Protein AF-A0A2G4I6U3-F1 (afdb_monomer)

Nearest PDB structures (foldseek):
  8fit-assembly1_A  TM=2.418E-01  e=4.796E+00  synthetic construct

Solvent-accessible surface area (backbone atoms only — not comparable to full-atom values): 20804 Å² total; per-residue (Å²): 135,56,45,66,58,52,53,47,38,38,74,73,64,78,41,55,72,72,55,48,51,51,51,35,64,74,69,63,52,56,80,75,76,57,62,66,60,54,48,52,51,50,51,52,51,50,51,52,52,50,49,52,52,48,54,51,61,74,47,45,87,77,53,53,70,67,57,59,52,49,52,43,49,48,51,24,52,46,26,38,50,48,12,54,49,34,44,75,76,36,66,92,41,42,69,56,16,53,50,25,39,44,50,15,53,51,36,49,45,52,42,54,51,46,51,34,62,78,68,67,57,92,65,68,69,42,56,60,41,45,56,38,32,65,68,45,40,61,49,16,68,74,69,68,34,67,70,44,39,52,50,34,53,51,36,52,51,53,27,52,53,39,22,31,69,36,88,88,25,94,62,34,52,91,36,61,47,55,52,55,51,48,41,40,36,52,17,42,27,36,22,15,47,13,46,54,21,64,80,44,97,54,33,87,48,10,67,54,36,29,50,50,10,50,52,43,26,57,57,47,51,48,46,36,58,53,21,54,60,24,11,32,69,68,89,72,68,60,68,78,64,52,52,64,49,52,50,39,36,53,52,14,54,56,39,43,69,69,50,53,74,86,53,57,70,68,58,48,51,52,52,48,50,52,56,52,44,52,57,51,50,47,49,49,53,38,66,67,25,86,51,75,75,57,79,42,78,50,84,80,39,60,66,21,52,52,43,42,57,49,46,48,52,50,19,53,50,32,29,50,52,10,62,77,66,71,33,65,63,37,32,51,51,17,51,51,49,40,52,50,47,53,49,51,56,49,59,56,45,67,80,44,76,66,60,38,50,51,48,50,53,52,52,52,50,49,51,52,53,50,52,52,53,52,51,51,52,50,53,53,50,52,49,52,54,55,62,72,68,53,76,83,80,130

Sequence (394 aa):
MNLQDIQRLQADGFIAAEVRDKIVAHYKLQDAPNRFIAIISAIGGLLVASGIILLISANWDDIPRAVKLLSGLTLLLGAHAAGWWTRNRHPDFHKTAEALHLVGSILFLANIALIGQVYHLNSRPPNAILVWWVGIAPLAWILRSKPQYILTLCGAMVWLMMEFVHDMGWLHWSGGELALLFYPAIFTALYAAGVRMERSPAQDFSSVTRRFGLLGLSASLMPLLFGWHGGAKLASLVWSAYLPFAVLVVAGLFLALRGEAKLPLVWRGIWLAMLTFWLVFVGVVAATATDSGSWRWHREDWVAWLASLALFGHCLIMVNLGLLLGSRYLINLGLALLTFDVIVAYVRLFGSMAVTGAMFIVSGVGLIVLGVVIEKRRRTLLRKLAESSSPPKP

Secondary structure (DSSP, 8-state):
--HHHHHHHHHTTSS-HHHHHHHHHHHTPPPPP-HHHHHHHHHHHHHHHHHHHHHHHHTTTTS-HHHHHHHHHHHHHHHHHHHHHHHHH-GGGHHHHHHHHHHHHHHHHHHHHHHHHHTT----HHHHHHHHHHHHHHHHHHHT-HHHHHHHHHHHHHHHHHHHHSTT-TT--SSGGGHHHHHHHHHHHHHHHHHHHTTSTTHHHHHHHHHHHHHHHHHHHHHHHTT------GGG--HHHHHHHHHHHHHHHHHHHHH-TTS-HHHHHHHHHHHHHHHHHHHHHHHH--SSS-----TT-HHHHHHHHHHHHHHHHHHHHHHHHT-HHHHHHHHHHHHHHHHHHHHHHTT-HHHHHHHHHHHHHHHHHHHHHHHHHHHHHHHHHHHHTSPPP-

Structure (mmCIF, N/CA/C/O backbone):
data_AF-A0A2G4I6U3-F1
#
_entry.id   AF-A0A2G4I6U3-F1
#
loop_
_atom_site.group_PDB
_atom_site.id
_atom_site.type_symbol
_atom_site.label_atom_id
_atom_site.label_alt_id
_atom_site.label_comp_id
_atom_site.label_asym_id
_atom_site.label_entity_id
_atom_site.label_seq_id
_atom_site.pdbx_PDB_ins_code
_atom_site.Cartn_x
_atom_site.Cartn_y
_atom_site.Cartn_z
_atom_site.occupancy
_atom_site.B_iso_or_equiv
_atom_site.auth_seq_id
_atom_site.auth_comp_id
_atom_site.auth_asym_id
_atom_site.auth_atom_id
_atom_site.pdbx_PDB_model_num
ATOM 1 N N . MET A 1 1 ? -26.878 -23.862 5.196 1.00 65.88 1 MET A N 1
ATOM 2 C CA . MET A 1 1 ? -27.638 -24.844 4.409 1.00 65.88 1 MET A CA 1
ATOM 3 C C . MET A 1 1 ? -27.497 -24.452 2.955 1.00 65.88 1 MET A C 1
ATOM 5 O O . MET A 1 1 ? -27.849 -23.328 2.613 1.00 65.88 1 MET A O 1
ATOM 9 N N . ASN A 1 2 ? -26.838 -25.280 2.155 1.00 77.56 2 ASN A N 1
ATOM 10 C CA . ASN A 1 2 ? -26.657 -25.039 0.723 1.00 77.56 2 ASN A CA 1
ATOM 11 C C . ASN A 1 2 ? -27.761 -25.770 -0.074 1.00 77.56 2 ASN A C 1
ATOM 13 O O . ASN A 1 2 ? -28.561 -26.509 0.499 1.00 77.56 2 ASN A O 1
ATOM 17 N N . LEU A 1 3 ? -27.833 -25.549 -1.389 1.00 81.56 3 LEU A N 1
ATOM 18 C CA . LEU A 1 3 ? -28.840 -26.186 -2.250 1.00 81.56 3 LEU A CA 1
ATOM 19 C C . LEU A 1 3 ? -28.757 -27.728 -2.224 1.00 81.56 3 LEU A C 1
ATOM 21 O O . LEU A 1 3 ? -29.785 -28.400 -2.264 1.00 81.56 3 LEU A O 1
ATOM 25 N N . GLN A 1 4 ? -27.547 -28.278 -2.083 1.00 83.62 4 GLN A N 1
ATOM 26 C CA . GLN A 1 4 ? -27.301 -29.723 -2.034 1.00 83.62 4 GLN A CA 1
ATOM 27 C C . GLN A 1 4 ? -27.876 -30.370 -0.766 1.00 83.62 4 GLN A C 1
ATOM 29 O O . GLN A 1 4 ? -28.425 -31.467 -0.839 1.00 83.62 4 GLN A O 1
ATOM 34 N N . ASP A 1 5 ? -27.807 -29.687 0.380 1.00 86.12 5 ASP A N 1
ATOM 35 C CA . ASP A 1 5 ? -28.400 -30.156 1.639 1.00 86.12 5 ASP A CA 1
ATOM 36 C C . ASP A 1 5 ? -29.926 -30.302 1.497 1.00 86.12 5 ASP A C 1
ATOM 38 O O . ASP A 1 5 ? -30.511 -31.288 1.938 1.00 86.12 5 ASP A O 1
ATOM 42 N N . ILE A 1 6 ? -30.574 -29.337 0.833 1.00 87.69 6 ILE A N 1
ATOM 43 C CA . ILE A 1 6 ? -32.024 -29.341 0.587 1.00 87.69 6 ILE A CA 1
ATOM 44 C C . ILE A 1 6 ? -32.419 -30.443 -0.405 1.00 87.69 6 ILE A C 1
ATOM 46 O O . ILE A 1 6 ? -33.422 -31.124 -0.201 1.00 87.69 6 ILE A O 1
ATOM 50 N N . GLN A 1 7 ? -31.626 -30.650 -1.459 1.00 86.81 7 GLN A N 1
ATOM 51 C CA . GLN A 1 7 ? -31.849 -31.736 -2.418 1.00 86.81 7 GLN A CA 1
ATOM 52 C C . GLN A 1 7 ? -31.716 -33.117 -1.762 1.00 86.81 7 GLN A C 1
ATOM 54 O O . GLN A 1 7 ? -32.528 -33.995 -2.048 1.00 86.81 7 GLN A O 1
ATOM 59 N N . ARG A 1 8 ? -30.752 -33.305 -0.847 1.00 87.56 8 ARG A N 1
ATOM 60 C CA . ARG A 1 8 ? -30.619 -34.546 -0.065 1.00 87.56 8 ARG A CA 1
ATOM 61 C C . ARG A 1 8 ? -31.828 -34.796 0.826 1.00 87.56 8 ARG A C 1
ATOM 63 O O . ARG A 1 8 ? -32.386 -35.878 0.772 1.00 87.56 8 ARG A O 1
ATOM 70 N N . LEU A 1 9 ? -32.301 -33.782 1.552 1.00 90.31 9 LEU A N 1
ATOM 71 C CA . LEU A 1 9 ? -33.504 -33.919 2.382 1.00 90.31 9 LEU A CA 1
ATOM 72 C C . LEU A 1 9 ? -34.752 -34.288 1.569 1.00 90.31 9 LEU A C 1
ATOM 74 O O . LEU A 1 9 ? -35.613 -35.008 2.068 1.00 90.31 9 LEU A O 1
ATOM 78 N N . GLN A 1 10 ? -34.861 -33.806 0.328 1.00 89.81 10 GLN A N 1
ATOM 79 C CA . GLN A 1 10 ? -35.937 -34.215 -0.575 1.00 89.81 10 GLN A CA 1
ATOM 80 C C . GLN A 1 10 ? -35.758 -35.672 -1.030 1.00 89.81 10 GLN A C 1
ATOM 82 O O . GLN A 1 10 ? -36.721 -36.433 -1.029 1.00 89.81 10 GLN A O 1
ATOM 87 N N . ALA A 1 11 ? -34.540 -36.058 -1.417 1.00 90.12 11 ALA A N 1
ATOM 88 C CA . ALA A 1 11 ? -34.226 -37.418 -1.857 1.00 90.12 11 ALA A CA 1
ATOM 89 C C . ALA A 1 11 ? -34.443 -38.458 -0.745 1.00 90.12 11 ALA A C 1
ATOM 91 O O . ALA A 1 11 ? -34.954 -39.541 -1.013 1.00 90.12 11 ALA A O 1
ATOM 92 N N . ASP A 1 12 ? -34.137 -38.091 0.499 1.00 94.19 12 ASP A N 1
ATOM 93 C CA . ASP A 1 12 ? -34.353 -38.905 1.698 1.00 94.19 12 ASP A CA 1
ATOM 94 C C . ASP A 1 12 ? -35.832 -38.919 2.148 1.00 94.19 12 ASP A C 1
ATOM 96 O O . ASP A 1 12 ? -36.187 -39.580 3.122 1.00 94.19 12 ASP A O 1
ATOM 100 N N . GLY A 1 13 ? -36.712 -38.184 1.456 1.00 91.00 13 GLY A N 1
ATOM 101 C CA . GLY A 1 13 ? -38.152 -38.144 1.721 1.00 91.00 13 GLY A CA 1
ATOM 102 C C . GLY A 1 13 ? -38.574 -37.265 2.903 1.00 91.00 13 GLY A C 1
ATOM 103 O O . GLY A 1 13 ? -39.754 -37.242 3.247 1.00 91.00 13 GLY A O 1
ATOM 104 N N . PHE A 1 14 ? -37.655 -36.511 3.516 1.00 92.12 14 PHE A N 1
ATOM 105 C CA . PHE A 1 14 ? -37.969 -35.628 4.647 1.00 92.12 14 PHE A CA 1
ATOM 106 C C . PHE A 1 14 ? -38.774 -34.387 4.247 1.00 92.12 14 PHE A C 1
ATOM 108 O O . PHE A 1 14 ? -39.464 -33.812 5.090 1.00 92.12 14 PHE A O 1
ATOM 115 N N . ILE A 1 15 ? -38.686 -33.946 2.987 1.00 93.44 15 ILE A N 1
ATOM 116 C CA . ILE A 1 15 ? -39.434 -32.789 2.474 1.00 93.44 15 ILE A CA 1
ATOM 117 C C . ILE A 1 15 ? -40.038 -33.064 1.092 1.00 93.44 15 ILE A C 1
ATOM 119 O O . ILE A 1 15 ? -39.432 -33.721 0.248 1.00 93.44 15 ILE A O 1
ATOM 123 N N . ALA A 1 16 ? -41.223 -32.500 0.841 1.00 91.94 16 ALA A N 1
ATOM 124 C CA . ALA A 1 16 ? -41.879 -32.541 -0.466 1.00 91.94 16 ALA A CA 1
ATOM 125 C C . ALA A 1 16 ? -41.218 -31.585 -1.478 1.00 91.94 16 ALA A C 1
ATOM 127 O O . ALA A 1 16 ? -40.585 -30.590 -1.103 1.00 91.94 16 ALA A O 1
ATOM 128 N N . ALA A 1 17 ? -41.405 -31.854 -2.774 1.00 87.69 17 ALA A N 1
ATOM 129 C CA . ALA A 1 17 ? -40.828 -31.052 -3.854 1.00 87.69 17 ALA A CA 1
ATOM 130 C C . ALA A 1 17 ? -41.296 -29.584 -3.819 1.00 87.69 17 ALA A C 1
ATOM 132 O O . ALA A 1 17 ? -40.481 -28.685 -4.032 1.00 87.69 17 ALA A O 1
ATOM 133 N N . GLU A 1 18 ? -42.556 -29.308 -3.454 1.00 90.19 18 GLU A N 1
ATOM 134 C CA . GLU A 1 18 ? -43.030 -27.922 -3.338 1.00 90.19 18 GLU A CA 1
ATOM 135 C C . GLU A 1 18 ? -42.359 -27.170 -2.178 1.00 90.19 18 GLU A C 1
ATOM 137 O O . GLU A 1 18 ? -42.154 -25.956 -2.246 1.00 90.19 18 GLU A O 1
ATOM 142 N N . VAL A 1 19 ? -42.008 -27.879 -1.098 1.00 89.31 19 VAL A N 1
ATOM 143 C CA . VAL A 1 19 ? -41.311 -27.299 0.060 1.00 89.31 19 VAL A CA 1
ATOM 144 C C . VAL A 1 19 ? -39.868 -26.971 -0.309 1.00 89.31 19 VAL A C 1
ATOM 146 O O . VAL A 1 19 ? -39.403 -25.874 0.005 1.00 89.31 19 VAL A O 1
ATOM 149 N N . ARG A 1 20 ? -39.189 -27.861 -1.046 1.00 88.44 20 ARG A N 1
ATOM 150 C CA . ARG A 1 20 ? -37.872 -27.580 -1.636 1.00 88.44 20 ARG A CA 1
ATOM 151 C C . ARG A 1 20 ? -37.910 -26.282 -2.441 1.00 88.44 20 ARG A C 1
ATOM 153 O O . ARG A 1 20 ? -37.114 -25.388 -2.164 1.00 88.44 20 ARG A O 1
ATOM 160 N N . ASP A 1 21 ? -38.831 -26.153 -3.394 1.00 89.12 21 ASP A N 1
ATOM 161 C CA . ASP A 1 21 ? -38.884 -24.982 -4.283 1.00 89.12 21 ASP A CA 1
ATOM 162 C C . ASP A 1 21 ? -39.114 -23.678 -3.538 1.00 89.12 21 ASP A C 1
ATOM 164 O O . ASP A 1 21 ? -38.451 -22.677 -3.814 1.00 89.12 21 ASP A O 1
ATOM 168 N N . LYS A 1 22 ? -39.991 -23.700 -2.533 1.00 90.56 22 LYS A N 1
ATOM 169 C CA . LYS A 1 22 ? -40.211 -22.540 -1.669 1.00 90.56 22 LYS A CA 1
ATOM 170 C C . LYS A 1 22 ? -38.946 -22.152 -0.908 1.00 90.56 22 LYS A C 1
ATOM 172 O O . LYS A 1 22 ? -38.636 -20.966 -0.847 1.00 90.56 22 LYS A O 1
ATOM 177 N N . ILE A 1 23 ? -38.197 -23.114 -0.365 1.00 85.75 23 ILE A N 1
ATOM 178 C CA . ILE A 1 23 ? -36.942 -22.840 0.353 1.00 85.75 23 ILE A CA 1
ATOM 179 C C . ILE A 1 23 ? -35.885 -22.279 -0.606 1.00 85.75 23 ILE A C 1
ATOM 181 O O . ILE A 1 23 ? -35.261 -21.259 -0.310 1.00 85.75 23 ILE A O 1
ATOM 185 N N . VAL A 1 24 ? -35.705 -22.899 -1.772 1.00 86.56 24 VAL A N 1
ATOM 186 C CA . VAL A 1 24 ? -34.725 -22.464 -2.777 1.00 86.56 24 VAL A CA 1
ATOM 187 C C . VAL A 1 24 ? -35.031 -21.053 -3.272 1.00 86.56 24 VAL A C 1
ATOM 189 O O . VAL A 1 24 ? -34.126 -20.219 -3.318 1.00 86.56 24 VAL A O 1
ATOM 192 N N . ALA A 1 25 ? -36.298 -20.753 -3.565 1.00 88.31 25 ALA A N 1
ATOM 193 C CA . ALA A 1 25 ? -36.731 -19.427 -3.992 1.00 88.31 25 ALA A CA 1
ATOM 194 C C . ALA A 1 25 ? -36.604 -18.379 -2.873 1.00 88.31 25 ALA A C 1
ATOM 196 O O . ALA A 1 25 ? -36.119 -17.274 -3.121 1.00 88.31 25 ALA A O 1
ATOM 197 N N . HIS A 1 26 ? -36.990 -18.720 -1.637 1.00 87.94 26 HIS A N 1
ATOM 198 C CA . HIS A 1 26 ? -36.952 -17.799 -0.498 1.00 87.94 26 HIS A CA 1
ATOM 199 C C . HIS A 1 26 ? -35.519 -17.415 -0.109 1.00 87.94 26 HIS A C 1
ATOM 201 O O . HIS A 1 26 ? -35.229 -16.240 0.111 1.00 87.94 26 HIS A O 1
ATOM 207 N N . TYR A 1 27 ? -34.606 -18.389 -0.077 1.00 85.56 27 TYR A N 1
ATOM 208 C CA . TYR A 1 27 ? -33.203 -18.170 0.289 1.00 85.56 27 TYR A CA 1
ATOM 209 C C . TYR A 1 27 ? -32.282 -17.915 -0.912 1.00 85.56 27 TYR A C 1
ATOM 211 O O . TYR A 1 27 ? -31.082 -17.719 -0.719 1.00 85.56 27 TYR A O 1
ATOM 219 N N . LYS A 1 28 ? -32.823 -17.904 -2.141 1.00 82.62 28 LYS A N 1
ATOM 220 C CA . LYS A 1 28 ? -32.070 -17.776 -3.402 1.00 82.62 28 LYS A CA 1
ATOM 221 C C . LYS A 1 28 ? -30.865 -18.722 -3.452 1.00 82.62 28 LYS A C 1
ATOM 223 O O . LYS A 1 28 ? -29.759 -18.318 -3.814 1.00 82.62 28 LYS A O 1
ATOM 228 N N . LEU A 1 29 ? -31.070 -19.970 -3.033 1.00 80.75 29 LEU A N 1
ATOM 229 C CA . LEU A 1 29 ? -30.007 -20.971 -3.008 1.00 80.75 29 LEU A CA 1
ATOM 230 C C . LEU A 1 29 ? -29.628 -21.314 -4.450 1.00 80.75 29 LEU A C 1
ATOM 232 O O . LEU A 1 29 ? -30.448 -21.824 -5.205 1.00 80.75 29 LEU A O 1
ATOM 236 N N . GLN A 1 30 ? -28.393 -21.011 -4.832 1.00 74.19 30 GLN A N 1
ATOM 237 C CA . GLN A 1 30 ? -27.831 -21.387 -6.127 1.00 74.19 30 GLN A CA 1
ATOM 238 C C . GLN A 1 30 ? -26.952 -22.625 -5.960 1.00 74.19 30 GLN A C 1
ATOM 240 O O . GLN A 1 30 ? -26.422 -22.872 -4.869 1.00 74.19 30 GLN A O 1
ATOM 245 N N . ASP A 1 31 ? -26.776 -23.384 -7.042 1.00 68.50 31 ASP A N 1
ATOM 246 C CA . ASP A 1 31 ? -25.763 -24.431 -7.082 1.00 68.50 31 ASP A CA 1
ATOM 247 C C . ASP A 1 31 ? -24.406 -23.821 -6.734 1.00 68.50 31 ASP A C 1
ATOM 249 O O . ASP A 1 31 ? -23.979 -22.814 -7.308 1.00 68.50 31 ASP A O 1
ATOM 253 N N . ALA A 1 32 ? -23.727 -24.415 -5.753 1.00 65.81 32 ALA A N 1
ATOM 254 C CA . ALA A 1 32 ? -22.371 -24.007 -5.445 1.00 65.81 32 ALA A CA 1
ATOM 255 C C . ALA A 1 32 ? -21.513 -24.279 -6.693 1.00 65.81 32 ALA A C 1
ATOM 257 O O . ALA A 1 32 ? -21.531 -25.410 -7.190 1.00 65.81 32 ALA A O 1
ATOM 258 N N . PRO A 1 33 ? -20.762 -23.288 -7.212 1.00 65.44 33 PRO A N 1
ATOM 259 C CA . PRO A 1 33 ? -19.919 -23.503 -8.378 1.00 65.44 33 PRO A CA 1
ATOM 260 C C . PRO A 1 33 ? -18.990 -24.684 -8.105 1.00 65.44 33 PRO A C 1
ATOM 262 O O . PRO A 1 33 ? -18.367 -24.756 -7.038 1.00 65.44 33 PRO A O 1
ATOM 265 N N . ASN A 1 34 ? -18.933 -25.634 -9.043 1.00 78.69 34 ASN A N 1
ATOM 266 C CA . ASN A 1 34 ? -18.158 -26.855 -8.867 1.00 78.69 34 ASN A CA 1
ATOM 267 C C . ASN A 1 34 ? -16.674 -26.487 -8.742 1.00 78.69 34 ASN A C 1
ATOM 269 O O . ASN A 1 34 ? -16.001 -26.202 -9.733 1.00 78.69 34 ASN A O 1
ATOM 273 N N . ARG A 1 35 ? -16.176 -26.473 -7.499 1.00 82.31 35 ARG A N 1
ATOM 274 C CA . ARG A 1 35 ? -14.811 -26.050 -7.166 1.00 82.31 35 ARG A CA 1
ATOM 275 C C . ARG A 1 35 ? -13.772 -26.875 -7.916 1.00 82.31 35 ARG A C 1
ATOM 277 O O . ARG A 1 35 ? -12.753 -26.319 -8.297 1.00 82.31 35 ARG A O 1
ATOM 284 N N . PHE A 1 36 ? -14.045 -28.154 -8.178 1.00 82.38 36 PHE A N 1
ATOM 285 C CA . PHE A 1 36 ? -13.152 -29.002 -8.962 1.00 82.38 36 PHE A CA 1
ATOM 286 C C . PHE A 1 36 ? -13.057 -28.526 -10.416 1.00 82.38 36 PHE A C 1
ATOM 288 O O . PHE A 1 36 ? -11.953 -28.320 -10.908 1.00 82.38 36 PHE A O 1
ATOM 295 N N . ILE A 1 37 ? -14.191 -28.252 -11.074 1.00 86.88 37 ILE A N 1
ATOM 296 C CA . ILE A 1 37 ? -14.200 -27.695 -12.438 1.00 86.88 37 ILE A CA 1
ATOM 297 C C . ILE A 1 37 ? -13.530 -26.321 -12.457 1.00 86.88 37 ILE A C 1
ATOM 299 O O . ILE A 1 37 ? -12.724 -26.056 -13.336 1.00 86.88 37 ILE A O 1
ATOM 303 N N . ALA A 1 38 ? -13.797 -25.460 -11.471 1.00 82.06 38 ALA A N 1
ATOM 304 C CA . ALA A 1 38 ? -13.139 -24.159 -11.377 1.00 82.06 38 ALA A CA 1
ATOM 305 C C . ALA A 1 38 ? -11.610 -24.289 -11.238 1.00 82.06 38 ALA A C 1
ATOM 307 O O . ALA A 1 38 ? -10.881 -23.543 -11.886 1.00 82.06 38 ALA A O 1
ATOM 308 N N . ILE A 1 39 ? -11.124 -25.252 -10.444 1.00 88.75 39 ILE A N 1
ATOM 309 C CA . ILE A 1 39 ? -9.692 -25.544 -10.288 1.00 88.75 39 ILE A CA 1
ATOM 310 C C . ILE A 1 39 ? -9.100 -26.080 -11.595 1.00 88.75 39 ILE A C 1
ATOM 312 O O . ILE A 1 39 ? -8.088 -25.555 -12.048 1.00 88.75 39 ILE A O 1
ATOM 316 N N . ILE A 1 40 ? -9.728 -27.075 -12.233 1.00 93.56 40 ILE A N 1
ATOM 317 C CA . ILE A 1 40 ? -9.251 -27.636 -13.508 1.00 93.56 40 ILE A CA 1
ATOM 318 C C . ILE A 1 40 ? -9.241 -26.569 -14.607 1.00 93.56 40 ILE A C 1
ATOM 320 O O . ILE A 1 40 ? -8.252 -26.449 -15.324 1.00 93.56 40 ILE A O 1
ATOM 324 N N . SER A 1 41 ? -10.281 -25.739 -14.699 1.00 90.00 41 SER A N 1
ATOM 325 C CA . SER A 1 41 ? -10.338 -24.614 -15.638 1.00 90.00 41 SER A CA 1
ATOM 326 C C . SER A 1 41 ? -9.267 -23.564 -15.348 1.00 90.00 41 SER A C 1
ATOM 328 O O . SER A 1 41 ? -8.663 -23.039 -16.280 1.00 90.00 41 SER A O 1
ATOM 330 N N . ALA A 1 42 ? -8.987 -23.269 -14.075 1.00 87.25 42 ALA A N 1
ATOM 331 C CA . ALA A 1 42 ? -7.917 -22.349 -13.697 1.00 87.25 42 ALA A CA 1
ATOM 332 C C . ALA A 1 42 ? -6.533 -22.904 -14.068 1.00 87.25 42 ALA A C 1
ATOM 334 O O . ALA A 1 42 ? -5.721 -22.177 -14.636 1.00 87.25 42 ALA A O 1
ATOM 335 N N . ILE A 1 43 ? -6.281 -24.191 -13.804 1.00 92.25 43 ILE A N 1
ATOM 336 C CA . ILE A 1 43 ? -5.037 -24.871 -14.190 1.00 92.25 43 ILE A CA 1
ATOM 337 C C . ILE A 1 43 ? -4.895 -24.888 -15.714 1.00 92.25 43 ILE A C 1
ATOM 339 O O . ILE A 1 43 ? -3.851 -24.505 -16.231 1.00 92.25 43 ILE A O 1
ATOM 343 N N . GLY A 1 44 ? -5.945 -25.275 -16.443 1.00 94.12 44 GLY A N 1
ATOM 344 C CA . GLY A 1 44 ? -5.951 -25.284 -17.906 1.00 94.12 44 GLY A CA 1
ATOM 345 C C . GLY A 1 44 ? -5.695 -23.896 -18.494 1.00 94.12 44 GLY A C 1
ATOM 346 O O . GLY A 1 44 ? -4.854 -23.748 -19.377 1.00 94.12 44 GLY A O 1
ATOM 347 N N . GLY A 1 45 ? -6.345 -22.862 -17.956 1.00 90.75 45 GLY A N 1
ATOM 348 C CA . GLY A 1 45 ? -6.106 -21.474 -18.352 1.00 90.75 45 GLY A CA 1
ATOM 349 C C . GLY A 1 45 ? -4.672 -21.017 -18.082 1.00 90.75 45 GLY A C 1
ATOM 350 O O . GLY A 1 45 ? -4.064 -20.379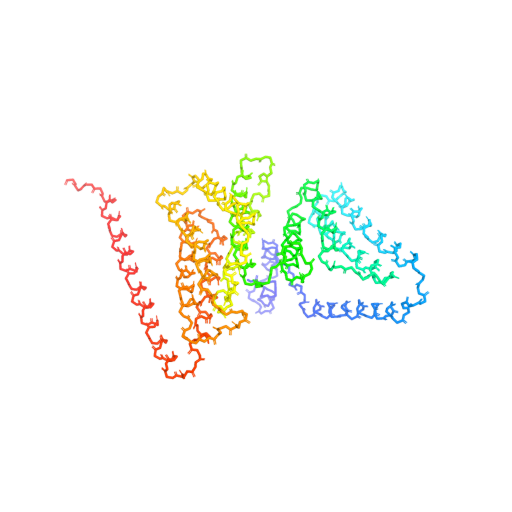 -18.941 1.00 90.75 45 GLY A O 1
ATOM 351 N N . LEU A 1 46 ? -4.103 -21.386 -16.929 1.00 90.00 46 LEU A N 1
ATOM 352 C CA . LEU A 1 46 ? -2.710 -21.088 -16.597 1.00 90.00 46 LEU A CA 1
ATOM 353 C C . LEU A 1 46 ? -1.745 -21.779 -17.566 1.00 90.00 46 LEU A C 1
ATOM 355 O O . LEU A 1 46 ? -0.839 -21.128 -18.071 1.00 90.00 46 LEU A O 1
ATOM 359 N N . LEU A 1 47 ? -1.969 -23.058 -17.881 1.00 91.75 47 LEU A N 1
ATOM 360 C CA . LEU A 1 47 ? -1.155 -23.806 -18.843 1.00 91.75 47 LEU A CA 1
ATOM 361 C C . LEU A 1 47 ? -1.212 -23.192 -20.244 1.00 91.75 47 LEU A C 1
ATOM 363 O O . LEU A 1 47 ? -0.174 -23.053 -20.885 1.00 91.75 47 LEU A O 1
ATOM 367 N N . VAL A 1 48 ? -2.395 -22.779 -20.707 1.00 93.56 48 VAL A N 1
ATOM 368 C CA . VAL A 1 48 ? -2.549 -22.094 -22.000 1.00 93.56 48 VAL A CA 1
ATOM 369 C C . VAL A 1 48 ? -1.809 -20.757 -21.995 1.00 93.56 48 VAL A C 1
ATOM 371 O O . VAL A 1 48 ? -1.045 -20.483 -22.918 1.00 93.56 48 VAL A O 1
ATOM 374 N N . ALA A 1 49 ? -1.977 -19.941 -20.950 1.00 88.75 49 ALA A N 1
ATOM 375 C CA . ALA A 1 49 ? -1.279 -18.663 -20.829 1.00 88.75 49 ALA A CA 1
ATOM 376 C C . ALA A 1 49 ? 0.247 -18.852 -20.811 1.00 88.75 49 ALA A C 1
ATOM 378 O O . ALA A 1 49 ? 0.961 -18.179 -21.554 1.00 88.75 49 ALA A O 1
ATOM 379 N N . SER A 1 50 ? 0.745 -19.810 -20.026 1.00 91.56 50 SER A N 1
ATOM 380 C CA . SER A 1 50 ? 2.160 -20.184 -19.995 1.00 91.56 50 SER A CA 1
ATOM 381 C C . SER A 1 50 ? 2.656 -20.675 -21.356 1.00 91.56 50 SER A C 1
ATOM 383 O O . SER A 1 50 ? 3.718 -20.247 -21.794 1.00 91.56 50 SER A O 1
ATOM 385 N N . GLY A 1 51 ? 1.888 -21.515 -22.054 1.00 96.25 51 GLY A N 1
ATOM 386 C CA . GLY A 1 51 ? 2.225 -22.001 -23.393 1.00 96.25 51 GLY A CA 1
ATOM 387 C C . GLY A 1 51 ? 2.341 -20.871 -24.417 1.00 96.25 51 GLY A C 1
ATOM 388 O O . GLY A 1 51 ? 3.310 -20.824 -25.168 1.00 96.25 51 GLY A O 1
ATOM 389 N N . ILE A 1 52 ? 1.411 -19.910 -24.401 1.00 93.56 52 ILE A N 1
ATOM 390 C CA . ILE A 1 52 ? 1.473 -18.714 -25.256 1.00 93.56 52 ILE A CA 1
ATOM 391 C C . ILE A 1 52 ? 2.726 -17.889 -24.941 1.00 93.56 52 ILE A C 1
ATOM 393 O O . ILE A 1 52 ? 3.445 -17.501 -25.860 1.00 93.56 52 ILE A O 1
ATOM 397 N N . ILE A 1 53 ? 3.020 -17.650 -23.658 1.00 92.25 53 ILE A N 1
ATOM 398 C CA . ILE A 1 53 ? 4.225 -16.918 -23.237 1.00 92.25 53 ILE A CA 1
ATOM 399 C C . ILE A 1 53 ? 5.489 -17.633 -23.728 1.00 92.25 53 ILE A C 1
ATOM 401 O O . ILE A 1 53 ? 6.382 -16.979 -24.260 1.00 92.25 53 ILE A O 1
ATOM 405 N N . LEU A 1 54 ? 5.557 -18.961 -23.600 1.00 94.62 54 LEU A N 1
ATOM 406 C CA . LEU A 1 54 ? 6.692 -19.757 -24.068 1.00 94.62 54 LEU A CA 1
ATOM 407 C C . LEU A 1 54 ? 6.848 -19.703 -25.589 1.00 94.62 54 LEU A C 1
ATOM 409 O O . LEU A 1 54 ? 7.964 -19.533 -26.063 1.00 94.62 54 LEU A O 1
ATOM 413 N N . LEU A 1 55 ? 5.758 -19.786 -26.356 1.00 94.25 55 LEU A N 1
ATOM 414 C CA . LEU A 1 55 ? 5.805 -19.657 -27.817 1.00 94.25 55 LEU A CA 1
ATOM 415 C C . LEU A 1 55 ? 6.286 -18.268 -28.251 1.00 94.25 55 LEU A C 1
ATOM 417 O O . LEU A 1 55 ? 7.135 -18.167 -29.133 1.00 94.25 55 LEU A O 1
ATOM 421 N N . ILE A 1 56 ? 5.794 -17.201 -27.613 1.00 93.12 56 ILE A N 1
ATOM 422 C CA . ILE A 1 56 ? 6.274 -15.834 -27.865 1.00 93.12 56 ILE A CA 1
ATOM 423 C C . ILE A 1 56 ? 7.753 -15.713 -27.493 1.00 93.12 56 ILE A C 1
ATOM 425 O O . ILE A 1 56 ? 8.527 -15.134 -28.248 1.00 93.12 56 ILE A O 1
ATOM 429 N N . SER A 1 57 ? 8.154 -16.272 -26.349 1.00 92.19 57 SER A N 1
ATOM 430 C CA . SER A 1 57 ? 9.541 -16.255 -25.884 1.00 92.19 57 SER A CA 1
ATOM 431 C C . SER A 1 57 ? 10.473 -17.031 -26.814 1.00 92.19 57 SER A C 1
ATOM 433 O O . SER A 1 57 ? 11.599 -16.598 -27.025 1.00 92.19 57 SER A O 1
ATOM 435 N N . ALA A 1 58 ? 10.023 -18.160 -27.367 1.00 95.81 58 ALA A N 1
ATOM 436 C CA . ALA A 1 58 ? 10.805 -18.989 -28.281 1.00 95.81 58 ALA A CA 1
ATOM 437 C C . ALA A 1 58 ? 11.021 -18.318 -29.645 1.00 95.81 58 ALA A C 1
ATOM 439 O O . ALA A 1 58 ? 12.049 -18.538 -30.270 1.00 95.81 58 ALA A O 1
ATOM 440 N N . ASN A 1 59 ? 10.077 -17.479 -30.080 1.00 95.81 59 ASN A N 1
ATOM 441 C CA . ASN A 1 59 ? 10.165 -16.711 -31.326 1.00 95.81 59 ASN A CA 1
ATOM 442 C C . ASN A 1 59 ? 10.527 -15.240 -31.063 1.00 95.81 59 ASN A C 1
ATOM 444 O O . ASN A 1 59 ? 10.257 -14.372 -31.892 1.00 95.81 59 ASN A O 1
ATOM 448 N N . TRP A 1 60 ? 11.075 -14.921 -29.883 1.00 94.19 60 TRP A N 1
ATOM 449 C CA . TRP A 1 60 ? 11.235 -13.535 -29.449 1.00 94.19 60 TRP A CA 1
ATOM 450 C C . TRP A 1 60 ? 12.077 -12.723 -30.425 1.00 94.19 60 TRP A C 1
ATOM 452 O O . TRP A 1 60 ? 11.701 -11.599 -30.758 1.00 94.19 60 TRP A O 1
ATOM 462 N N . ASP A 1 61 ? 13.192 -13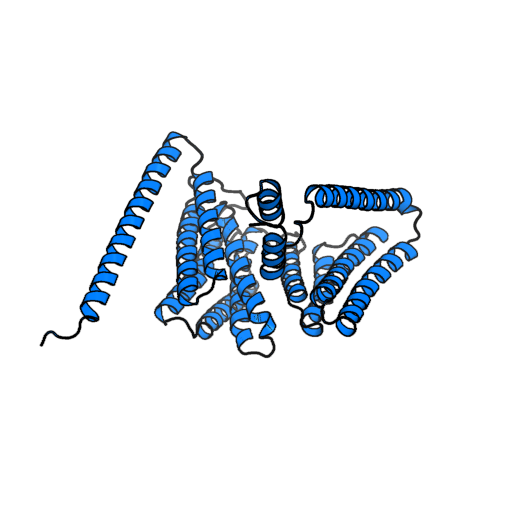.275 -30.889 1.00 93.81 61 ASP A N 1
ATOM 463 C CA . ASP A 1 61 ? 14.146 -12.563 -31.739 1.00 93.81 61 ASP A CA 1
ATOM 464 C C . ASP A 1 61 ? 13.594 -12.291 -33.147 1.00 93.81 61 ASP A C 1
ATOM 466 O O . ASP A 1 61 ? 13.895 -11.246 -33.726 1.00 93.81 61 ASP A O 1
ATOM 470 N N . ASP A 1 62 ? 12.692 -13.146 -33.638 1.00 96.31 62 ASP A N 1
ATOM 471 C CA . ASP A 1 62 ? 12.054 -13.004 -34.952 1.00 96.31 62 ASP A CA 1
ATOM 472 C C . ASP A 1 62 ? 10.933 -11.953 -34.968 1.00 96.31 62 ASP A C 1
ATOM 474 O O . ASP A 1 62 ? 10.594 -11.404 -36.019 1.00 96.31 62 ASP A O 1
ATOM 478 N N . ILE A 1 63 ? 10.339 -11.632 -33.811 1.00 95.38 63 ILE A N 1
ATOM 479 C CA . ILE A 1 63 ? 9.263 -10.637 -33.731 1.00 95.38 63 ILE A CA 1
ATOM 480 C C . ILE A 1 63 ? 9.859 -9.225 -33.900 1.00 95.38 63 ILE A C 1
ATOM 482 O O . ILE A 1 63 ? 10.653 -8.779 -33.058 1.00 95.38 63 ILE A O 1
ATOM 486 N N . PRO A 1 64 ? 9.428 -8.439 -34.911 1.00 96.50 64 PRO A N 1
ATOM 487 C CA . PRO A 1 64 ? 9.941 -7.090 -35.114 1.00 96.50 64 PRO A CA 1
ATOM 488 C C . PRO A 1 64 ? 9.699 -6.189 -33.901 1.00 96.50 64 PRO A C 1
ATOM 490 O O . PRO A 1 64 ? 8.628 -6.203 -33.290 1.00 96.50 64 PRO A O 1
ATOM 493 N N . ARG A 1 65 ? 10.668 -5.318 -33.596 1.00 95.94 65 ARG A N 1
ATOM 494 C CA . ARG A 1 65 ? 10.589 -4.378 -32.459 1.00 95.94 65 ARG A CA 1
ATOM 495 C C . ARG A 1 65 ? 9.301 -3.551 -32.459 1.00 95.94 65 ARG A C 1
ATOM 497 O O . ARG A 1 65 ? 8.668 -3.408 -31.419 1.00 95.94 65 ARG A O 1
ATOM 504 N N . ALA A 1 66 ? 8.887 -3.060 -33.628 1.00 96.69 66 ALA A N 1
ATOM 505 C CA . ALA A 1 66 ? 7.653 -2.291 -33.775 1.00 96.69 66 ALA A CA 1
ATOM 506 C C . ALA A 1 66 ? 6.413 -3.098 -33.361 1.00 96.69 66 ALA A C 1
ATOM 508 O O . ALA A 1 66 ? 5.551 -2.562 -32.676 1.00 96.69 66 ALA A O 1
ATOM 509 N N . VAL A 1 67 ? 6.348 -4.387 -33.709 1.00 96.38 67 VAL A N 1
ATOM 510 C CA . VAL A 1 67 ? 5.223 -5.261 -33.345 1.00 96.38 67 VAL 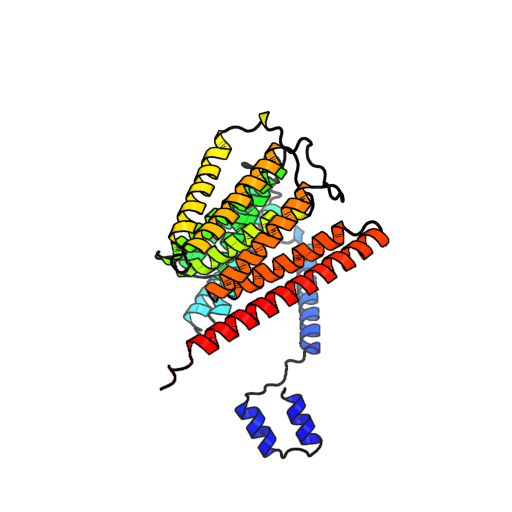A CA 1
ATOM 511 C C . VAL A 1 67 ? 5.163 -5.450 -31.832 1.00 96.38 67 VAL A C 1
ATOM 513 O O . VAL A 1 67 ? 4.094 -5.264 -31.262 1.00 96.38 67 VAL A O 1
ATOM 516 N N . LYS A 1 68 ? 6.305 -5.710 -31.175 1.00 95.12 68 LYS A N 1
ATOM 517 C CA . LYS A 1 68 ? 6.389 -5.830 -29.705 1.00 95.12 68 LYS A CA 1
ATOM 518 C C . LYS A 1 68 ? 5.844 -4.578 -29.007 1.00 95.12 68 LYS A C 1
ATOM 520 O O . LYS A 1 68 ? 5.019 -4.665 -28.100 1.00 95.12 68 LYS A O 1
ATOM 525 N N . LEU A 1 69 ? 6.295 -3.401 -29.442 1.00 96.56 69 LEU A N 1
ATOM 526 C CA . LEU A 1 69 ? 5.907 -2.129 -28.826 1.00 96.56 69 LEU A CA 1
ATOM 527 C C . LEU A 1 69 ? 4.449 -1.760 -29.129 1.00 96.56 69 LEU A C 1
ATOM 529 O O . LEU A 1 69 ? 3.722 -1.347 -28.228 1.00 96.56 69 LEU A O 1
ATOM 533 N N . LEU A 1 70 ? 3.995 -1.945 -30.372 1.00 97.50 70 LEU A N 1
ATOM 534 C CA . LEU A 1 70 ? 2.612 -1.662 -30.761 1.00 97.50 70 LEU A CA 1
ATOM 535 C C . LEU A 1 70 ? 1.626 -2.612 -30.086 1.00 97.50 70 LEU A C 1
ATOM 537 O O . LEU A 1 70 ? 0.553 -2.163 -29.688 1.00 97.50 70 LEU A O 1
ATOM 541 N N . SER A 1 71 ? 1.967 -3.891 -29.903 1.00 95.44 71 SER A N 1
ATOM 542 C CA . SER A 1 71 ? 1.106 -4.822 -29.169 1.00 95.44 71 SER A CA 1
ATOM 543 C C . SER A 1 71 ? 0.972 -4.405 -27.707 1.00 95.44 71 SER A C 1
ATOM 545 O O . SER A 1 71 ? -0.142 -4.334 -27.190 1.00 95.44 71 SER A O 1
ATOM 547 N N . GLY A 1 72 ? 2.085 -4.052 -27.055 1.00 96.00 72 GLY A N 1
ATOM 548 C CA . GLY A 1 72 ? 2.076 -3.556 -25.679 1.00 96.00 72 GLY A CA 1
ATOM 549 C C . GLY A 1 72 ? 1.251 -2.274 -25.519 1.00 96.00 72 GLY A C 1
ATOM 550 O O . GLY A 1 72 ? 0.424 -2.182 -24.606 1.00 96.00 72 GLY A O 1
ATOM 551 N N . LEU A 1 73 ? 1.412 -1.318 -26.440 1.00 97.38 73 LEU A N 1
ATOM 552 C CA . LEU A 1 73 ? 0.656 -0.066 -26.449 1.00 97.38 73 LEU A CA 1
ATOM 553 C C . LEU A 1 73 ? -0.836 -0.298 -26.723 1.00 97.38 73 LEU A C 1
ATOM 555 O O . LEU A 1 73 ? -1.684 0.296 -26.062 1.00 97.38 73 LEU A O 1
ATOM 559 N N . THR A 1 74 ? -1.167 -1.189 -27.659 1.00 98.19 74 THR A N 1
ATOM 560 C CA . THR A 1 74 ? -2.557 -1.534 -27.990 1.00 98.19 74 THR A CA 1
ATOM 561 C C . THR A 1 74 ? -3.257 -2.176 -26.799 1.00 98.19 74 THR A C 1
ATOM 563 O O . THR A 1 74 ? -4.390 -1.815 -26.498 1.00 98.19 74 THR A O 1
ATOM 566 N N . LEU A 1 75 ? -2.584 -3.074 -26.073 1.00 97.69 75 LEU A N 1
ATOM 567 C CA . LEU A 1 75 ? -3.129 -3.672 -24.853 1.00 97.69 75 LEU A CA 1
ATOM 568 C C . LEU A 1 75 ? -3.338 -2.624 -23.754 1.00 97.69 75 LEU A C 1
ATOM 570 O O . LEU A 1 75 ? -4.392 -2.606 -23.121 1.00 97.69 75 LEU A O 1
ATOM 574 N N . LEU A 1 76 ? -2.366 -1.729 -23.552 1.00 97.88 76 LEU A N 1
ATOM 575 C CA . LEU A 1 76 ? -2.453 -0.634 -22.583 1.00 97.88 76 LEU A CA 1
ATOM 576 C C . LEU A 1 76 ? -3.654 0.282 -22.868 1.00 97.88 76 LEU A C 1
ATOM 578 O O . LEU A 1 76 ? -4.504 0.497 -21.999 1.00 97.88 76 LEU A O 1
ATOM 582 N N . LEU A 1 77 ? -3.730 0.815 -24.090 1.00 98.06 77 LEU A N 1
ATOM 583 C CA . LEU A 1 77 ? -4.799 1.723 -24.504 1.00 98.06 77 LEU A CA 1
ATOM 584 C C . LEU A 1 77 ? -6.145 1.001 -24.552 1.00 98.06 77 LEU A C 1
ATOM 586 O O . LEU A 1 77 ? -7.145 1.542 -24.088 1.00 98.06 77 LEU A O 1
ATOM 590 N N . GLY A 1 78 ? -6.160 -0.238 -25.045 1.00 98.31 78 GLY A N 1
ATOM 591 C CA . GLY A 1 78 ? -7.336 -1.097 -25.095 1.00 98.31 78 GLY A CA 1
ATOM 592 C C . GLY A 1 78 ? -7.914 -1.372 -23.710 1.00 98.31 78 GLY A C 1
ATOM 593 O O . GLY A 1 78 ? -9.124 -1.269 -23.537 1.00 98.31 78 GLY A O 1
ATOM 594 N N . ALA A 1 79 ? -7.078 -1.626 -22.700 1.00 98.00 79 ALA A N 1
ATOM 595 C CA . ALA A 1 79 ? -7.534 -1.831 -21.326 1.00 98.00 79 ALA A CA 1
ATOM 596 C C . ALA A 1 79 ? -8.205 -0.571 -20.750 1.00 98.00 79 ALA A C 1
ATOM 598 O O . ALA A 1 79 ? -9.310 -0.645 -20.210 1.00 98.00 79 ALA A O 1
ATOM 599 N N . HIS A 1 80 ? -7.597 0.607 -20.918 1.00 97.25 80 HIS A N 1
ATOM 600 C CA . HIS A 1 80 ? -8.211 1.859 -20.466 1.00 97.25 80 HIS A CA 1
ATOM 601 C C . HIS A 1 80 ? -9.472 2.229 -21.261 1.00 97.25 80 HIS A C 1
ATOM 603 O O . HIS A 1 80 ? -10.454 2.671 -20.661 1.00 97.25 80 HIS A O 1
ATOM 609 N N . ALA A 1 81 ? -9.476 2.020 -22.580 1.00 97.50 81 ALA A N 1
ATOM 610 C CA . ALA A 1 81 ? -10.631 2.266 -23.439 1.00 97.50 81 ALA A CA 1
ATOM 611 C C . ALA A 1 81 ? -11.796 1.327 -23.099 1.00 97.50 81 ALA A C 1
ATOM 613 O O . ALA A 1 81 ? -12.933 1.781 -22.975 1.00 97.50 81 ALA A O 1
ATOM 614 N N . ALA A 1 82 ? -11.517 0.042 -22.868 1.00 96.94 82 ALA A N 1
ATOM 615 C CA . ALA A 1 82 ? -12.503 -0.930 -22.414 1.00 96.94 82 ALA A CA 1
ATOM 616 C C . ALA A 1 82 ? -13.047 -0.568 -21.026 1.00 96.94 82 ALA A C 1
ATOM 618 O O . ALA A 1 82 ? -14.255 -0.654 -20.806 1.00 96.94 82 ALA A O 1
ATOM 619 N N . GLY A 1 83 ? -12.190 -0.113 -20.104 1.00 96.12 83 GLY A N 1
ATOM 620 C CA . GLY A 1 83 ? -12.611 0.381 -18.791 1.00 96.12 83 GLY A CA 1
ATOM 621 C C . GLY A 1 83 ? -13.568 1.567 -18.904 1.00 96.12 83 GLY A C 1
ATOM 622 O O . GLY A 1 83 ? -14.659 1.547 -18.332 1.00 96.12 83 GLY A O 1
ATOM 623 N N . TRP A 1 84 ? -13.213 2.554 -19.728 1.00 95.31 84 TRP A N 1
ATOM 624 C CA . TRP A 1 84 ? -14.049 3.725 -19.993 1.00 95.31 84 TRP A CA 1
ATOM 625 C C . TRP A 1 84 ? -15.383 3.352 -20.656 1.00 95.31 84 TRP A C 1
ATOM 627 O O . TRP A 1 84 ? -16.444 3.797 -20.215 1.00 95.31 84 TRP A O 1
ATOM 637 N N . TRP A 1 85 ? -15.352 2.490 -21.674 1.00 96.50 85 TRP A N 1
ATOM 638 C CA . TRP A 1 85 ? -16.547 2.019 -22.374 1.00 96.50 85 TRP A CA 1
ATOM 639 C C . TRP A 1 85 ? -17.486 1.251 -21.438 1.00 96.50 85 TRP A C 1
ATOM 641 O O . TRP A 1 85 ? -18.680 1.552 -21.383 1.00 96.50 85 TRP A O 1
ATOM 651 N N . THR A 1 86 ? -16.938 0.331 -20.638 1.00 95.06 86 THR A N 1
ATOM 652 C CA . THR A 1 86 ? -17.697 -0.465 -19.661 1.00 95.06 86 THR A CA 1
ATOM 653 C C . THR A 1 86 ? -18.360 0.439 -18.630 1.00 95.06 86 THR A C 1
ATOM 655 O O . THR A 1 86 ? -19.551 0.298 -18.368 1.00 95.06 86 THR A O 1
ATOM 658 N N . ARG A 1 87 ? -17.628 1.429 -18.099 1.00 92.88 87 ARG A N 1
ATOM 659 C CA . ARG A 1 87 ? -18.165 2.400 -17.135 1.00 92.88 87 ARG A CA 1
ATOM 660 C C . ARG A 1 87 ? -19.368 3.169 -17.685 1.00 92.88 87 ARG A C 1
ATOM 662 O O . ARG A 1 87 ? -20.303 3.428 -16.934 1.00 92.88 87 ARG A O 1
ATOM 669 N N . ASN A 1 88 ? -19.333 3.538 -18.965 1.00 93.31 88 ASN A N 1
ATOM 670 C CA . ASN A 1 88 ? -20.345 4.401 -19.575 1.00 93.31 88 ASN A CA 1
ATOM 671 C C . ASN A 1 88 ? -21.555 3.640 -20.126 1.00 93.31 88 ASN A C 1
ATOM 673 O O . ASN A 1 88 ? -22.644 4.202 -20.188 1.00 93.31 88 ASN A O 1
ATOM 677 N N . ARG A 1 89 ? -21.374 2.390 -20.568 1.00 92.75 89 ARG A N 1
ATOM 678 C CA . ARG A 1 89 ? -22.441 1.586 -21.193 1.00 92.75 89 ARG A CA 1
ATOM 679 C C . ARG A 1 89 ? -23.067 0.568 -20.255 1.00 92.75 89 ARG A C 1
ATOM 681 O O . ARG A 1 89 ? -24.214 0.189 -20.464 1.00 92.75 89 ARG A O 1
ATOM 688 N N . HIS A 1 90 ? -22.342 0.160 -19.218 1.00 90.56 90 HIS A N 1
ATOM 689 C CA . HIS A 1 90 ? -22.763 -0.891 -18.303 1.00 90.56 90 HIS A CA 1
ATOM 690 C C . HIS A 1 90 ? -22.500 -0.479 -16.843 1.00 90.56 90 HIS A C 1
ATOM 692 O O . HIS A 1 90 ? -21.565 -0.987 -16.219 1.00 90.56 90 HIS A O 1
ATOM 698 N N . PRO A 1 91 ? -23.314 0.432 -16.270 1.00 82.69 91 PRO A N 1
ATOM 699 C CA . PRO A 1 91 ? -23.107 0.953 -14.914 1.00 82.69 91 PRO A CA 1
ATOM 700 C C . PRO A 1 91 ? -23.037 -0.137 -13.832 1.00 82.69 91 PRO A C 1
ATOM 702 O O . PRO A 1 91 ? -22.270 -0.008 -12.876 1.00 82.69 91 PRO A O 1
ATOM 705 N N . ASP A 1 92 ? -23.757 -1.247 -14.024 1.00 89.44 92 ASP A N 1
ATOM 706 C CA . ASP A 1 92 ? -23.754 -2.409 -13.122 1.00 89.44 92 ASP A CA 1
ATOM 707 C C . ASP A 1 92 ? -22.378 -3.096 -13.028 1.00 89.44 92 ASP A C 1
ATOM 709 O O . ASP A 1 92 ? -22.063 -3.765 -12.042 1.00 89.44 92 ASP A O 1
ATOM 713 N N . PHE A 1 93 ? -21.510 -2.878 -14.020 1.00 88.56 93 PHE A N 1
ATOM 714 C CA . PHE A 1 93 ? -20.170 -3.457 -14.122 1.00 88.56 93 PHE A CA 1
ATOM 715 C C . PHE A 1 93 ? -19.069 -2.471 -13.708 1.00 88.56 93 PHE A C 1
ATOM 717 O O . PHE A 1 93 ? -17.924 -2.573 -14.153 1.00 88.56 93 PHE A O 1
ATOM 724 N N . HIS A 1 94 ? -19.380 -1.533 -12.808 1.00 87.50 94 HIS A N 1
ATOM 725 C CA . HIS A 1 94 ? -18.426 -0.536 -12.311 1.00 87.50 94 HIS A CA 1
ATOM 726 C C . HIS A 1 94 ? -17.099 -1.147 -11.823 1.00 87.50 94 HIS A C 1
ATOM 728 O O . HIS A 1 94 ? -16.027 -0.656 -12.168 1.00 87.50 94 HIS A O 1
ATOM 734 N N . LYS A 1 95 ? -17.150 -2.264 -11.084 1.00 90.06 95 LYS A N 1
ATOM 735 C CA . LYS A 1 95 ? -15.940 -2.957 -10.599 1.00 90.06 95 LYS A CA 1
ATOM 736 C C . LYS A 1 95 ? -15.077 -3.501 -11.740 1.00 90.06 95 LYS A C 1
ATOM 738 O O . LYS A 1 95 ? -13.855 -3.466 -11.650 1.00 90.06 95 LYS A O 1
ATOM 743 N N . THR A 1 96 ? -15.704 -3.984 -12.811 1.00 91.50 96 THR A N 1
ATOM 744 C CA . THR A 1 96 ? -15.004 -4.456 -14.012 1.00 91.50 96 THR A CA 1
ATOM 745 C C . THR A 1 96 ? -14.320 -3.294 -14.721 1.00 91.50 96 THR A C 1
ATOM 747 O O . THR A 1 96 ? -13.166 -3.417 -15.116 1.00 91.50 96 THR A O 1
ATOM 750 N N . ALA A 1 97 ? -14.984 -2.139 -14.817 1.00 94.19 97 ALA A N 1
ATOM 751 C CA . ALA A 1 97 ? -14.374 -0.932 -15.364 1.00 94.19 97 ALA A CA 1
ATOM 752 C C . ALA A 1 97 ? -13.144 -0.482 -14.554 1.00 94.19 97 ALA A C 1
ATOM 754 O O . ALA A 1 97 ? -12.096 -0.202 -15.136 1.00 94.19 97 ALA A O 1
ATOM 755 N N . GLU A 1 98 ? -13.234 -0.460 -13.218 1.00 93.88 98 GLU A N 1
ATOM 756 C CA . GLU A 1 98 ? -12.084 -0.155 -12.354 1.00 93.88 98 GLU A CA 1
ATOM 757 C C . GLU A 1 98 ? -10.938 -1.160 -12.538 1.00 93.88 98 GLU A C 1
ATOM 759 O O . GLU A 1 98 ? -9.778 -0.761 -12.646 1.00 93.88 98 GLU A O 1
ATOM 764 N N . ALA A 1 99 ? -11.255 -2.456 -12.629 1.00 94.44 99 ALA A N 1
ATOM 765 C CA . ALA A 1 99 ? -10.267 -3.503 -12.871 1.00 94.44 99 ALA A CA 1
ATOM 766 C C . ALA A 1 99 ? -9.562 -3.333 -14.226 1.00 94.44 99 ALA A C 1
ATOM 768 O O . ALA A 1 99 ? -8.347 -3.483 -14.303 1.00 94.44 99 ALA A O 1
ATOM 769 N N . LEU A 1 100 ? -10.287 -2.955 -15.281 1.00 96.81 100 LEU A N 1
ATOM 770 C CA . LEU A 1 100 ? -9.711 -2.688 -16.602 1.00 96.81 100 LEU A CA 1
ATOM 771 C C . LEU A 1 100 ? -8.752 -1.486 -16.584 1.00 96.81 100 LEU A C 1
ATOM 773 O O . LEU A 1 100 ? -7.673 -1.550 -17.172 1.00 96.81 100 LEU A O 1
ATOM 777 N N . HIS A 1 101 ? -9.078 -0.414 -15.851 1.00 97.19 101 HIS A N 1
ATOM 778 C CA . HIS A 1 101 ? -8.141 0.702 -15.667 1.00 97.19 101 HIS A CA 1
ATOM 779 C C . HIS A 1 101 ? -6.907 0.315 -14.838 1.00 97.19 101 HIS A C 1
ATOM 781 O O . HIS A 1 101 ? -5.801 0.767 -15.147 1.00 97.19 101 HIS A O 1
ATOM 787 N N . LEU A 1 102 ? -7.067 -0.540 -13.824 1.00 96.94 102 LEU A N 1
ATOM 788 C CA . LEU A 1 102 ? -5.938 -1.102 -13.081 1.00 96.94 102 LEU A CA 1
ATOM 789 C C . LEU A 1 102 ? -5.034 -1.947 -13.981 1.00 96.94 102 LEU A C 1
ATOM 791 O O . LEU A 1 102 ? -3.817 -1.786 -13.939 1.00 96.94 102 LEU A O 1
ATOM 795 N N . VAL A 1 103 ? -5.619 -2.806 -14.821 1.00 97.50 103 VAL A N 1
ATOM 796 C CA . VAL A 1 103 ? -4.878 -3.604 -15.808 1.00 97.50 103 VAL A CA 1
ATOM 797 C C . VAL A 1 103 ? -4.103 -2.689 -16.749 1.00 97.50 103 VAL A C 1
ATOM 799 O O . VAL A 1 103 ? -2.911 -2.906 -16.927 1.00 97.50 103 VAL A O 1
ATOM 802 N N . GLY A 1 104 ? -4.722 -1.625 -17.272 1.00 97.88 104 GLY A N 1
ATOM 803 C CA . GLY A 1 104 ? -4.013 -0.613 -18.061 1.00 97.88 104 GLY A CA 1
ATOM 804 C C . GLY A 1 104 ? -2.821 -0.018 -17.301 1.00 97.88 104 GLY A C 1
ATOM 805 O O . GLY A 1 104 ? -1.700 -0.001 -17.796 1.00 97.88 104 GLY A O 1
ATOM 806 N N . SER A 1 105 ? -3.009 0.345 -16.036 1.00 98.06 105 SER A N 1
ATOM 807 C CA . SER A 1 105 ? -1.931 0.902 -15.208 1.00 98.06 105 SER A CA 1
ATOM 808 C C . SER A 1 105 ? -0.778 -0.080 -14.974 1.00 98.06 105 SER A C 1
ATOM 810 O O . SER A 1 105 ? 0.377 0.331 -14.958 1.00 98.06 105 SER A O 1
ATOM 812 N N . ILE A 1 106 ? -1.056 -1.378 -14.831 1.00 97.62 106 ILE A N 1
ATOM 813 C CA . ILE A 1 106 ? -0.025 -2.426 -14.722 1.00 97.62 106 ILE A CA 1
ATOM 814 C C . ILE A 1 106 ? 0.657 -2.659 -16.075 1.00 97.62 106 ILE A C 1
ATOM 816 O O . ILE A 1 106 ? 1.881 -2.776 -16.141 1.00 97.62 106 ILE A O 1
ATOM 820 N N . LEU A 1 107 ? -0.111 -2.664 -17.167 1.00 98.00 107 LEU A N 1
ATOM 821 C CA . LEU A 1 107 ? 0.423 -2.760 -18.524 1.00 98.00 107 LEU A CA 1
ATOM 822 C C . LEU A 1 107 ? 1.351 -1.590 -18.846 1.00 98.00 107 LEU A C 1
ATOM 824 O O . LEU A 1 107 ? 2.294 -1.776 -19.607 1.00 98.00 107 LEU A O 1
ATOM 828 N N . PHE A 1 108 ? 1.155 -0.410 -18.254 1.00 98.38 108 PHE A N 1
ATOM 829 C CA . PHE A 1 108 ? 2.094 0.698 -18.416 1.00 98.38 108 PHE A CA 1
ATOM 830 C C . PHE A 1 108 ? 3.483 0.354 -17.852 1.00 98.38 108 PHE A C 1
ATOM 832 O O . PHE A 1 108 ? 4.481 0.547 -18.545 1.00 98.38 108 PHE A O 1
ATOM 839 N N . LEU A 1 109 ? 3.558 -0.252 -16.659 1.00 97.44 109 LEU A N 1
ATOM 840 C CA . LEU A 1 109 ? 4.825 -0.751 -16.109 1.00 97.44 109 LEU A CA 1
ATOM 841 C C . LEU A 1 109 ? 5.424 -1.856 -16.988 1.00 97.44 109 LEU A C 1
ATOM 843 O O . LEU A 1 109 ? 6.623 -1.844 -17.262 1.00 97.44 109 LEU A O 1
ATOM 847 N N . ALA A 1 110 ? 4.589 -2.779 -17.475 1.00 96.75 110 ALA A N 1
ATOM 848 C CA . ALA A 1 110 ? 5.028 -3.842 -18.376 1.00 96.75 110 ALA A CA 1
ATOM 849 C C . ALA A 1 110 ? 5.601 -3.287 -19.691 1.00 96.75 110 ALA A C 1
ATOM 851 O O . ALA A 1 110 ? 6.608 -3.788 -20.176 1.00 96.75 110 ALA A O 1
ATOM 852 N N . ASN A 1 111 ? 5.013 -2.220 -20.242 1.00 97.69 111 ASN A N 1
ATOM 853 C CA . ASN A 1 111 ? 5.525 -1.542 -21.434 1.00 97.69 111 ASN A CA 1
ATOM 854 C C . ASN A 1 111 ? 6.867 -0.842 -21.169 1.00 97.69 111 ASN A C 1
ATOM 856 O O . ASN A 1 111 ? 7.750 -0.893 -22.022 1.00 97.69 111 ASN A O 1
ATOM 860 N N . ILE A 1 112 ? 7.064 -0.238 -19.992 1.00 97.00 112 ILE A N 1
ATOM 861 C CA . ILE A 1 112 ? 8.368 0.326 -19.600 1.00 97.00 112 ILE A CA 1
ATOM 862 C C . ILE A 1 112 ? 9.430 -0.783 -19.531 1.00 97.00 112 ILE A C 1
ATOM 864 O O . ILE A 1 112 ? 10.512 -0.635 -20.099 1.00 97.00 112 ILE A O 1
ATOM 868 N N . ALA A 1 113 ? 9.111 -1.915 -18.895 1.00 95.25 113 ALA A N 1
ATOM 869 C CA . ALA A 1 113 ? 10.004 -3.073 -18.836 1.00 95.25 113 ALA A CA 1
ATOM 870 C C . ALA A 1 113 ? 10.296 -3.652 -20.233 1.00 95.25 113 ALA A C 1
ATOM 872 O O . ALA A 1 113 ? 11.445 -3.956 -20.547 1.00 95.25 113 ALA A O 1
ATOM 873 N N . LEU A 1 114 ? 9.277 -3.731 -21.095 1.00 95.19 114 LEU A N 1
ATOM 874 C CA . LEU A 1 114 ? 9.396 -4.186 -22.478 1.00 95.19 114 LEU A CA 1
ATOM 875 C C . LEU A 1 114 ? 10.341 -3.296 -23.293 1.00 95.19 114 LEU A C 1
ATOM 877 O O . LEU A 1 114 ? 11.194 -3.810 -24.011 1.00 95.19 114 LEU A O 1
ATOM 881 N N . ILE A 1 115 ? 10.228 -1.971 -23.165 1.00 96.19 115 ILE A N 1
ATOM 882 C CA . ILE A 1 115 ? 11.154 -1.019 -23.795 1.00 96.19 115 ILE A CA 1
ATOM 883 C C . ILE A 1 115 ? 12.579 -1.260 -23.286 1.00 96.19 115 ILE A C 1
ATOM 885 O O . ILE A 1 115 ? 13.506 -1.342 -24.091 1.00 96.19 115 ILE A O 1
ATOM 889 N N . GLY A 1 116 ? 12.746 -1.428 -21.970 1.00 94.56 116 GLY A N 1
ATOM 890 C CA . GLY A 1 116 ? 14.036 -1.750 -21.362 1.00 94.56 116 GLY A CA 1
ATOM 891 C C . GLY A 1 116 ? 14.666 -3.015 -21.947 1.00 94.56 116 GLY A C 1
ATOM 892 O O . GLY A 1 116 ? 15.843 -3.003 -22.299 1.00 94.56 116 GLY A O 1
ATOM 893 N N . GLN A 1 117 ? 13.870 -4.070 -22.130 1.00 93.19 117 GLN A N 1
ATOM 894 C CA . GLN A 1 117 ? 14.318 -5.335 -22.708 1.00 93.19 117 GLN A CA 1
ATOM 895 C C . GLN A 1 117 ? 14.643 -5.219 -24.206 1.00 93.19 117 GLN A C 1
ATOM 897 O O . GLN A 1 117 ? 15.694 -5.680 -24.635 1.00 93.19 117 GLN A O 1
ATOM 902 N N . VAL A 1 118 ? 13.767 -4.598 -25.005 1.00 95.38 118 VAL A N 1
ATOM 903 C CA . VAL A 1 118 ? 13.914 -4.489 -26.471 1.00 95.38 118 VAL A CA 1
ATOM 904 C C . VAL A 1 118 ? 15.114 -3.631 -26.878 1.00 95.38 118 VAL A C 1
ATOM 906 O O . VAL A 1 118 ? 15.726 -3.888 -27.914 1.00 95.38 118 VAL A O 1
ATOM 909 N N . TYR A 1 119 ? 15.439 -2.606 -26.088 1.00 94.88 119 TYR A N 1
ATOM 910 C CA . TYR A 1 119 ? 16.559 -1.699 -26.354 1.00 94.88 119 TYR A CA 1
ATOM 911 C C . TYR A 1 119 ? 17.783 -1.954 -25.469 1.00 94.88 119 TYR A C 1
ATOM 913 O O . TYR A 1 119 ? 18.730 -1.175 -25.528 1.00 94.88 119 TYR A O 1
ATOM 921 N N . HIS A 1 120 ? 17.778 -3.021 -24.662 1.00 92.38 120 HIS A N 1
ATOM 922 C CA . HIS A 1 120 ? 18.862 -3.362 -23.733 1.00 92.38 120 HIS A CA 1
ATOM 923 C C . HIS A 1 120 ? 19.296 -2.176 -22.850 1.00 92.38 120 HIS A C 1
ATOM 925 O O . HIS A 1 120 ? 20.485 -1.914 -22.662 1.00 92.38 120 HIS A O 1
ATOM 931 N N . LEU A 1 121 ? 18.323 -1.423 -22.324 1.00 93.06 121 LEU A N 1
ATOM 932 C CA . LEU A 1 121 ? 18.599 -0.233 -21.521 1.00 93.06 121 LEU A CA 1
ATOM 933 C C . LEU A 1 121 ? 19.201 -0.628 -20.170 1.00 93.06 121 LEU A C 1
ATOM 935 O O . LEU A 1 121 ? 18.533 -1.239 -19.336 1.00 93.06 121 LEU A O 1
ATOM 939 N N . ASN A 1 122 ? 20.438 -0.201 -19.920 1.00 85.69 122 ASN A N 1
ATOM 940 C CA . ASN A 1 122 ? 21.066 -0.315 -18.609 1.00 85.69 122 ASN A CA 1
ATOM 941 C C . ASN A 1 122 ? 20.729 0.926 -17.769 1.00 85.69 122 ASN A C 1
ATOM 943 O O . ASN A 1 122 ? 21.463 1.913 -17.761 1.00 85.69 122 ASN A O 1
ATOM 947 N N . SER A 1 123 ? 19.560 0.909 -17.128 1.00 84.12 123 SER A N 1
ATOM 948 C CA . SER A 1 123 ? 19.073 2.012 -16.292 1.00 84.12 123 SER A CA 1
ATOM 949 C C . SER A 1 123 ? 18.819 1.549 -14.862 1.00 84.12 123 SER A C 1
ATOM 951 O O . SER A 1 123 ? 18.499 0.384 -14.629 1.00 84.12 123 SER A O 1
ATOM 953 N N . ARG A 1 124 ? 18.923 2.471 -13.898 1.00 89.12 124 ARG A N 1
ATOM 954 C CA . ARG A 1 124 ? 18.613 2.167 -12.497 1.00 89.12 124 ARG A CA 1
ATOM 955 C C . ARG A 1 124 ? 17.132 1.752 -12.358 1.00 89.12 124 ARG A C 1
ATOM 957 O O . ARG A 1 124 ? 16.265 2.534 -12.763 1.00 89.12 124 ARG A O 1
ATOM 964 N N . PRO A 1 125 ? 16.807 0.595 -11.748 1.00 89.88 125 PRO A N 1
ATOM 965 C CA . PRO A 1 125 ? 15.423 0.149 -11.562 1.00 89.88 125 PRO A CA 1
ATOM 966 C C . PRO A 1 125 ? 14.468 1.179 -10.921 1.00 89.88 125 PRO A C 1
ATOM 968 O O . PRO A 1 125 ? 13.334 1.283 -11.400 1.00 89.88 125 PRO A O 1
ATOM 971 N N . PRO A 1 126 ? 14.887 2.012 -9.934 1.00 93.88 126 PRO A N 1
ATOM 972 C CA . PRO A 1 126 ? 14.024 3.061 -9.388 1.00 93.88 126 PRO A CA 1
ATOM 973 C C . PRO A 1 126 ? 13.467 4.031 -10.442 1.00 93.88 126 PRO A C 1
ATOM 975 O O . PRO A 1 126 ? 12.336 4.490 -10.308 1.00 93.88 126 PRO A O 1
ATOM 978 N N . ASN A 1 127 ? 14.202 4.322 -11.525 1.00 94.31 127 ASN A N 1
ATOM 979 C CA . ASN A 1 127 ? 13.719 5.234 -12.569 1.00 94.31 127 ASN A CA 1
ATOM 980 C C . ASN A 1 127 ? 12.481 4.695 -13.285 1.00 94.31 127 ASN A C 1
ATOM 982 O O . ASN A 1 127 ? 11.551 5.455 -13.550 1.00 94.31 127 ASN A O 1
ATOM 986 N N . ALA A 1 128 ? 12.452 3.393 -13.581 1.00 94.94 128 ALA A N 1
ATOM 987 C CA . ALA A 1 128 ? 11.309 2.768 -14.237 1.00 94.94 128 ALA A CA 1
ATOM 988 C C . ALA A 1 128 ? 10.052 2.868 -13.360 1.00 94.94 128 ALA A C 1
ATOM 990 O O . ALA A 1 128 ? 8.983 3.238 -13.848 1.00 94.94 128 ALA A O 1
ATOM 991 N N . ILE A 1 129 ? 10.199 2.618 -12.053 1.00 96.88 129 ILE A N 1
ATOM 992 C CA . ILE A 1 129 ? 9.096 2.742 -11.094 1.00 96.88 129 ILE A CA 1
ATOM 993 C C . ILE A 1 129 ? 8.665 4.202 -10.929 1.00 96.88 129 ILE A C 1
ATOM 995 O O . ILE A 1 129 ? 7.468 4.455 -10.849 1.00 96.88 129 ILE A O 1
ATOM 999 N N . LEU A 1 130 ? 9.593 5.165 -10.932 1.00 96.56 130 LEU A N 1
ATOM 1000 C CA . LEU A 1 130 ? 9.259 6.589 -10.831 1.00 96.56 130 LEU A CA 1
ATOM 1001 C C . LEU A 1 130 ? 8.423 7.059 -12.022 1.00 96.56 130 LEU A C 1
ATOM 1003 O O . LEU A 1 130 ? 7.373 7.666 -11.832 1.00 96.56 130 LEU A O 1
ATOM 1007 N N . VAL A 1 131 ? 8.871 6.758 -13.245 1.00 97.06 131 VAL A N 1
ATOM 1008 C CA . VAL A 1 131 ? 8.155 7.120 -14.479 1.00 97.06 131 VAL A CA 1
ATOM 1009 C C . VAL A 1 131 ? 6.770 6.482 -14.493 1.00 97.06 131 VAL A C 1
ATOM 1011 O O . VAL A 1 131 ? 5.777 7.154 -14.780 1.00 97.06 131 VAL A O 1
ATOM 1014 N N . TRP A 1 132 ? 6.691 5.203 -14.122 1.00 98.06 132 TRP A N 1
ATOM 1015 C CA . TRP A 1 132 ? 5.424 4.501 -13.981 1.00 98.06 132 TRP A CA 1
ATOM 1016 C C . TRP A 1 132 ? 4.503 5.182 -12.963 1.00 98.06 132 TRP A C 1
ATOM 1018 O O . TRP A 1 132 ? 3.369 5.527 -13.294 1.00 98.06 132 TRP A O 1
ATOM 1028 N N . TRP A 1 133 ? 5.003 5.420 -11.748 1.00 97.94 133 TRP A N 1
ATOM 1029 C CA . TRP A 1 133 ? 4.256 6.024 -10.652 1.00 97.94 133 TRP A CA 1
ATOM 1030 C C . TRP A 1 133 ? 3.729 7.414 -11.014 1.00 97.94 133 TRP A C 1
ATOM 1032 O O . TRP A 1 133 ? 2.540 7.676 -10.830 1.00 97.94 133 TRP A O 1
ATOM 1042 N N . VAL A 1 134 ? 4.572 8.277 -11.590 1.00 97.88 134 VAL A N 1
ATOM 1043 C CA . VAL A 1 134 ? 4.173 9.613 -12.057 1.00 97.88 134 VAL A CA 1
ATOM 1044 C C . VAL A 1 134 ? 3.071 9.516 -13.113 1.00 97.88 134 VAL A C 1
ATOM 1046 O O . VAL A 1 134 ? 2.113 10.284 -13.057 1.00 97.88 134 VAL A O 1
ATOM 1049 N N . GLY A 1 135 ? 3.158 8.558 -14.042 1.00 96.94 135 GLY A N 1
ATOM 1050 C CA . GLY A 1 135 ? 2.135 8.374 -15.072 1.00 96.94 135 GLY A CA 1
ATOM 1051 C C . GLY A 1 135 ? 0.795 7.863 -14.531 1.00 96.94 135 GLY A C 1
ATOM 1052 O O . GLY A 1 135 ? -0.257 8.308 -14.990 1.00 96.94 135 GLY A O 1
ATOM 1053 N N . ILE A 1 136 ? 0.799 6.973 -13.532 1.00 97.38 136 ILE A N 1
ATOM 1054 C CA . ILE A 1 136 ? -0.446 6.423 -12.968 1.00 97.38 136 ILE A CA 1
ATOM 1055 C C . ILE A 1 136 ? -1.055 7.286 -11.864 1.00 97.38 136 ILE A C 1
ATOM 1057 O O . ILE A 1 136 ? -2.255 7.163 -11.601 1.00 97.38 136 ILE A O 1
ATOM 1061 N N . ALA A 1 137 ? -0.265 8.147 -11.214 1.00 96.44 137 ALA A N 1
ATOM 1062 C CA . ALA A 1 137 ? -0.714 8.913 -10.062 1.00 96.44 137 ALA A CA 1
ATOM 1063 C C . ALA A 1 137 ? -1.965 9.753 -10.386 1.00 96.44 137 ALA A C 1
ATOM 1065 O O . ALA A 1 137 ? -2.982 9.528 -9.724 1.00 96.44 137 ALA A O 1
ATOM 1066 N N . PRO A 1 138 ? -1.991 10.611 -11.430 1.00 96.56 138 PRO A N 1
ATOM 1067 C CA . PRO A 1 138 ? -3.163 11.428 -11.757 1.00 96.56 138 PRO A CA 1
ATOM 1068 C C . PRO A 1 138 ? -4.441 10.616 -12.002 1.00 96.56 138 PRO A C 1
ATOM 1070 O O . PRO A 1 138 ? -5.538 11.088 -11.696 1.00 96.56 138 PRO A O 1
ATOM 1073 N N . LEU A 1 139 ? -4.318 9.378 -12.501 1.00 95.19 139 LEU A N 1
ATOM 1074 C CA . LEU A 1 139 ? -5.462 8.526 -12.833 1.00 95.19 139 LEU A CA 1
ATOM 1075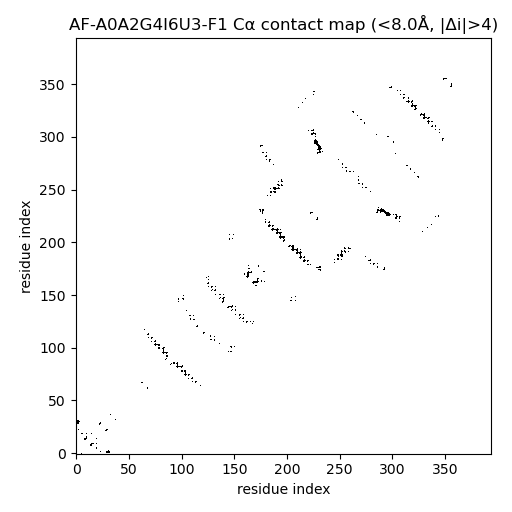 C C . LEU A 1 139 ? -6.329 8.212 -11.614 1.00 95.19 139 LEU A C 1
ATOM 1077 O O . LEU A 1 139 ? -7.545 8.103 -11.754 1.00 95.19 139 LEU A O 1
ATOM 1081 N N . ALA A 1 140 ? -5.742 8.113 -10.418 1.00 93.75 140 ALA A N 1
ATOM 1082 C CA . ALA A 1 140 ? -6.505 7.890 -9.193 1.00 93.75 140 ALA A CA 1
ATOM 1083 C C . ALA A 1 140 ? -7.552 8.993 -8.971 1.00 93.75 140 ALA A C 1
ATOM 1085 O O . ALA A 1 140 ? -8.716 8.702 -8.682 1.00 93.75 140 ALA A O 1
ATOM 1086 N N . TRP A 1 141 ? -7.157 10.252 -9.178 1.00 93.50 141 TRP A N 1
ATOM 1087 C CA . TRP A 1 141 ? -8.024 11.418 -9.010 1.00 93.50 141 TRP A CA 1
ATOM 1088 C C . TRP A 1 141 ? -8.949 11.640 -10.207 1.00 93.50 141 TRP A C 1
ATOM 1090 O O . TRP A 1 141 ? -10.131 11.904 -9.998 1.00 93.50 141 TRP A O 1
ATOM 1100 N N . ILE A 1 142 ? -8.455 11.462 -11.438 1.00 94.25 142 ILE A N 1
ATOM 1101 C CA . ILE A 1 142 ? -9.259 11.605 -12.665 1.00 94.25 142 ILE A CA 1
ATOM 1102 C C . ILE A 1 142 ? -10.395 10.577 -12.688 1.00 94.25 142 ILE A C 1
ATOM 1104 O O . ILE A 1 142 ? -11.549 10.916 -12.943 1.00 94.25 142 ILE A O 1
ATOM 1108 N N . LEU A 1 143 ? -10.089 9.313 -12.384 1.00 92.25 143 LEU A N 1
ATOM 1109 C CA . LEU A 1 143 ? -11.073 8.231 -12.414 1.00 92.25 143 LEU A CA 1
ATOM 1110 C C . LEU A 1 143 ? -11.927 8.173 -11.139 1.00 92.25 143 LEU A C 1
ATOM 1112 O O . LEU A 1 143 ? -12.963 7.503 -11.152 1.00 92.25 143 LEU A O 1
ATOM 1116 N N . ARG A 1 144 ? -11.512 8.874 -10.069 1.00 91.75 144 ARG A N 1
ATOM 1117 C CA . ARG A 1 144 ? -12.043 8.776 -8.694 1.00 91.75 144 ARG A CA 1
ATOM 1118 C C . ARG A 1 144 ? -12.089 7.331 -8.182 1.00 91.75 144 ARG A C 1
ATOM 1120 O O . ARG A 1 144 ? -13.036 6.933 -7.509 1.00 91.75 144 ARG A O 1
ATOM 1127 N N . SER A 1 145 ? -11.069 6.542 -8.518 1.00 92.19 145 SER A N 1
ATOM 1128 C CA . SER A 1 145 ? -11.036 5.100 -8.255 1.00 92.19 145 SER A CA 1
ATOM 1129 C C . SER A 1 145 ? -10.155 4.765 -7.050 1.00 92.19 145 SER A C 1
ATOM 1131 O O . SER A 1 145 ? -8.962 5.079 -7.020 1.00 92.19 145 SER A O 1
ATOM 1133 N N . LYS A 1 146 ? -10.737 4.104 -6.041 1.00 93.75 146 LYS A N 1
ATOM 1134 C CA . LYS A 1 146 ? -10.006 3.683 -4.830 1.00 93.75 146 LYS A CA 1
ATOM 1135 C C . LYS A 1 146 ? -8.932 2.633 -5.128 1.00 93.75 146 LYS A C 1
ATOM 1137 O O . LYS A 1 146 ? -7.828 2.802 -4.614 1.00 93.75 146 LYS A O 1
ATOM 1142 N N . PRO A 1 147 ? -9.191 1.587 -5.937 1.00 94.19 147 PRO A N 1
ATOM 1143 C CA . PRO A 1 147 ? -8.146 0.643 -6.321 1.00 94.19 147 PRO A CA 1
ATOM 1144 C C . PRO A 1 147 ? -6.959 1.317 -7.020 1.00 94.19 147 PRO A C 1
ATOM 1146 O O . PRO A 1 147 ? -5.813 1.035 -6.677 1.00 94.19 147 PRO A O 1
ATOM 1149 N N . GLN A 1 148 ? -7.219 2.270 -7.920 1.00 95.62 148 GLN A N 1
ATOM 1150 C CA . GLN A 1 148 ? -6.162 3.037 -8.582 1.00 95.62 148 GLN A CA 1
ATOM 1151 C C . GLN A 1 148 ? -5.350 3.873 -7.583 1.00 95.62 148 GLN A C 1
ATOM 1153 O O . GLN A 1 148 ? -4.128 3.916 -7.657 1.00 95.62 148 GLN A O 1
ATOM 1158 N N . TYR A 1 149 ? -6.014 4.496 -6.606 1.00 96.94 149 TYR A N 1
ATOM 1159 C CA . TYR A 1 149 ? -5.332 5.228 -5.539 1.00 96.94 149 TYR A CA 1
ATOM 1160 C C . TYR A 1 149 ? -4.454 4.318 -4.665 1.00 96.94 149 TYR A C 1
ATOM 1162 O O . TYR A 1 149 ? -3.333 4.693 -4.330 1.00 96.94 149 TYR A O 1
ATOM 1170 N N . ILE A 1 150 ? -4.923 3.105 -4.340 1.00 96.69 150 ILE A N 1
ATOM 1171 C CA . ILE A 1 150 ? -4.110 2.094 -3.643 1.00 96.69 150 ILE A CA 1
ATOM 1172 C C . ILE A 1 150 ? -2.875 1.746 -4.478 1.00 96.69 150 ILE A C 1
ATOM 1174 O O . ILE A 1 150 ? -1.775 1.728 -3.933 1.00 96.69 150 ILE A O 1
ATOM 1178 N N . LEU A 1 151 ? -3.031 1.531 -5.789 1.00 96.81 151 LEU A N 1
ATOM 1179 C CA . LEU A 1 151 ? -1.907 1.257 -6.685 1.00 96.81 151 LEU A CA 1
ATOM 1180 C C . LEU A 1 151 ? -0.889 2.407 -6.685 1.00 96.81 151 LEU A C 1
ATOM 1182 O O . LEU A 1 151 ? 0.307 2.150 -6.600 1.00 96.81 151 LEU A O 1
ATOM 1186 N N . THR A 1 152 ? -1.346 3.662 -6.695 1.00 96.94 152 THR A N 1
ATOM 1187 C CA . THR A 1 152 ? -0.476 4.843 -6.579 1.00 96.94 152 THR A CA 1
ATOM 1188 C C . THR A 1 152 ? 0.291 4.873 -5.252 1.00 96.94 152 THR A C 1
ATOM 1190 O O . THR A 1 152 ? 1.481 5.185 -5.246 1.00 96.94 152 THR A O 1
ATOM 1193 N N . LEU A 1 153 ? -0.348 4.534 -4.125 1.00 96.81 153 LEU A N 1
ATOM 1194 C CA . LEU A 1 153 ? 0.329 4.451 -2.822 1.00 96.81 153 LEU A CA 1
ATOM 1195 C C . LEU A 1 153 ? 1.362 3.313 -2.788 1.00 96.81 153 LEU A C 1
ATOM 1197 O O . LEU A 1 153 ? 2.480 3.517 -2.319 1.00 96.81 153 LEU A O 1
ATOM 1201 N N . CYS A 1 154 ? 1.019 2.143 -3.333 1.00 96.25 154 CYS A N 1
ATOM 1202 C CA . CYS A 1 154 ? 1.949 1.023 -3.472 1.00 96.25 154 CYS A CA 1
ATOM 1203 C C . CYS A 1 154 ? 3.132 1.383 -4.378 1.00 96.25 154 CYS A C 1
ATOM 1205 O O . CYS A 1 154 ? 4.269 1.101 -4.024 1.00 96.25 154 CYS A O 1
ATOM 1207 N N . GLY A 1 155 ? 2.888 2.040 -5.515 1.00 96.62 155 GLY A N 1
ATOM 1208 C CA . GLY A 1 155 ? 3.944 2.469 -6.432 1.00 96.62 155 GLY A CA 1
ATOM 1209 C C . GLY A 1 155 ? 4.905 3.470 -5.793 1.00 96.62 155 GLY A C 1
ATOM 1210 O O . GLY A 1 155 ? 6.115 3.302 -5.920 1.00 96.62 155 GLY A O 1
ATOM 1211 N N . ALA A 1 156 ? 4.388 4.438 -5.024 1.00 95.31 156 ALA A N 1
ATOM 1212 C CA . ALA A 1 156 ? 5.220 5.358 -4.246 1.00 95.31 156 ALA A CA 1
ATOM 1213 C C . ALA A 1 156 ? 6.088 4.605 -3.228 1.00 95.31 156 ALA A C 1
ATOM 1215 O O . ALA A 1 156 ? 7.278 4.879 -3.106 1.00 95.31 156 ALA A O 1
ATOM 1216 N N . MET A 1 157 ? 5.497 3.643 -2.511 1.00 92.69 157 MET A N 1
ATOM 1217 C CA . MET A 1 157 ? 6.204 2.831 -1.521 1.00 92.69 157 MET A CA 1
ATOM 1218 C C . MET A 1 157 ? 7.302 1.975 -2.162 1.00 92.69 157 MET A C 1
ATOM 1220 O O . MET A 1 157 ? 8.416 1.942 -1.649 1.00 92.69 157 MET A O 1
ATOM 1224 N N . VAL A 1 158 ? 7.009 1.309 -3.283 1.00 93.31 158 VAL A N 1
ATOM 1225 C CA . VAL A 1 158 ? 7.989 0.499 -4.021 1.00 93.31 158 VAL A CA 1
ATOM 1226 C C . VAL A 1 158 ? 9.125 1.377 -4.533 1.00 93.31 158 VAL A C 1
ATOM 1228 O O . VAL A 1 158 ? 10.285 1.013 -4.368 1.00 93.31 158 VAL A O 1
ATOM 1231 N N . TRP A 1 159 ? 8.814 2.547 -5.099 1.00 94.06 159 TRP A N 1
ATOM 1232 C CA . TRP A 1 159 ? 9.837 3.486 -5.551 1.00 94.06 159 TRP A CA 1
ATOM 1233 C C . TRP A 1 159 ? 10.746 3.933 -4.402 1.00 94.06 159 TRP A C 1
ATOM 1235 O O . TRP A 1 159 ? 11.963 3.805 -4.508 1.00 94.06 159 TRP A O 1
ATOM 1245 N N . LEU A 1 160 ? 10.158 4.384 -3.287 1.00 88.44 160 LEU A N 1
ATOM 1246 C CA . LEU A 1 160 ? 10.905 4.791 -2.094 1.00 88.44 160 LEU A CA 1
ATOM 1247 C C . LEU A 1 160 ? 11.805 3.661 -1.593 1.00 88.44 160 LEU A C 1
ATOM 1249 O O . LEU A 1 160 ? 12.983 3.887 -1.339 1.00 88.44 160 LEU A O 1
ATOM 1253 N N . MET A 1 161 ? 11.273 2.440 -1.499 1.00 85.12 161 MET A N 1
ATOM 1254 C CA . MET A 1 161 ? 12.044 1.278 -1.064 1.00 85.12 161 MET A CA 1
ATOM 1255 C C . MET A 1 161 ? 13.229 0.997 -1.986 1.00 85.12 161 MET A C 1
ATOM 1257 O O . MET A 1 161 ? 14.331 0.750 -1.501 1.00 85.12 161 MET A O 1
ATOM 1261 N N . MET A 1 162 ? 13.034 1.078 -3.302 1.00 88.12 162 MET A N 1
ATOM 1262 C CA . MET A 1 162 ? 14.127 0.899 -4.252 1.00 88.12 162 MET A CA 1
ATOM 1263 C C . MET A 1 162 ? 15.174 2.015 -4.156 1.00 88.12 162 MET A C 1
ATOM 1265 O O . MET A 1 162 ? 16.359 1.712 -4.234 1.00 88.12 162 MET A O 1
ATOM 1269 N N . GLU A 1 163 ? 14.781 3.278 -3.960 1.00 86.88 163 GLU A N 1
ATOM 1270 C CA . GLU A 1 163 ? 15.733 4.389 -3.787 1.00 86.88 163 GLU A CA 1
ATOM 1271 C C . GLU A 1 163 ? 16.564 4.264 -2.507 1.00 86.88 163 GLU A C 1
ATOM 1273 O O . GLU A 1 163 ? 17.734 4.632 -2.515 1.00 86.88 163 GLU A O 1
ATOM 1278 N N . PHE A 1 164 ? 15.990 3.741 -1.421 1.00 78.12 164 PHE A N 1
ATOM 1279 C CA . PHE A 1 164 ? 16.742 3.492 -0.188 1.00 78.12 164 PHE A CA 1
ATOM 1280 C C . PHE A 1 164 ? 17.726 2.323 -0.325 1.00 78.12 164 PHE A C 1
ATOM 1282 O O . PHE A 1 164 ? 18.811 2.364 0.252 1.00 78.12 164 PHE A O 1
ATOM 1289 N N . VAL A 1 165 ? 17.349 1.275 -1.064 1.00 78.44 165 VAL A N 1
ATOM 1290 C CA . VAL A 1 165 ? 18.144 0.040 -1.179 1.00 78.44 165 VAL A CA 1
ATOM 1291 C C . VAL A 1 165 ? 19.226 0.133 -2.256 1.00 78.44 165 VAL A C 1
ATOM 1293 O O . VAL A 1 165 ? 20.306 -0.411 -2.073 1.00 78.44 165 VAL A O 1
ATOM 1296 N N . HIS A 1 166 ? 18.961 0.796 -3.379 1.00 82.88 166 HIS A N 1
ATOM 1297 C CA . HIS A 1 166 ? 19.872 0.830 -4.523 1.00 82.88 166 HIS A CA 1
ATOM 1298 C C . HIS A 1 166 ? 21.091 1.726 -4.257 1.00 82.88 166 HIS A C 1
ATOM 1300 O O . HIS A 1 166 ? 20.897 2.893 -3.954 1.00 82.88 166 HIS A O 1
ATOM 1306 N N . ASP A 1 167 ? 22.322 1.248 -4.471 1.00 76.81 167 ASP A N 1
ATOM 1307 C CA . ASP A 1 167 ? 23.570 1.965 -4.116 1.00 76.81 167 ASP A CA 1
ATOM 1308 C C . ASP A 1 167 ? 23.688 3.388 -4.695 1.00 76.81 167 ASP A C 1
ATOM 1310 O O . ASP A 1 167 ? 24.198 4.303 -4.057 1.00 76.81 167 ASP A O 1
ATOM 1314 N N . MET A 1 168 ? 23.171 3.596 -5.910 1.00 78.56 168 MET A N 1
ATOM 1315 C CA . MET A 1 168 ? 23.135 4.911 -6.582 1.00 78.56 168 MET A CA 1
ATOM 1316 C C . MET A 1 168 ? 21.760 5.598 -6.472 1.00 78.56 168 MET A C 1
ATOM 1318 O O . MET A 1 168 ? 21.349 6.362 -7.352 1.00 78.56 168 MET A O 1
ATOM 1322 N N . GLY A 1 169 ? 20.974 5.230 -5.463 1.00 75.12 169 GLY A N 1
ATOM 1323 C CA . GLY A 1 169 ? 19.694 5.853 -5.155 1.00 75.12 169 GLY A CA 1
ATOM 1324 C C . GLY A 1 169 ? 19.886 7.262 -4.600 1.00 75.12 169 GLY A C 1
ATOM 1325 O O . GLY A 1 169 ? 20.856 7.546 -3.904 1.00 75.12 169 GLY A O 1
ATOM 1326 N N . TRP A 1 170 ? 18.951 8.165 -4.880 1.00 73.00 170 TRP A N 1
ATOM 1327 C CA . TRP A 1 170 ? 18.997 9.534 -4.351 1.00 73.00 170 TRP A CA 1
ATOM 1328 C C . TRP A 1 170 ? 18.812 9.578 -2.835 1.00 73.00 170 TRP A C 1
ATOM 1330 O O . TRP A 1 170 ? 19.245 10.523 -2.182 1.00 73.00 170 TRP A O 1
ATOM 1340 N N . LEU A 1 171 ? 18.136 8.562 -2.298 1.00 72.62 171 LEU A N 1
ATOM 1341 C CA . LEU A 1 171 ? 17.884 8.373 -0.873 1.00 72.62 171 LEU A CA 1
ATOM 1342 C C . LEU A 1 171 ? 18.761 7.261 -0.284 1.00 72.62 171 LEU A C 1
ATOM 1344 O O . LEU A 1 171 ? 18.567 6.888 0.873 1.00 72.62 171 LEU A O 1
ATOM 1348 N N . HIS A 1 172 ? 19.694 6.719 -1.073 1.00 70.88 172 HIS A N 1
ATOM 1349 C CA . HIS A 1 172 ? 20.604 5.693 -0.599 1.00 70.88 172 HIS A CA 1
ATOM 1350 C C . HIS A 1 172 ? 21.515 6.264 0.477 1.00 70.88 172 HIS A C 1
ATOM 1352 O O . HIS A 1 172 ? 22.024 7.383 0.371 1.00 70.88 172 HIS A O 1
ATOM 1358 N N . TRP A 1 173 ? 21.741 5.464 1.508 1.00 65.50 173 TRP A N 1
ATOM 1359 C CA . TRP A 1 173 ? 22.665 5.799 2.568 1.00 65.50 173 TRP A CA 1
ATOM 1360 C C . TRP A 1 173 ? 23.476 4.571 2.952 1.00 65.50 173 TRP A C 1
ATOM 1362 O O . TRP A 1 173 ? 22.931 3.470 3.057 1.00 65.50 173 TRP A O 1
ATOM 1372 N N . SER A 1 174 ? 24.769 4.774 3.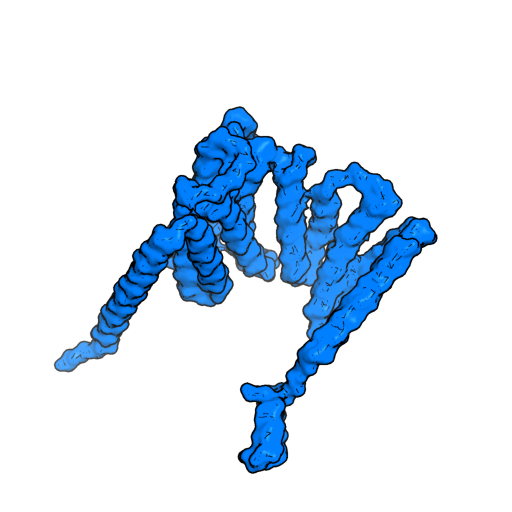208 1.00 51.78 174 SER A N 1
ATOM 1373 C CA . SER A 1 174 ? 25.682 3.735 3.682 1.00 51.78 174 SER A CA 1
ATOM 1374 C C . SER A 1 174 ? 25.287 3.304 5.101 1.00 51.78 174 SER A C 1
ATOM 1376 O O . SER A 1 174 ? 25.726 3.854 6.108 1.00 51.78 174 SER A O 1
ATOM 1378 N N . GLY A 1 175 ? 24.364 2.346 5.164 1.00 55.66 175 GLY A N 1
ATOM 1379 C CA . GLY A 1 175 ? 23.714 1.879 6.387 1.00 55.66 175 GLY A CA 1
ATOM 1380 C C . GLY A 1 175 ? 22.208 1.788 6.191 1.00 55.66 175 GLY A C 1
ATOM 1381 O O . GLY A 1 175 ? 21.474 2.531 6.836 1.00 55.66 175 GLY A O 1
ATOM 1382 N N . GLY A 1 176 ? 21.743 0.898 5.300 1.00 54.47 176 GLY A N 1
ATOM 1383 C CA . GLY A 1 176 ? 20.329 0.739 4.904 1.00 54.47 176 GLY A CA 1
ATOM 1384 C C . GLY A 1 176 ? 19.329 0.547 6.058 1.00 54.47 176 GLY A C 1
ATOM 1385 O O . GLY A 1 176 ? 18.123 0.617 5.855 1.00 54.47 176 GLY A O 1
ATOM 1386 N N . GLU A 1 177 ? 19.814 0.388 7.286 1.00 55.59 177 GLU A N 1
ATOM 1387 C CA . GLU A 1 177 ? 19.054 0.396 8.535 1.00 55.59 177 GLU A CA 1
ATOM 1388 C C . GLU A 1 177 ? 18.512 1.792 8.901 1.00 55.59 177 GLU A C 1
ATOM 1390 O O . GLU A 1 177 ? 17.455 1.884 9.520 1.00 55.59 177 GLU A O 1
ATOM 1395 N N . LEU A 1 178 ? 19.121 2.888 8.425 1.00 55.12 178 LEU A N 1
ATOM 1396 C CA . LEU A 1 178 ? 18.537 4.237 8.509 1.00 55.12 178 LEU A CA 1
ATOM 1397 C C . LEU A 1 178 ? 17.251 4.371 7.680 1.00 55.12 178 LEU A C 1
ATOM 1399 O O . LEU A 1 178 ? 16.383 5.170 8.033 1.00 55.12 178 LEU A O 1
ATOM 1403 N N . ALA A 1 179 ? 17.073 3.566 6.622 1.00 60.81 179 ALA A N 1
ATOM 1404 C CA . ALA A 1 179 ? 15.820 3.532 5.865 1.00 60.81 179 ALA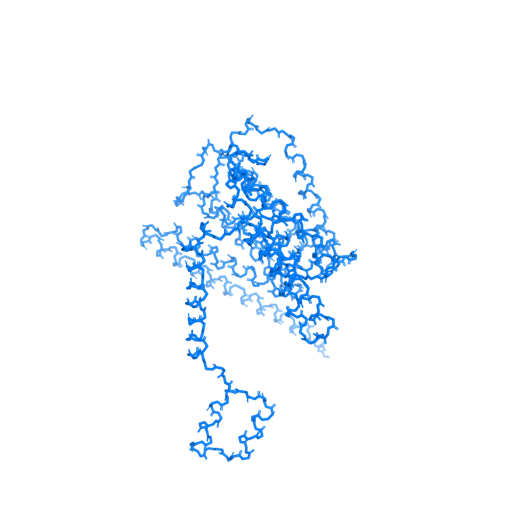 A CA 1
ATOM 1405 C C . ALA A 1 179 ? 14.631 3.133 6.759 1.00 60.81 179 ALA A C 1
ATOM 1407 O O . ALA A 1 179 ? 13.526 3.653 6.590 1.00 60.81 179 ALA A O 1
ATOM 1408 N N . LEU A 1 180 ? 14.875 2.288 7.774 1.00 61.94 180 LEU A N 1
ATOM 1409 C CA . LEU A 1 180 ? 13.883 1.885 8.776 1.00 61.94 180 LEU A CA 1
ATOM 1410 C C . LEU A 1 180 ? 13.400 3.059 9.640 1.00 61.94 180 LEU A C 1
ATOM 1412 O O . LEU A 1 180 ? 12.293 2.989 10.163 1.00 61.94 180 LEU A O 1
ATOM 1416 N N . LEU A 1 181 ? 14.167 4.154 9.748 1.00 65.50 181 LEU A N 1
ATOM 1417 C CA . LEU A 1 181 ? 13.740 5.368 10.454 1.00 65.50 181 LEU A CA 1
ATOM 1418 C C . LEU A 1 181 ? 12.713 6.187 9.674 1.00 65.50 181 LEU A C 1
ATOM 1420 O O . LEU A 1 181 ? 11.854 6.847 10.265 1.00 65.50 181 LEU A O 1
ATOM 1424 N N . PHE A 1 182 ? 12.803 6.168 8.344 1.00 73.75 182 PHE A N 1
ATOM 1425 C CA . PHE A 1 182 ? 11.969 7.015 7.498 1.00 73.75 182 PHE A CA 1
ATOM 1426 C C . PHE A 1 182 ? 10.579 6.425 7.288 1.00 73.75 182 PHE A C 1
ATOM 1428 O O . PHE A 1 182 ? 9.609 7.180 7.205 1.00 73.75 182 PHE A O 1
ATOM 1435 N N . TYR A 1 183 ? 10.441 5.097 7.259 1.00 81.69 183 TYR A N 1
ATOM 1436 C CA . TYR A 1 183 ? 9.139 4.467 7.035 1.00 81.69 183 TYR A CA 1
ATOM 1437 C C . TYR A 1 183 ? 8.104 4.802 8.125 1.00 81.69 183 TYR A C 1
ATOM 1439 O O . TYR A 1 183 ? 7.029 5.279 7.753 1.00 81.69 183 TYR A O 1
ATOM 1447 N N . PRO A 1 184 ? 8.382 4.675 9.442 1.00 85.06 184 PRO A N 1
ATOM 1448 C CA . PRO A 1 184 ? 7.424 5.065 10.475 1.00 85.06 184 PRO A CA 1
ATOM 1449 C C . PRO A 1 184 ? 7.009 6.536 10.371 1.00 85.06 184 PRO A C 1
ATOM 1451 O O . PRO A 1 184 ? 5.832 6.861 10.545 1.00 85.06 184 PRO A O 1
ATOM 1454 N N . ALA A 1 185 ? 7.944 7.431 10.034 1.00 83.19 185 ALA A N 1
ATOM 1455 C CA . ALA A 1 185 ? 7.671 8.853 9.836 1.00 83.19 185 ALA A CA 1
ATOM 1456 C C . ALA A 1 185 ? 6.750 9.103 8.631 1.00 83.19 185 ALA A C 1
ATOM 1458 O O . ALA A 1 185 ? 5.723 9.771 8.766 1.00 83.19 185 ALA A O 1
ATOM 1459 N N . ILE A 1 186 ? 7.074 8.521 7.472 1.00 87.06 186 ILE A N 1
ATOM 1460 C CA . ILE A 1 186 ? 6.284 8.627 6.236 1.00 87.06 186 ILE A CA 1
ATOM 1461 C C . ILE A 1 186 ? 4.874 8.079 6.457 1.00 87.06 186 ILE A C 1
ATOM 1463 O O . ILE A 1 186 ? 3.890 8.723 6.095 1.00 87.06 186 ILE A O 1
ATOM 1467 N N . PHE A 1 187 ? 4.751 6.915 7.090 1.00 90.81 187 PHE A N 1
ATOM 1468 C CA . PHE A 1 187 ? 3.460 6.283 7.325 1.00 90.81 187 PHE A CA 1
ATOM 1469 C C . PHE A 1 187 ? 2.631 6.985 8.405 1.00 90.81 187 PHE A C 1
ATOM 1471 O O . PHE A 1 187 ? 1.406 7.058 8.277 1.00 90.81 187 PHE A O 1
ATOM 1478 N N . THR A 1 188 ? 3.274 7.599 9.404 1.00 88.31 188 THR A N 1
ATOM 1479 C CA . THR A 1 188 ? 2.604 8.499 10.358 1.00 88.31 188 THR A CA 1
ATOM 1480 C C . THR A 1 188 ? 2.089 9.756 9.655 1.00 88.31 188 THR A C 1
ATOM 1482 O O . THR A 1 188 ? 0.935 10.145 9.853 1.00 88.31 188 THR A O 1
ATOM 1485 N N . ALA A 1 189 ? 2.895 10.363 8.779 1.00 88.19 189 ALA A N 1
ATOM 1486 C CA . ALA A 1 189 ? 2.476 11.501 7.966 1.00 88.19 189 ALA A CA 1
ATOM 1487 C C . ALA A 1 189 ? 1.326 11.124 7.018 1.00 88.19 189 ALA A C 1
ATOM 1489 O O . ALA A 1 189 ? 0.367 11.882 6.883 1.00 88.19 189 ALA A O 1
ATOM 1490 N N . LEU A 1 190 ? 1.360 9.928 6.424 1.00 91.38 190 LEU A N 1
ATOM 1491 C CA . LEU A 1 190 ? 0.297 9.421 5.560 1.00 91.38 190 LEU A CA 1
ATOM 1492 C C . LEU A 1 190 ? -0.998 9.164 6.341 1.00 91.38 190 LEU A C 1
ATOM 1494 O O . LEU A 1 190 ? -2.074 9.575 5.906 1.00 91.38 190 LEU A O 1
ATOM 1498 N N . TYR A 1 191 ? -0.908 8.552 7.524 1.00 91.19 191 TYR A N 1
ATOM 1499 C CA . TYR A 1 191 ? -2.047 8.401 8.426 1.00 91.19 191 TYR A CA 1
ATOM 1500 C C . TYR A 1 191 ? -2.689 9.760 8.733 1.00 91.19 191 TYR A C 1
ATOM 1502 O O . TYR A 1 191 ? -3.902 9.935 8.582 1.00 91.19 191 TYR A O 1
ATOM 1510 N N . ALA A 1 192 ? -1.863 10.740 9.096 1.00 88.44 192 ALA A N 1
ATOM 1511 C CA . ALA A 1 192 ? -2.304 12.085 9.426 1.00 88.44 192 ALA A CA 1
ATOM 1512 C C . ALA A 1 192 ? -2.896 12.837 8.219 1.00 88.44 192 ALA A C 1
ATOM 1514 O O . ALA A 1 192 ? -3.910 13.528 8.352 1.00 88.44 192 ALA A O 1
ATOM 1515 N N . ALA A 1 193 ? -2.326 12.655 7.025 1.00 89.44 193 ALA A N 1
ATOM 1516 C CA . ALA A 1 193 ? -2.883 13.163 5.777 1.00 89.44 193 ALA A CA 1
ATOM 1517 C C . ALA A 1 193 ? -4.275 12.575 5.523 1.00 89.44 193 ALA A C 1
ATOM 1519 O O . ALA A 1 193 ? -5.215 13.319 5.250 1.00 89.44 193 ALA A O 1
ATOM 1520 N N . GLY A 1 194 ? -4.447 11.264 5.712 1.00 90.81 194 GLY A N 1
ATOM 1521 C CA . GLY A 1 194 ? -5.747 10.609 5.596 1.00 90.81 194 GLY A CA 1
ATOM 1522 C C . GLY A 1 194 ? -6.781 11.184 6.563 1.00 90.81 194 GLY A C 1
ATOM 1523 O O . GLY A 1 194 ? -7.909 11.473 6.167 1.00 90.81 194 GLY A O 1
ATOM 1524 N N . VAL A 1 195 ? -6.392 11.425 7.813 1.00 87.19 195 VAL A N 1
ATOM 1525 C CA . VAL A 1 195 ? -7.233 12.093 8.814 1.00 87.19 195 VAL A CA 1
ATOM 1526 C C . VAL A 1 195 ? -7.634 13.507 8.356 1.00 87.19 195 VAL A C 1
ATOM 1528 O O . VAL A 1 195 ? -8.791 13.907 8.479 1.00 87.19 195 VAL A O 1
ATOM 1531 N N . ARG A 1 196 ? -6.709 14.270 7.761 1.00 87.25 196 ARG A N 1
ATOM 1532 C CA . ARG A 1 196 ? -6.988 15.617 7.240 1.00 87.25 196 ARG A CA 1
ATOM 1533 C C . ARG A 1 196 ? -7.892 15.610 6.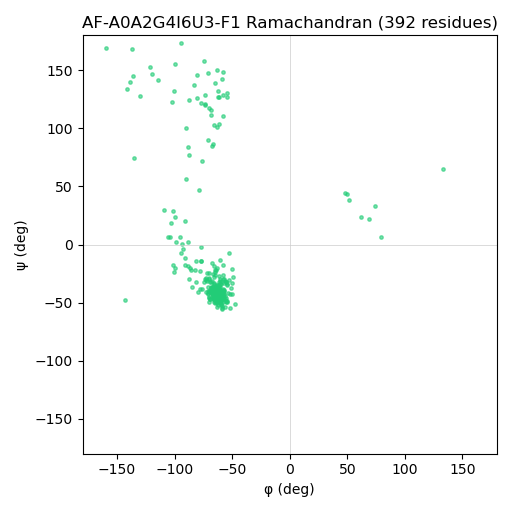003 1.00 87.25 196 ARG A C 1
ATOM 1535 O O . ARG A 1 196 ? -8.664 16.561 5.822 1.00 87.25 196 ARG A O 1
ATOM 1542 N N . MET A 1 197 ? -7.800 14.570 5.174 1.00 89.94 197 MET A N 1
ATOM 1543 C CA . MET A 1 197 ? -8.609 14.399 3.963 1.00 89.94 197 MET A CA 1
ATOM 1544 C C . MET A 1 197 ? -10.100 14.227 4.265 1.00 89.94 197 MET A C 1
ATOM 1546 O O . MET A 1 197 ? -10.907 14.573 3.414 1.00 89.94 197 MET A O 1
ATOM 1550 N N . GLU A 1 198 ? -10.495 13.800 5.474 1.00 86.19 198 GLU A N 1
ATOM 1551 C CA . GLU A 1 198 ? -11.919 13.757 5.874 1.00 86.19 198 GLU A CA 1
ATOM 1552 C C . GLU A 1 198 ? -12.606 15.123 5.777 1.00 86.19 198 GLU A C 1
ATOM 1554 O O . GLU A 1 198 ? -13.817 15.202 5.611 1.00 86.19 198 GLU A O 1
ATOM 1559 N N . ARG A 1 199 ? -11.830 16.207 5.887 1.00 84.12 199 ARG A N 1
ATOM 1560 C CA . ARG A 1 199 ? -12.310 17.594 5.820 1.00 84.12 199 ARG A CA 1
ATOM 1561 C C . ARG A 1 199 ? -11.868 18.288 4.531 1.00 84.12 199 ARG A C 1
ATOM 1563 O O . ARG A 1 199 ? -11.556 19.480 4.553 1.00 84.12 199 ARG A O 1
ATOM 1570 N N . SER A 1 200 ? -11.694 17.548 3.440 1.00 87.19 200 SER A N 1
ATOM 1571 C CA . SER A 1 200 ? -11.268 18.100 2.151 1.00 87.19 200 SER A CA 1
ATOM 1572 C C . SER A 1 200 ? -12.073 17.503 0.991 1.00 87.19 200 SER A C 1
ATOM 1574 O O . SER A 1 200 ? -12.752 16.491 1.170 1.00 87.19 200 SER A O 1
ATOM 1576 N N . PRO A 1 201 ? -11.974 18.073 -0.226 1.00 87.19 201 PRO A N 1
ATOM 1577 C CA . PRO A 1 201 ? -12.595 17.492 -1.420 1.00 87.19 201 PRO A CA 1
ATOM 1578 C C . PRO A 1 201 ? -12.129 16.059 -1.731 1.00 87.19 201 PRO A C 1
ATOM 1580 O O . PRO A 1 201 ? -12.795 15.339 -2.467 1.00 87.19 201 PRO A O 1
ATOM 1583 N N . ALA A 1 202 ? -11.001 15.625 -1.155 1.00 88.19 202 ALA A N 1
ATOM 1584 C CA . ALA A 1 202 ? -10.440 14.287 -1.319 1.00 88.19 202 ALA A CA 1
ATOM 1585 C C . ALA A 1 202 ? -10.926 13.277 -0.253 1.00 88.19 202 ALA A C 1
ATOM 1587 O O . ALA A 1 202 ? -10.284 12.244 -0.044 1.00 88.19 202 ALA A O 1
ATOM 1588 N N . GLN A 1 203 ? -12.053 13.552 0.418 1.00 90.62 203 GLN A N 1
ATOM 1589 C CA . GLN A 1 203 ? -12.630 12.700 1.470 1.00 90.62 203 GLN A CA 1
ATOM 1590 C C . GLN A 1 203 ? -12.831 11.235 1.055 1.00 90.62 203 GLN A C 1
ATOM 1592 O O . GLN A 1 203 ? -12.674 10.338 1.883 1.00 90.62 203 GLN A O 1
ATOM 1597 N N . ASP A 1 204 ? -13.087 10.969 -0.230 1.00 90.06 204 ASP A N 1
ATOM 1598 C CA . ASP A 1 204 ? -13.289 9.610 -0.746 1.00 90.06 204 ASP A CA 1
ATOM 1599 C C . ASP A 1 204 ? -12.060 8.717 -0.527 1.00 90.06 204 ASP A C 1
ATOM 1601 O O . ASP A 1 204 ? -12.191 7.510 -0.295 1.00 90.06 204 ASP A O 1
ATOM 1605 N N . PHE A 1 205 ? -10.866 9.314 -0.550 1.00 94.50 205 PHE A N 1
ATOM 1606 C CA . PHE A 1 205 ? -9.596 8.617 -0.367 1.00 94.50 205 PHE A CA 1
ATOM 1607 C C . PHE A 1 205 ? -9.141 8.567 1.088 1.00 94.50 205 PHE A C 1
ATOM 1609 O O . PHE A 1 205 ? -8.351 7.692 1.431 1.00 94.50 205 PHE A O 1
ATOM 1616 N N . SER A 1 206 ? -9.696 9.412 1.965 1.00 93.12 206 SER A N 1
ATOM 1617 C CA . SER A 1 206 ? -9.304 9.508 3.377 1.00 93.12 206 SER A CA 1
ATOM 1618 C C . SER A 1 206 ? -9.210 8.143 4.063 1.00 93.12 206 SER A C 1
ATOM 1620 O O . SER A 1 206 ? -8.186 7.805 4.657 1.00 93.12 206 SER A O 1
ATOM 1622 N N . SER A 1 207 ? -10.260 7.324 3.940 1.00 92.56 207 SER A N 1
ATOM 1623 C CA . SER A 1 207 ? -10.300 6.001 4.573 1.00 92.56 207 SER A CA 1
ATOM 1624 C C . SER A 1 207 ? -9.188 5.070 4.082 1.00 92.56 207 SER A C 1
ATOM 1626 O O . SER A 1 207 ? -8.644 4.302 4.875 1.00 92.56 207 SER A O 1
ATOM 1628 N N . VAL A 1 208 ? -8.826 5.152 2.799 1.00 95.25 208 VAL A N 1
ATOM 1629 C CA . VAL A 1 208 ? -7.741 4.367 2.204 1.00 95.25 208 VAL A CA 1
ATOM 1630 C C . VAL A 1 208 ? -6.403 4.867 2.733 1.00 95.25 208 VAL A C 1
ATOM 1632 O O . VAL A 1 208 ? -5.631 4.070 3.255 1.00 95.25 208 VAL A O 1
ATOM 1635 N N . THR A 1 209 ? -6.166 6.178 2.692 1.00 95.00 209 THR A N 1
ATOM 1636 C CA . THR A 1 209 ? -4.928 6.810 3.161 1.00 95.00 209 THR A CA 1
ATOM 1637 C C . THR A 1 209 ? -4.674 6.534 4.646 1.00 95.00 209 THR A C 1
ATOM 1639 O O . THR A 1 209 ? -3.570 6.146 5.016 1.00 95.00 209 THR A O 1
ATOM 1642 N N . ARG A 1 210 ? -5.706 6.641 5.503 1.00 91.62 210 ARG A N 1
ATOM 1643 C CA . ARG A 1 210 ? -5.609 6.328 6.944 1.00 91.62 210 ARG A CA 1
ATOM 1644 C C . ARG A 1 210 ? -5.219 4.873 7.178 1.00 91.62 210 ARG A C 1
ATOM 1646 O O . ARG A 1 210 ? -4.316 4.598 7.961 1.00 91.62 210 ARG A O 1
ATOM 1653 N N . ARG A 1 211 ? -5.906 3.938 6.513 1.00 94.06 211 ARG A N 1
ATOM 1654 C CA . ARG A 1 211 ? -5.651 2.499 6.667 1.00 94.06 211 ARG A CA 1
ATOM 1655 C C . ARG A 1 211 ? -4.264 2.129 6.159 1.00 94.06 211 ARG A C 1
ATOM 1657 O O . ARG A 1 211 ? -3.544 1.443 6.872 1.00 94.06 211 ARG A O 1
ATOM 1664 N N . PHE A 1 212 ? -3.883 2.630 4.986 1.00 95.12 212 PHE A N 1
ATOM 1665 C CA . PHE A 1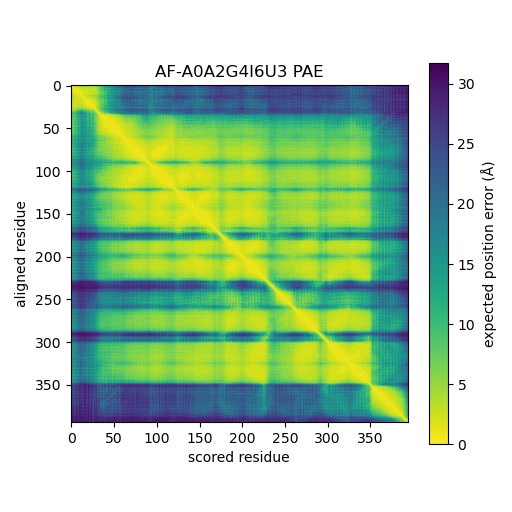 212 ? -2.568 2.396 4.394 1.00 95.12 212 PHE A CA 1
ATOM 1666 C C . PHE A 1 212 ? -1.448 2.968 5.270 1.00 95.12 212 PHE A C 1
ATOM 1668 O O . PHE A 1 212 ? -0.471 2.277 5.523 1.00 95.12 212 PHE A O 1
ATOM 1675 N N . GLY A 1 213 ? -1.624 4.181 5.808 1.00 93.19 213 GLY A N 1
ATOM 1676 C CA . GLY A 1 213 ? -0.700 4.777 6.774 1.00 93.19 213 GLY A CA 1
ATOM 1677 C C . GLY A 1 213 ? -0.547 3.935 8.041 1.00 93.19 213 GLY A C 1
ATOM 1678 O O . GLY A 1 213 ? 0.568 3.638 8.439 1.00 93.19 213 GLY A O 1
ATOM 1679 N N . LEU A 1 214 ? -1.644 3.466 8.645 1.00 92.12 214 LEU A N 1
ATOM 1680 C CA . LEU A 1 214 ? -1.563 2.596 9.828 1.00 92.12 214 LEU A CA 1
ATOM 1681 C C . LEU A 1 214 ? -0.911 1.248 9.525 1.00 92.12 214 LEU A C 1
ATOM 1683 O O . LEU A 1 214 ? -0.057 0.808 10.282 1.00 92.12 214 LEU A O 1
ATOM 1687 N N . LEU A 1 215 ? -1.305 0.603 8.423 1.00 94.44 215 LEU A N 1
ATOM 1688 C CA . LEU A 1 215 ? -0.739 -0.683 8.021 1.00 94.44 215 LEU A CA 1
ATOM 1689 C C . LEU A 1 215 ? 0.758 -0.555 7.753 1.00 94.44 215 LEU A C 1
ATOM 1691 O O . LEU A 1 215 ? 1.531 -1.373 8.235 1.00 94.44 215 LEU A O 1
ATOM 1695 N N . GLY A 1 216 ? 1.155 0.477 7.008 1.00 92.50 216 GLY A N 1
ATOM 1696 C CA . GLY A 1 216 ? 2.549 0.750 6.696 1.00 92.50 216 GLY A CA 1
ATOM 1697 C C . GLY A 1 216 ? 3.362 1.101 7.937 1.00 92.50 216 GLY A C 1
ATOM 1698 O O . GLY A 1 216 ? 4.465 0.587 8.090 1.00 92.50 216 GLY A O 1
ATOM 1699 N N . LEU A 1 217 ? 2.803 1.890 8.865 1.00 90.62 217 LEU A N 1
ATOM 1700 C CA . LEU A 1 217 ? 3.441 2.182 10.148 1.00 90.62 217 LEU A CA 1
ATOM 1701 C C . LEU A 1 217 ? 3.694 0.877 10.897 1.00 90.62 217 LEU A C 1
ATOM 1703 O O . LEU A 1 217 ? 4.837 0.587 11.223 1.00 90.62 217 LEU A O 1
ATOM 1707 N N . SER A 1 218 ? 2.669 0.050 11.102 1.00 90.81 218 SER A N 1
ATOM 1708 C CA . SER A 1 218 ? 2.833 -1.229 11.793 1.00 90.81 218 SER A CA 1
ATOM 1709 C C . SER A 1 218 ? 3.830 -2.146 11.076 1.00 90.81 218 SER A C 1
ATOM 1711 O O . SER A 1 218 ? 4.723 -2.690 11.716 1.00 90.81 218 SER A O 1
ATOM 1713 N N . ALA A 1 219 ? 3.743 -2.273 9.749 1.00 89.88 219 ALA A N 1
ATOM 1714 C CA . ALA A 1 219 ? 4.658 -3.092 8.954 1.00 89.88 219 ALA A CA 1
ATOM 1715 C C . ALA A 1 219 ? 6.115 -2.609 9.050 1.00 89.88 219 ALA A C 1
ATOM 1717 O O . ALA A 1 219 ? 7.025 -3.429 9.143 1.00 89.88 219 ALA A O 1
ATOM 1718 N N . SER A 1 220 ? 6.337 -1.292 9.093 1.00 86.75 220 SER A N 1
ATOM 1719 C CA . SER A 1 220 ? 7.675 -0.701 9.211 1.00 86.75 220 SER A CA 1
ATOM 1720 C C . SER A 1 220 ? 8.370 -0.990 10.541 1.00 86.75 220 SER A C 1
ATOM 1722 O O . SER A 1 220 ? 9.589 -0.891 10.619 1.00 86.75 220 SER A O 1
ATOM 1724 N N . LEU A 1 221 ? 7.615 -1.388 11.569 1.00 86.19 221 LEU A N 1
ATOM 1725 C CA . LEU A 1 221 ? 8.149 -1.753 12.881 1.00 86.19 221 LEU A CA 1
ATOM 1726 C C . LEU A 1 221 ? 8.538 -3.233 12.968 1.00 86.19 221 LEU A C 1
ATOM 1728 O O . LEU A 1 221 ? 9.309 -3.609 13.848 1.00 86.19 221 LEU A O 1
ATOM 1732 N N . MET A 1 222 ? 8.038 -4.076 12.058 1.00 86.12 222 MET A N 1
ATOM 1733 C CA . MET A 1 222 ? 8.294 -5.521 12.080 1.00 86.12 222 MET A CA 1
ATOM 1734 C C . MET A 1 222 ? 9.784 -5.882 12.024 1.00 86.12 222 MET A C 1
ATOM 1736 O O . MET A 1 222 ? 10.175 -6.773 12.772 1.00 86.12 222 MET A O 1
ATOM 1740 N N . PRO A 1 223 ? 10.644 -5.214 11.227 1.00 82.88 223 PRO A N 1
ATOM 1741 C CA . PRO A 1 223 ? 12.077 -5.515 11.195 1.00 82.88 223 PRO A CA 1
ATOM 1742 C C . PRO A 1 223 ? 12.758 -5.469 12.573 1.00 82.88 223 PRO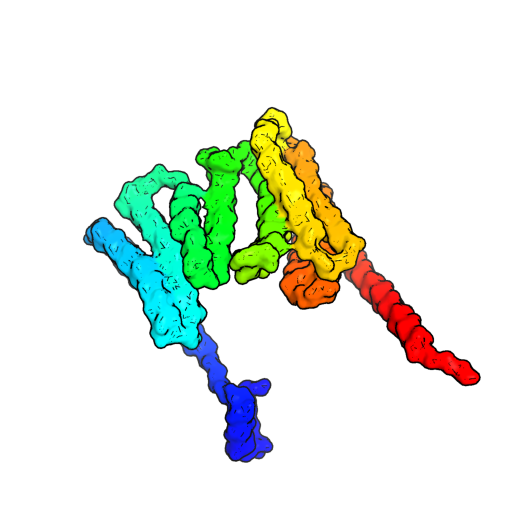 A C 1
ATOM 1744 O O . PRO A 1 223 ? 13.605 -6.316 12.861 1.00 82.88 223 PRO A O 1
ATOM 1747 N N . LEU A 1 224 ? 12.327 -4.574 13.471 1.00 81.44 224 LEU A N 1
ATOM 1748 C CA . LEU A 1 224 ? 12.854 -4.502 14.839 1.00 81.44 224 LEU A CA 1
ATOM 1749 C C . LEU A 1 224 ? 12.576 -5.782 15.634 1.00 81.44 224 LEU A C 1
ATOM 1751 O O . LEU A 1 224 ? 13.433 -6.234 16.391 1.00 81.44 224 LEU A O 1
ATOM 1755 N N . LEU A 1 225 ? 11.425 -6.424 15.405 1.00 83.75 225 LEU A N 1
ATOM 1756 C CA . LEU A 1 225 ? 11.110 -7.721 16.009 1.00 83.75 225 LEU A CA 1
ATOM 1757 C C . LEU A 1 225 ? 12.044 -8.825 15.514 1.00 83.75 225 LEU A C 1
ATOM 1759 O O . LEU A 1 225 ? 12.225 -9.820 16.203 1.00 83.75 225 LEU A O 1
ATOM 1763 N N . PHE A 1 226 ? 12.662 -8.672 14.342 1.00 79.94 226 PHE A N 1
ATOM 1764 C CA . PHE A 1 226 ? 13.628 -9.623 13.786 1.00 79.94 226 PHE A CA 1
ATOM 1765 C C . PHE A 1 226 ? 15.084 -9.258 14.091 1.00 79.94 226 PHE A C 1
ATOM 1767 O O . PHE A 1 226 ? 15.987 -9.950 13.638 1.00 79.94 226 PHE A O 1
ATOM 1774 N N . GLY A 1 227 ? 15.327 -8.234 14.922 1.00 74.38 227 GLY A N 1
ATOM 1775 C CA . GLY A 1 227 ? 16.694 -7.832 15.271 1.00 74.38 227 GLY A CA 1
ATOM 1776 C C . GLY A 1 227 ? 17.397 -7.215 14.068 1.00 74.38 227 GLY A C 1
ATOM 1777 O O . GLY A 1 227 ? 18.622 -7.210 13.980 1.00 74.38 227 GLY A O 1
ATOM 1778 N N . TRP A 1 228 ? 16.601 -6.736 13.108 1.00 73.44 228 TRP A N 1
ATOM 1779 C CA . TRP A 1 228 ? 17.076 -5.998 11.961 1.00 73.44 228 TRP A CA 1
ATOM 1780 C C . TRP A 1 228 ? 17.152 -4.526 12.350 1.00 73.44 228 TRP A C 1
ATOM 1782 O O . TRP A 1 228 ? 16.274 -3.716 12.057 1.00 73.44 228 TRP A O 1
ATOM 1792 N N . HIS A 1 229 ? 18.204 -4.222 13.097 1.00 66.44 229 HIS A N 1
ATOM 1793 C CA . HIS A 1 229 ? 18.647 -2.883 13.439 1.00 66.44 229 HIS A CA 1
ATOM 1794 C C . HIS A 1 229 ? 20.168 -2.902 13.402 1.00 66.44 229 HIS A C 1
ATOM 1796 O O . HIS A 1 229 ? 20.803 -3.811 13.933 1.00 66.44 229 HIS A O 1
ATOM 1802 N N . GLY A 1 230 ? 20.758 -1.902 12.776 1.00 56.94 230 GLY A N 1
ATOM 1803 C CA . GLY A 1 230 ? 22.200 -1.764 12.764 1.00 56.94 230 GLY A CA 1
ATOM 1804 C C . GLY A 1 230 ? 22.600 -0.337 12.445 1.00 56.94 230 GLY A C 1
ATOM 1805 O O . GLY A 1 230 ? 21.770 0.546 12.198 1.00 56.94 230 GLY A O 1
ATOM 1806 N N . GLY A 1 231 ? 23.886 -0.105 12.644 1.00 50.00 231 GLY A N 1
ATOM 1807 C CA . GLY A 1 231 ? 24.455 1.207 12.834 1.00 50.00 231 GLY A CA 1
ATOM 1808 C C . GLY A 1 231 ? 24.811 1.862 11.525 1.00 50.00 231 GLY A C 1
ATOM 1809 O O . GLY A 1 231 ? 25.659 1.374 10.780 1.00 50.00 231 GLY A O 1
ATOM 1810 N N . ALA A 1 232 ? 24.273 3.056 11.316 1.00 49.31 232 ALA A N 1
ATOM 1811 C CA . ALA A 1 232 ? 25.022 4.062 10.590 1.00 49.31 232 ALA A CA 1
ATOM 1812 C C . ALA A 1 232 ? 25.962 4.759 11.576 1.00 49.31 232 ALA A C 1
ATOM 1814 O O . ALA A 1 232 ? 25.554 5.125 12.679 1.00 49.31 232 ALA A O 1
ATOM 1815 N N . LYS A 1 233 ? 27.218 5.009 11.183 1.00 52.12 233 LYS A N 1
ATOM 1816 C CA . LYS A 1 233 ? 28.077 5.913 11.958 1.00 52.12 233 LYS A CA 1
ATOM 1817 C C . LYS A 1 233 ? 27.378 7.269 12.036 1.00 52.12 233 LYS A C 1
ATOM 1819 O O . LYS A 1 233 ? 27.310 7.979 11.027 1.00 52.12 233 LYS A O 1
ATOM 1824 N N . LEU A 1 234 ? 26.919 7.628 13.240 1.00 50.38 234 LEU A N 1
ATOM 1825 C CA . LEU A 1 234 ? 26.227 8.886 13.546 1.00 50.38 234 LEU A CA 1
ATOM 1826 C C . LEU A 1 234 ? 26.984 10.114 12.999 1.00 50.38 234 LEU A C 1
ATOM 1828 O O . LEU A 1 234 ? 26.388 11.120 12.642 1.00 50.38 234 LEU A O 1
ATOM 1832 N N . ALA A 1 235 ? 28.310 10.005 12.880 1.00 46.34 235 ALA A N 1
ATOM 1833 C CA . ALA A 1 235 ? 29.206 11.041 12.375 1.00 46.34 235 ALA A CA 1
ATOM 1834 C C . ALA A 1 235 ? 29.052 11.373 10.875 1.00 46.34 235 ALA A C 1
ATOM 1836 O O . ALA A 1 235 ? 29.541 12.411 10.444 1.00 46.34 235 ALA A O 1
ATOM 1837 N N . SER A 1 236 ? 28.391 10.527 10.076 1.00 51.94 236 SER A N 1
ATOM 1838 C CA . SER A 1 236 ? 28.109 10.824 8.660 1.00 51.94 236 SER A CA 1
ATOM 1839 C C . SER A 1 236 ? 26.767 11.536 8.443 1.00 51.94 236 SER A C 1
ATOM 1841 O O . SER A 1 236 ? 26.530 12.044 7.350 1.00 51.94 236 SER A O 1
ATOM 1843 N N . LEU A 1 237 ? 25.904 11.608 9.469 1.00 52.50 237 LEU A N 1
ATOM 1844 C CA . LEU A 1 237 ? 24.573 12.217 9.395 1.00 52.50 237 LEU A CA 1
ATOM 1845 C C . LEU A 1 237 ? 24.674 13.705 9.046 1.00 52.50 237 LEU A C 1
ATOM 1847 O O . LEU A 1 237 ? 24.951 14.554 9.895 1.00 52.50 237 LEU A O 1
ATOM 1851 N N . VAL A 1 238 ? 24.374 14.045 7.798 1.00 52.31 238 VAL A N 1
ATOM 1852 C CA . VAL A 1 238 ? 24.192 15.440 7.410 1.00 52.31 238 VAL A CA 1
ATOM 1853 C C . VAL A 1 238 ? 22.813 15.891 7.904 1.00 52.31 238 VAL A C 1
ATOM 1855 O O . VAL A 1 238 ? 21.780 15.334 7.530 1.00 52.31 238 VAL A O 1
ATOM 1858 N N . TRP A 1 239 ? 22.786 16.935 8.735 1.00 52.28 239 TRP A N 1
ATOM 1859 C CA . TRP A 1 239 ? 21.584 17.579 9.290 1.00 52.28 239 TRP A CA 1
ATOM 1860 C C . TRP A 1 239 ? 20.502 17.942 8.250 1.00 52.28 239 TRP A C 1
ATOM 1862 O O . TRP A 1 239 ? 19.329 18.082 8.600 1.00 52.28 239 TRP A O 1
ATOM 1872 N N . SER A 1 240 ? 20.869 18.062 6.969 1.00 53.94 240 SER A N 1
ATOM 1873 C CA . SER A 1 240 ? 19.970 18.409 5.864 1.00 53.94 240 SER A CA 1
ATOM 1874 C C . SER A 1 240 ? 18.904 17.349 5.570 1.00 53.94 240 SER A C 1
ATOM 1876 O O . SER A 1 240 ? 17.819 17.711 5.119 1.00 53.94 240 SER A O 1
ATOM 1878 N N . ALA A 1 241 ? 19.161 16.067 5.862 1.00 55.22 241 ALA A N 1
ATOM 1879 C CA . ALA A 1 241 ? 18.168 15.009 5.681 1.00 55.22 241 ALA A CA 1
ATOM 1880 C C . ALA A 1 241 ? 17.135 14.997 6.819 1.00 55.22 241 ALA A C 1
ATOM 1882 O O . ALA A 1 241 ? 15.951 14.833 6.563 1.00 55.22 241 ALA A O 1
ATOM 1883 N N . TYR A 1 242 ? 17.535 15.242 8.071 1.00 61.56 242 TYR A N 1
ATOM 1884 C CA . TYR A 1 242 ? 16.639 15.128 9.231 1.00 61.56 242 TYR A CA 1
ATOM 1885 C C . TYR A 1 242 ? 15.592 16.229 9.314 1.00 61.56 242 TYR A C 1
ATOM 1887 O O . TYR A 1 242 ? 14.497 15.973 9.804 1.00 61.56 242 TYR A O 1
ATOM 1895 N N . LEU A 1 243 ? 15.894 17.439 8.843 1.00 61.50 243 LEU A N 1
ATOM 1896 C CA . LEU A 1 243 ? 14.988 18.573 8.999 1.00 61.50 243 LEU A CA 1
ATOM 1897 C C . LEU A 1 243 ? 13.650 18.373 8.247 1.00 61.50 243 LEU A C 1
ATOM 1899 O O . LEU A 1 243 ? 12.607 18.497 8.891 1.00 61.50 243 LEU A O 1
ATOM 1903 N N . PRO A 1 244 ? 13.618 17.972 6.958 1.00 64.19 244 PRO A N 1
ATOM 1904 C CA . PRO A 1 244 ? 12.371 17.626 6.273 1.00 64.19 244 PRO A CA 1
ATOM 1905 C C . PRO A 1 244 ? 11.579 16.508 6.963 1.00 64.19 244 PRO A C 1
ATOM 1907 O O . PRO A 1 244 ? 10.357 16.598 7.071 1.00 64.19 244 PRO A O 1
ATOM 1910 N N . PHE A 1 245 ? 12.248 15.470 7.474 1.00 67.31 245 PHE A N 1
ATOM 1911 C CA . PHE A 1 245 ? 11.568 14.349 8.131 1.00 67.31 245 PHE A CA 1
ATOM 1912 C C . PHE A 1 245 ? 11.080 14.689 9.537 1.00 67.31 245 PHE A C 1
ATOM 1914 O O . PHE A 1 245 ? 9.971 14.306 9.894 1.00 67.31 245 PHE A O 1
ATOM 1921 N N . ALA A 1 246 ? 11.838 15.461 10.312 1.00 66.81 246 ALA A N 1
ATOM 1922 C CA . ALA A 1 246 ? 11.392 16.010 11.586 1.00 66.81 246 ALA A CA 1
ATOM 1923 C C . ALA A 1 246 ? 10.169 16.913 11.380 1.00 66.81 246 ALA A C 1
ATOM 1925 O O . ALA A 1 246 ? 9.205 16.819 12.134 1.00 66.81 246 ALA A O 1
ATOM 1926 N N . VAL A 1 247 ? 10.151 17.715 10.308 1.00 69.50 247 VAL A N 1
ATOM 1927 C CA . VAL A 1 247 ? 8.975 18.501 9.912 1.00 69.50 247 VAL A CA 1
ATOM 1928 C C . VAL A 1 247 ? 7.797 17.593 9.549 1.00 69.50 247 VAL A C 1
ATOM 1930 O O . VAL A 1 247 ? 6.694 17.842 10.027 1.00 69.50 247 VAL A O 1
ATOM 1933 N N . LEU A 1 248 ? 8.000 16.519 8.775 1.00 70.00 248 LEU A N 1
ATOM 1934 C CA . LEU A 1 248 ? 6.942 15.549 8.447 1.00 70.00 248 LEU A CA 1
ATOM 1935 C C . LEU A 1 248 ? 6.398 14.829 9.686 1.00 70.00 248 LEU A C 1
ATOM 1937 O O . LEU A 1 248 ? 5.188 14.643 9.803 1.00 70.00 248 LEU A O 1
ATOM 1941 N N . VAL A 1 249 ? 7.272 14.465 10.624 1.00 72.75 249 VAL A N 1
ATOM 1942 C CA . VAL A 1 249 ? 6.919 13.865 11.914 1.00 72.75 249 VAL A CA 1
ATOM 1943 C C . VAL A 1 249 ? 6.095 14.839 12.745 1.00 72.75 249 VAL A C 1
ATOM 1945 O O . VAL A 1 249 ? 4.987 14.504 13.156 1.00 72.75 249 VAL A O 1
ATOM 1948 N N . VAL A 1 250 ? 6.591 16.058 12.957 1.00 75.44 250 VAL A N 1
ATOM 1949 C CA . VAL A 1 250 ? 5.906 17.079 13.759 1.00 75.44 250 VAL A CA 1
ATOM 1950 C C . VAL A 1 250 ? 4.567 17.450 13.124 1.00 75.44 250 VAL A C 1
ATOM 1952 O O . VAL A 1 250 ? 3.551 17.495 13.818 1.00 75.44 250 VAL A O 1
ATOM 1955 N N . ALA A 1 251 ? 4.526 17.641 11.803 1.00 71.56 251 ALA A N 1
ATOM 1956 C CA . ALA A 1 251 ? 3.296 17.911 11.069 1.00 71.56 251 ALA A CA 1
ATOM 1957 C C . ALA A 1 251 ? 2.317 16.730 11.149 1.00 71.56 251 ALA A C 1
ATOM 1959 O O . ALA A 1 251 ? 1.131 16.938 11.403 1.00 71.56 251 ALA A O 1
ATOM 1960 N N . GLY A 1 252 ? 2.798 15.495 10.986 1.00 73.81 252 GLY A N 1
ATOM 1961 C CA . GLY A 1 252 ? 1.992 14.279 11.083 1.00 73.81 252 GLY A CA 1
ATOM 1962 C C . GLY A 1 252 ? 1.378 14.100 12.471 1.00 73.81 252 GLY A C 1
ATOM 1963 O O . GLY A 1 252 ? 0.168 13.915 12.597 1.00 73.81 252 GLY A O 1
ATOM 1964 N N . LEU A 1 253 ? 2.181 14.250 13.524 1.00 76.62 253 LEU A N 1
ATOM 1965 C CA . LEU A 1 253 ? 1.733 14.191 14.917 1.00 76.62 253 LEU A CA 1
ATOM 1966 C C . LEU A 1 253 ? 0.723 15.309 15.234 1.00 76.62 253 LEU A C 1
ATOM 1968 O O . LEU A 1 253 ? -0.335 15.052 15.814 1.00 76.62 253 LEU A O 1
ATOM 1972 N N . PHE A 1 254 ? 0.989 16.541 14.791 1.00 74.56 254 PHE A N 1
ATOM 1973 C CA . PHE A 1 254 ? 0.085 17.679 14.977 1.00 74.56 254 PHE A CA 1
ATOM 1974 C C . PHE A 1 254 ? -1.261 17.498 14.260 1.00 74.56 254 PHE A C 1
ATOM 1976 O O . PHE A 1 254 ? -2.323 17.824 14.798 1.00 74.56 254 PHE A O 1
ATOM 1983 N N . LEU A 1 255 ? -1.244 16.958 13.043 1.00 70.06 255 LEU A N 1
ATOM 1984 C CA . LEU A 1 255 ? -2.453 16.678 12.271 1.00 70.06 255 LEU A CA 1
ATOM 1985 C C . LEU A 1 255 ? -3.245 15.501 12.862 1.00 70.06 255 LEU A C 1
ATOM 1987 O O . LEU A 1 255 ? -4.474 15.587 12.956 1.00 70.06 255 LEU A O 1
ATOM 1991 N N . ALA A 1 256 ? -2.564 14.449 13.329 1.00 71.81 256 ALA A N 1
ATOM 1992 C CA . ALA A 1 256 ? -3.185 13.316 14.015 1.00 71.81 256 ALA A CA 1
ATOM 1993 C C . ALA A 1 256 ? -3.930 13.755 15.290 1.00 71.81 256 ALA A C 1
ATOM 1995 O O . ALA A 1 256 ? -5.063 13.327 15.520 1.00 71.81 256 ALA A O 1
ATOM 1996 N N . LEU A 1 257 ? -3.354 14.682 16.067 1.00 69.62 257 LEU A N 1
ATOM 1997 C CA . LEU A 1 257 ? -3.994 15.279 17.248 1.00 69.62 257 LEU A CA 1
ATOM 1998 C C . LEU A 1 257 ? -5.335 15.956 16.940 1.00 69.62 257 LEU A C 1
ATOM 2000 O O . LEU A 1 257 ? -6.291 15.849 17.712 1.00 69.62 257 LEU A O 1
ATOM 2004 N N . ARG A 1 258 ? -5.402 16.691 15.825 1.00 70.19 258 ARG A N 1
ATOM 2005 C CA . ARG A 1 258 ? -6.554 17.542 15.485 1.00 70.19 258 ARG A CA 1
ATOM 2006 C C . ARG A 1 258 ? -7.713 16.795 14.840 1.00 70.19 258 ARG A C 1
ATOM 2008 O O . ARG A 1 258 ? -8.838 17.311 14.828 1.00 70.19 258 ARG A O 1
ATOM 2015 N N . GLY A 1 259 ? -7.458 15.633 14.251 1.00 67.00 259 GLY A N 1
ATOM 2016 C CA . GLY A 1 259 ? -8.474 14.957 13.459 1.00 67.00 259 GLY A CA 1
ATOM 2017 C C . GLY A 1 259 ? -9.195 13.801 14.142 1.00 67.00 259 GLY A C 1
ATOM 2018 O O . GLY A 1 259 ? -10.330 13.527 13.767 1.00 67.00 259 GLY A O 1
ATOM 2019 N N . GLU A 1 260 ? -8.663 13.232 15.226 1.00 71.38 260 GLU A N 1
ATOM 2020 C CA . GLU A 1 260 ? -9.391 12.243 16.039 1.00 71.38 260 GLU A CA 1
ATOM 2021 C C . GLU A 1 260 ? -10.415 12.889 16.991 1.00 71.38 260 GLU A C 1
ATOM 2023 O O . GLU A 1 260 ? -10.514 12.555 18.170 1.00 71.38 260 GLU A O 1
ATOM 2028 N N . ALA A 1 261 ? -11.218 13.826 16.477 1.00 68.81 261 ALA A N 1
ATOM 2029 C CA . ALA A 1 261 ? -12.186 14.615 17.241 1.00 68.81 261 ALA A CA 1
ATOM 2030 C C . ALA A 1 261 ? -13.277 13.777 17.947 1.00 68.81 261 ALA A C 1
ATOM 2032 O O . ALA A 1 261 ? -13.974 14.289 18.821 1.00 68.81 261 ALA A O 1
ATOM 2033 N N . LYS A 1 262 ? -13.412 12.496 17.589 1.00 79.69 262 LYS A N 1
ATOM 2034 C CA . LYS A 1 262 ? -14.367 11.548 18.181 1.00 79.69 262 LYS A CA 1
ATOM 2035 C C . LYS A 1 262 ? -13.827 10.842 19.429 1.00 79.69 262 LYS A C 1
ATOM 2037 O O . LYS A 1 262 ? -14.612 10.334 20.218 1.00 79.69 262 LYS A O 1
ATOM 2042 N N . LEU A 1 263 ? -12.506 10.806 19.624 1.00 81.25 263 LEU A N 1
ATOM 2043 C CA . LEU A 1 263 ? -11.897 10.159 20.787 1.00 81.25 263 LEU A CA 1
ATOM 2044 C C . LEU A 1 263 ? -11.952 11.065 22.028 1.00 81.25 263 LEU A C 1
ATOM 2046 O O . LEU A 1 263 ? -11.771 12.280 21.886 1.00 81.25 263 LEU A O 1
ATOM 2050 N N . PRO A 1 264 ? -12.103 10.508 23.245 1.00 85.75 264 PRO A N 1
ATOM 2051 C CA . PRO A 1 264 ? -11.850 11.239 24.486 1.00 85.75 264 PRO A CA 1
ATOM 2052 C C . PRO A 1 264 ? -10.413 11.780 24.537 1.00 85.75 264 PRO A C 1
ATOM 2054 O O . PRO A 1 264 ? -9.494 11.141 24.020 1.00 85.75 264 PRO A O 1
ATOM 2057 N N . LEU A 1 265 ? -10.201 12.928 25.194 1.00 86.19 265 LEU A N 1
ATOM 2058 C CA . LEU A 1 265 ? -8.896 13.611 25.244 1.00 86.19 265 LEU A CA 1
ATOM 2059 C C . LEU A 1 265 ? -7.762 12.693 25.732 1.00 86.19 265 LEU A C 1
ATOM 2061 O O . LEU A 1 265 ? -6.690 12.673 25.132 1.00 86.19 265 LEU A O 1
ATOM 2065 N N . VAL A 1 266 ? -8.032 11.878 26.758 1.00 88.19 266 VAL A N 1
ATOM 2066 C CA . VAL A 1 266 ? -7.077 10.900 27.308 1.00 88.19 266 VAL A CA 1
ATOM 2067 C C . VAL A 1 266 ? -6.608 9.916 26.232 1.00 88.19 266 VAL A C 1
ATOM 2069 O O . VAL A 1 266 ? -5.411 9.706 26.063 1.00 88.19 266 VAL A O 1
ATOM 2072 N N . TRP A 1 267 ? -7.533 9.361 25.445 1.00 87.12 267 TRP A N 1
ATOM 2073 C CA . TRP A 1 267 ? -7.205 8.385 24.404 1.00 87.12 267 TRP A CA 1
ATOM 2074 C C . TRP A 1 267 ? -6.513 9.007 23.192 1.00 87.12 267 TRP A C 1
ATOM 2076 O O . TRP A 1 267 ? -5.681 8.346 22.575 1.00 87.12 267 TRP A O 1
ATOM 2086 N N . ARG A 1 268 ? -6.773 10.287 22.887 1.00 85.88 268 ARG A N 1
ATOM 2087 C CA . ARG A 1 268 ? -5.970 11.033 21.900 1.00 85.88 268 ARG A CA 1
ATOM 2088 C C . ARG A 1 268 ? -4.532 11.210 22.366 1.00 85.88 268 ARG A C 1
ATOM 2090 O O . ARG A 1 268 ? -3.618 11.006 21.575 1.00 85.88 268 ARG A O 1
ATOM 2097 N N . GLY A 1 269 ? -4.344 11.568 23.637 1.00 85.69 269 GLY A N 1
ATOM 2098 C CA . GLY A 1 269 ? -3.023 11.719 24.244 1.00 85.69 269 GLY A CA 1
ATOM 2099 C C . GLY A 1 269 ? -2.240 10.408 24.233 1.00 85.69 269 GLY A C 1
ATOM 2100 O O . GLY A 1 269 ? -1.099 10.392 23.786 1.00 85.69 269 GLY A O 1
ATOM 2101 N N . ILE A 1 270 ? -2.875 9.300 24.630 1.00 88.50 270 ILE A N 1
ATOM 2102 C CA . ILE A 1 270 ? -2.273 7.957 24.595 1.00 88.50 270 ILE A CA 1
ATOM 2103 C C . ILE A 1 270 ? -1.901 7.554 23.164 1.00 88.50 270 ILE A C 1
ATOM 2105 O O . ILE A 1 270 ? -0.801 7.054 22.934 1.00 88.50 270 ILE A O 1
ATOM 2109 N N . TRP A 1 271 ? -2.788 7.791 22.191 1.00 87.44 271 TRP A N 1
ATOM 2110 C CA . TRP A 1 271 ? -2.504 7.473 20.792 1.00 87.44 271 TRP A CA 1
ATOM 2111 C C . TRP A 1 271 ? -1.322 8.277 20.252 1.00 87.44 271 TRP A C 1
ATOM 2113 O O . TRP A 1 271 ? -0.416 7.709 19.649 1.00 87.44 271 TRP A O 1
ATOM 2123 N N . LEU A 1 272 ? -1.290 9.582 20.525 1.00 86.31 272 LEU A N 1
ATOM 2124 C CA . LEU A 1 272 ? -0.170 10.426 20.131 1.00 86.31 272 LEU A CA 1
ATOM 2125 C C . LEU A 1 272 ? 1.130 9.990 20.800 1.00 86.31 272 LEU A C 1
ATOM 2127 O O . LEU A 1 272 ? 2.144 9.871 20.124 1.00 86.31 272 LEU A O 1
ATOM 2131 N N . ALA A 1 273 ? 1.099 9.746 22.109 1.00 87.38 273 ALA A N 1
ATOM 2132 C CA . ALA A 1 273 ? 2.266 9.310 22.860 1.00 87.38 273 ALA A CA 1
ATOM 2133 C C . ALA A 1 273 ? 2.841 8.017 22.274 1.00 87.38 273 ALA A C 1
ATOM 2135 O O . ALA A 1 273 ? 4.052 7.905 22.145 1.00 87.38 273 ALA A O 1
ATOM 2136 N N . MET A 1 274 ? 1.982 7.087 21.846 1.00 88.62 274 MET A N 1
ATOM 2137 C CA . MET A 1 274 ? 2.396 5.857 21.173 1.00 88.62 274 MET A CA 1
ATOM 2138 C C . MET A 1 274 ? 3.028 6.120 19.793 1.00 88.62 274 MET A C 1
ATOM 2140 O O . MET A 1 274 ? 4.065 5.540 19.479 1.00 88.62 274 MET A O 1
ATOM 2144 N N . LEU A 1 275 ? 2.453 7.006 18.970 1.00 87.62 275 LEU A N 1
ATOM 2145 C CA . LEU A 1 275 ? 3.050 7.381 17.678 1.00 87.62 275 LEU A CA 1
ATOM 2146 C C . LEU A 1 275 ? 4.419 8.056 17.861 1.00 87.62 275 LEU A C 1
ATOM 2148 O O . LEU A 1 275 ? 5.385 7.695 17.195 1.00 87.62 275 LEU A O 1
ATOM 2152 N N . THR A 1 276 ? 4.517 8.998 18.801 1.00 85.44 276 THR A N 1
ATOM 2153 C CA . THR A 1 276 ? 5.772 9.675 19.147 1.00 85.44 276 THR A CA 1
ATOM 2154 C C . THR A 1 276 ? 6.792 8.695 19.717 1.00 85.44 276 THR A C 1
ATOM 2156 O O . THR A 1 276 ? 7.962 8.761 19.347 1.00 85.44 276 THR A O 1
ATOM 2159 N N . PHE A 1 277 ? 6.359 7.767 20.576 1.00 88.38 277 PHE A N 1
ATOM 2160 C CA . PHE A 1 277 ? 7.217 6.735 21.149 1.00 88.38 277 PHE A CA 1
ATOM 2161 C C . PHE A 1 277 ? 7.910 5.938 20.051 1.00 88.38 277 PHE A C 1
ATOM 2163 O O . PHE A 1 277 ? 9.124 5.804 20.105 1.00 88.38 277 PHE A O 1
ATOM 2170 N N . TRP A 1 278 ? 7.182 5.467 19.035 1.00 86.75 278 TRP A N 1
ATOM 2171 C CA . TRP A 1 278 ? 7.795 4.691 17.956 1.00 86.75 278 TRP A CA 1
ATOM 2172 C C . TRP A 1 278 ? 8.838 5.482 17.179 1.00 86.75 278 TRP A C 1
ATOM 2174 O O . TRP A 1 278 ? 9.906 4.955 16.896 1.00 86.75 278 TRP A O 1
ATOM 2184 N N . LEU A 1 279 ? 8.569 6.754 16.890 1.00 82.94 279 LEU A N 1
ATOM 2185 C CA . LEU A 1 279 ? 9.514 7.616 16.179 1.00 82.94 279 LEU A CA 1
ATOM 2186 C C . LEU A 1 279 ? 10.790 7.855 16.996 1.00 82.94 279 LEU A C 1
ATOM 2188 O O . LEU A 1 279 ? 11.891 7.778 16.454 1.00 82.94 279 LEU A O 1
ATOM 2192 N N . VAL A 1 280 ? 10.651 8.087 18.305 1.00 81.75 280 VAL A N 1
ATOM 2193 C CA . VAL A 1 280 ? 11.789 8.257 19.218 1.00 81.75 280 VAL A CA 1
ATOM 2194 C C . VAL A 1 280 ? 12.539 6.943 19.410 1.00 81.75 280 VAL A C 1
ATOM 2196 O O . VAL A 1 280 ? 13.758 6.931 19.307 1.00 81.75 280 VAL A O 1
ATOM 2199 N N . PHE A 1 281 ? 11.836 5.839 19.658 1.00 83.50 281 PHE A N 1
ATOM 2200 C CA . PHE A 1 281 ? 12.426 4.523 19.894 1.00 83.50 281 PHE A CA 1
ATOM 2201 C C . PHE A 1 281 ? 13.256 4.071 18.695 1.00 83.50 281 PHE A C 1
ATOM 2203 O O . PHE A 1 281 ? 14.423 3.730 18.846 1.00 83.50 281 PHE A O 1
ATOM 2210 N N . VAL A 1 282 ? 12.678 4.159 17.498 1.00 79.00 282 VAL A N 1
ATOM 2211 C CA . VAL A 1 282 ? 13.348 3.830 16.239 1.00 79.00 282 VAL A CA 1
ATOM 2212 C C . VAL A 1 282 ? 14.573 4.743 16.045 1.00 79.00 282 VAL A C 1
ATOM 2214 O O . VAL A 1 282 ? 15.666 4.242 15.788 1.00 79.00 282 VAL A O 1
ATOM 2217 N N . GLY A 1 283 ? 14.443 6.054 16.293 1.00 76.12 283 GLY A N 1
ATOM 2218 C CA . GLY A 1 283 ? 15.562 7.007 16.243 1.00 76.12 283 GLY A CA 1
ATOM 2219 C C . GLY A 1 283 ? 16.694 6.717 17.239 1.00 76.12 283 GLY A C 1
ATOM 2220 O O . GLY A 1 283 ? 17.863 6.794 16.871 1.00 76.12 283 GLY A O 1
ATOM 2221 N N . VAL A 1 284 ? 16.364 6.342 18.479 1.00 77.38 284 VAL A N 1
ATOM 2222 C CA . VAL A 1 284 ? 17.341 5.948 19.508 1.00 77.38 284 VAL A CA 1
ATOM 2223 C C . VAL A 1 284 ? 18.065 4.673 19.094 1.00 77.38 284 VAL A C 1
ATOM 2225 O O . VAL A 1 284 ? 19.288 4.637 19.171 1.00 77.38 284 VAL A O 1
ATOM 2228 N N . VAL A 1 285 ? 17.336 3.659 18.617 1.00 76.19 285 VAL A N 1
ATOM 2229 C CA . VAL A 1 285 ? 17.914 2.387 18.156 1.00 76.19 285 VAL A CA 1
ATOM 2230 C C . VAL A 1 285 ? 18.925 2.612 17.034 1.00 76.19 285 VAL A C 1
ATOM 2232 O O . VAL A 1 285 ? 20.021 2.065 17.087 1.00 76.19 285 VAL A O 1
ATOM 2235 N N . ALA A 1 286 ? 18.612 3.457 16.050 1.00 72.12 286 ALA A N 1
ATOM 2236 C CA . ALA A 1 286 ? 19.583 3.770 15.003 1.00 72.12 286 ALA A CA 1
ATOM 2237 C C . ALA A 1 286 ? 20.778 4.585 15.511 1.00 72.12 286 ALA A C 1
ATOM 2239 O O . ALA A 1 286 ? 21.877 4.433 14.985 1.00 72.12 286 ALA A O 1
ATOM 2240 N N . ALA A 1 287 ? 20.585 5.445 16.516 1.00 70.19 287 ALA A N 1
ATOM 2241 C CA . ALA A 1 287 ? 21.665 6.262 17.057 1.00 70.19 287 ALA A CA 1
ATOM 2242 C C . ALA A 1 287 ? 22.659 5.469 17.920 1.00 70.19 287 ALA A C 1
ATOM 2244 O O . ALA A 1 287 ? 23.832 5.830 17.998 1.00 70.19 287 ALA A O 1
ATOM 2245 N N . THR A 1 288 ? 22.195 4.408 18.582 1.00 68.31 288 THR A N 1
ATOM 2246 C CA . THR A 1 288 ? 23.016 3.564 19.461 1.00 68.31 288 THR A CA 1
ATOM 2247 C C . THR A 1 288 ? 23.584 2.333 18.768 1.00 68.31 288 THR A C 1
ATOM 2249 O O . THR A 1 288 ? 24.393 1.621 19.362 1.00 68.31 288 THR A O 1
ATOM 2252 N N . ALA A 1 289 ? 23.189 2.060 17.527 1.00 65.88 289 ALA A N 1
ATOM 2253 C CA . ALA A 1 289 ? 23.694 0.918 16.791 1.00 65.88 289 ALA A CA 1
ATOM 2254 C C . ALA A 1 289 ? 25.146 1.168 16.331 1.00 65.88 289 ALA A C 1
ATOM 2256 O O . ALA A 1 289 ? 25.450 2.134 15.634 1.00 65.88 289 ALA A O 1
ATOM 2257 N N . THR A 1 290 ? 26.063 0.306 16.776 1.00 57.62 290 THR A N 1
ATOM 2258 C CA . THR A 1 290 ? 27.520 0.496 16.647 1.00 57.62 290 THR A CA 1
ATOM 2259 C C . THR A 1 290 ? 28.162 -0.272 15.491 1.00 57.62 290 THR A C 1
ATOM 2261 O O . THR A 1 290 ? 29.242 0.120 15.057 1.00 57.62 290 THR A O 1
ATOM 2264 N N . ASP A 1 291 ? 27.512 -1.322 14.973 1.00 56.00 291 ASP A N 1
ATOM 2265 C CA . ASP A 1 291 ? 28.030 -2.145 13.869 1.00 56.00 291 ASP A CA 1
ATOM 2266 C C . ASP A 1 291 ? 27.168 -2.026 12.619 1.00 56.00 291 ASP A C 1
ATOM 2268 O O . ASP A 1 291 ? 25.940 -2.043 12.697 1.00 56.00 291 ASP A O 1
ATOM 2272 N N . SER A 1 292 ? 27.822 -1.997 11.460 1.00 53.75 292 SER A N 1
ATOM 2273 C CA . SER A 1 292 ? 27.166 -2.095 10.162 1.00 53.75 292 SER A CA 1
ATOM 2274 C C . SER A 1 292 ? 26.578 -3.496 9.956 1.00 53.75 292 SER A C 1
ATOM 2276 O O . SER A 1 292 ? 27.327 -4.455 9.763 1.00 53.75 292 SER A O 1
ATOM 2278 N N . GLY A 1 293 ? 25.249 -3.608 9.931 1.00 52.31 293 GLY A N 1
ATOM 2279 C CA . GLY A 1 293 ? 24.573 -4.585 9.077 1.00 52.31 293 GLY A CA 1
ATOM 2280 C C . GLY A 1 293 ? 24.609 -6.067 9.457 1.00 52.31 293 GLY A C 1
ATOM 2281 O O . GLY A 1 293 ? 24.610 -6.888 8.540 1.00 52.31 293 GLY A O 1
ATOM 2282 N N . SER A 1 294 ? 24.626 -6.463 10.735 1.00 53.84 294 SER A N 1
ATOM 2283 C CA . SER A 1 294 ? 24.411 -7.883 11.076 1.00 53.84 294 SER A CA 1
ATOM 2284 C C . SER A 1 294 ? 22.981 -8.145 11.547 1.00 53.84 294 SER A C 1
ATOM 2286 O O . SER A 1 294 ? 22.446 -7.442 12.397 1.00 53.84 294 SER A O 1
ATOM 2288 N N . TRP A 1 295 ? 22.347 -9.182 10.991 1.00 58.75 295 TRP A N 1
ATOM 2289 C CA . TRP A 1 295 ? 21.040 -9.668 11.435 1.00 58.75 295 TRP A CA 1
ATOM 2290 C C . TRP A 1 295 ? 21.182 -10.226 12.859 1.00 58.75 295 TRP A C 1
ATOM 2292 O O . TRP A 1 295 ? 21.730 -11.312 13.060 1.00 58.75 295 TRP A O 1
ATOM 2302 N N . ARG A 1 296 ? 20.737 -9.475 13.873 1.00 62.91 296 ARG A N 1
ATOM 2303 C CA . ARG A 1 296 ? 20.920 -9.829 15.290 1.00 62.91 296 ARG A CA 1
ATOM 2304 C C . ARG A 1 296 ? 19.751 -10.666 15.805 1.00 62.91 296 ARG A C 1
ATOM 2306 O O . ARG A 1 296 ? 19.124 -10.349 16.814 1.00 62.91 296 ARG A O 1
ATOM 2313 N N . TRP A 1 297 ? 19.477 -11.795 15.152 1.00 66.50 297 TRP A N 1
ATOM 2314 C CA . TRP A 1 297 ? 18.539 -12.789 15.683 1.00 66.50 297 TRP A CA 1
ATOM 2315 C C . TRP A 1 297 ? 19.191 -13.595 16.812 1.00 66.50 297 TRP A C 1
ATOM 2317 O O . TRP A 1 297 ? 19.546 -14.762 16.671 1.00 66.50 297 TRP A O 1
ATOM 2327 N N . HIS A 1 298 ? 19.379 -12.937 17.950 1.00 63.41 298 HIS A N 1
ATOM 2328 C CA . HIS A 1 298 ? 19.894 -13.544 19.168 1.00 63.41 298 HIS A CA 1
ATOM 2329 C C . HIS A 1 298 ? 18.862 -13.400 20.283 1.00 63.41 298 HIS A C 1
ATOM 2331 O O . HIS A 1 298 ? 18.135 -12.407 20.363 1.00 63.41 298 HIS A O 1
ATOM 2337 N N . ARG A 1 299 ? 18.810 -14.396 21.175 1.00 57.19 299 ARG A N 1
ATOM 2338 C CA . ARG A 1 299 ? 17.926 -14.379 22.352 1.00 57.19 299 ARG A CA 1
ATOM 2339 C C . ARG A 1 299 ? 18.181 -13.160 23.249 1.00 57.19 299 ARG A C 1
ATOM 2341 O O . ARG A 1 299 ? 17.259 -12.689 23.905 1.00 57.19 299 ARG A O 1
ATOM 2348 N N . GLU A 1 300 ? 19.412 -12.662 23.256 1.00 67.19 300 GLU A N 1
ATOM 2349 C CA . GLU A 1 300 ? 19.890 -11.572 24.115 1.00 67.19 300 GLU A CA 1
ATOM 2350 C C . GLU A 1 300 ? 19.683 -10.175 23.508 1.00 67.19 300 GLU A C 1
ATOM 2352 O O . GLU A 1 300 ? 20.058 -9.175 24.119 1.00 67.19 300 GLU A O 1
ATOM 2357 N N . ASP A 1 301 ? 19.067 -10.079 22.324 1.00 77.19 301 ASP A N 1
ATOM 2358 C CA . ASP A 1 301 ? 18.772 -8.791 21.699 1.00 77.19 301 ASP A CA 1
ATOM 2359 C C . ASP A 1 301 ? 17.646 -8.057 22.447 1.00 77.19 301 ASP A C 1
ATOM 2361 O O . ASP A 1 301 ? 16.453 -8.208 22.167 1.00 77.19 301 ASP A O 1
ATOM 2365 N N . TRP A 1 302 ? 18.042 -7.257 23.436 1.00 76.50 302 TRP A N 1
ATOM 2366 C CA . TRP A 1 302 ? 17.144 -6.468 24.274 1.00 76.50 302 TRP A CA 1
ATOM 2367 C C . TRP A 1 302 ? 16.332 -5.439 23.474 1.00 76.50 302 TRP A C 1
ATOM 2369 O O . TRP A 1 302 ? 15.210 -5.124 23.872 1.00 76.50 302 TRP A O 1
ATOM 2379 N N . VAL A 1 303 ? 16.840 -4.955 22.331 1.00 81.81 303 VAL A N 1
ATOM 2380 C CA . VAL A 1 303 ? 16.117 -4.011 21.463 1.00 81.81 303 VAL A CA 1
ATOM 2381 C C . VAL A 1 303 ? 14.890 -4.685 20.867 1.00 81.81 303 VAL A C 1
ATOM 2383 O O . VAL A 1 303 ? 13.797 -4.123 20.914 1.00 81.81 303 VAL A O 1
ATOM 2386 N N . ALA A 1 304 ? 15.041 -5.911 20.366 1.00 82.56 304 ALA A N 1
ATOM 2387 C CA . ALA A 1 304 ? 13.924 -6.671 19.822 1.00 82.56 304 ALA A CA 1
ATOM 2388 C C . ALA A 1 304 ? 12.878 -7.025 20.892 1.00 82.56 304 ALA A C 1
ATOM 2390 O O . ALA A 1 304 ? 11.679 -6.970 20.618 1.00 82.56 304 ALA A O 1
ATOM 2391 N N . TRP A 1 305 ? 13.305 -7.329 22.123 1.00 83.56 305 TRP A N 1
ATOM 2392 C CA . TRP A 1 305 ? 12.387 -7.561 23.246 1.00 83.56 305 TRP A CA 1
ATOM 2393 C C . TRP A 1 305 ? 11.613 -6.305 23.648 1.00 83.56 305 TRP A C 1
ATOM 2395 O O . TRP A 1 305 ? 10.400 -6.372 23.851 1.00 83.56 305 TRP A O 1
ATOM 2405 N N . LEU A 1 306 ? 12.284 -5.152 23.720 1.00 86.12 306 LEU A N 1
ATOM 2406 C CA . LEU A 1 306 ? 11.615 -3.872 23.956 1.00 86.12 306 LEU A CA 1
ATOM 2407 C C . LEU A 1 306 ? 10.660 -3.511 22.815 1.00 86.12 306 LEU A C 1
ATOM 2409 O O . LEU A 1 306 ? 9.555 -3.045 23.084 1.00 86.12 306 LEU A O 1
ATOM 2413 N N . ALA A 1 307 ? 11.052 -3.758 21.562 1.00 87.69 307 ALA A N 1
ATOM 2414 C CA . ALA A 1 307 ? 10.200 -3.547 20.397 1.00 87.69 307 ALA A CA 1
ATOM 2415 C C . ALA A 1 307 ? 8.948 -4.434 20.455 1.00 87.69 307 ALA A C 1
ATOM 2417 O O . ALA A 1 307 ? 7.847 -3.939 20.236 1.00 87.69 307 ALA A O 1
ATOM 2418 N N . SER A 1 308 ? 9.096 -5.713 20.811 1.00 88.56 308 SER A N 1
ATOM 2419 C CA . SER A 1 308 ? 7.967 -6.632 20.993 1.00 88.56 308 SER A CA 1
ATOM 2420 C C . SER A 1 308 ? 7.034 -6.149 22.107 1.00 88.56 308 SER A C 1
ATOM 2422 O O . SER A 1 308 ? 5.841 -5.968 21.884 1.00 88.56 308 SER A O 1
ATOM 2424 N N . LEU A 1 309 ? 7.564 -5.778 23.278 1.00 87.75 309 LEU A N 1
ATOM 2425 C CA . LEU A 1 309 ? 6.741 -5.250 24.372 1.00 87.75 309 LEU A CA 1
ATOM 2426 C C . LEU A 1 309 ? 6.011 -3.947 23.990 1.00 87.75 309 LEU A C 1
ATOM 2428 O O . LEU A 1 309 ? 4.837 -3.756 24.324 1.00 87.75 309 LEU A O 1
ATOM 2432 N N . ALA A 1 310 ? 6.687 -3.048 23.277 1.00 89.56 310 ALA A N 1
ATOM 2433 C CA . ALA A 1 310 ? 6.080 -1.826 22.768 1.00 89.56 310 ALA A CA 1
ATOM 2434 C C . ALA A 1 310 ? 4.996 -2.113 21.720 1.00 89.56 310 ALA A C 1
ATOM 2436 O O . ALA A 1 310 ? 3.947 -1.461 21.724 1.00 89.56 310 ALA A O 1
ATOM 2437 N N . LEU A 1 311 ? 5.209 -3.103 20.849 1.00 91.12 311 LEU A N 1
ATOM 2438 C CA . LEU A 1 311 ? 4.242 -3.526 19.840 1.00 91.12 311 LEU A CA 1
ATOM 2439 C C . LEU A 1 311 ? 3.024 -4.186 20.472 1.00 91.12 311 LEU A C 1
ATOM 2441 O O . LEU A 1 311 ? 1.902 -3.869 20.080 1.00 91.12 311 LEU A O 1
ATOM 2445 N N . PHE A 1 312 ? 3.212 -5.002 21.501 1.00 90.00 312 PHE A N 1
ATOM 2446 C CA . PHE A 1 312 ? 2.126 -5.522 22.318 1.00 90.00 312 PHE A CA 1
ATOM 2447 C C . PHE A 1 312 ? 1.256 -4.379 22.867 1.00 90.00 312 PHE A C 1
ATOM 2449 O O . PHE A 1 312 ? 0.035 -4.367 22.680 1.00 90.00 312 PHE A O 1
ATOM 2456 N N . GLY A 1 313 ? 1.880 -3.355 23.463 1.00 89.19 313 GLY A N 1
ATOM 2457 C CA . GLY A 1 313 ? 1.188 -2.147 23.924 1.00 89.19 313 GLY A CA 1
ATOM 2458 C C . GLY A 1 313 ? 0.468 -1.399 22.795 1.00 89.19 313 GLY A C 1
ATOM 2459 O O . GLY A 1 313 ? -0.691 -1.007 22.948 1.00 89.19 313 GLY A O 1
ATOM 2460 N N . HIS A 1 314 ? 1.116 -1.245 21.638 1.00 91.62 314 HIS A N 1
ATOM 2461 C CA . HIS A 1 314 ? 0.535 -0.636 20.441 1.00 91.62 314 HIS A CA 1
ATOM 2462 C C . HIS A 1 314 ? -0.723 -1.385 19.984 1.00 91.62 314 HIS A C 1
ATOM 2464 O O . HIS A 1 314 ? -1.755 -0.758 19.740 1.00 91.62 314 HIS A O 1
ATOM 2470 N N . CYS A 1 315 ? -0.679 -2.718 19.954 1.00 92.94 315 CYS A N 1
ATOM 2471 C CA . CYS A 1 315 ? -1.807 -3.567 19.584 1.00 92.94 315 CYS A CA 1
ATOM 2472 C C . CYS A 1 315 ? -2.985 -3.400 20.547 1.00 92.94 315 CYS A C 1
ATOM 2474 O O . CYS A 1 315 ? -4.120 -3.234 20.098 1.00 92.94 315 CYS A O 1
ATOM 2476 N N . LEU A 1 316 ? -2.736 -3.377 21.861 1.00 92.00 316 LEU A N 1
ATOM 2477 C CA . LEU A 1 316 ? -3.789 -3.154 22.856 1.00 92.00 316 LEU A CA 1
ATOM 2478 C C . LEU A 1 316 ? -4.446 -1.780 22.697 1.00 92.00 316 LEU A C 1
ATOM 2480 O O . LEU A 1 316 ? -5.675 -1.674 22.749 1.00 92.00 316 LEU A O 1
ATOM 2484 N N . ILE A 1 317 ? -3.649 -0.734 22.456 1.00 91.44 317 ILE A N 1
ATOM 2485 C CA . ILE A 1 317 ? -4.175 0.607 22.188 1.00 91.44 317 ILE A CA 1
ATOM 2486 C C . ILE A 1 317 ? -5.008 0.594 20.903 1.00 91.44 317 ILE A C 1
ATOM 2488 O O . ILE A 1 317 ? -6.124 1.103 20.917 1.00 91.44 317 ILE A O 1
ATOM 2492 N N . MET A 1 318 ? -4.535 -0.026 19.817 1.00 91.62 318 MET A N 1
ATOM 2493 C CA . MET A 1 318 ? -5.295 -0.126 18.564 1.00 91.62 318 MET A CA 1
ATOM 2494 C C . MET A 1 318 ? -6.622 -0.861 18.738 1.00 91.62 318 MET A C 1
ATOM 2496 O O . MET A 1 318 ? -7.646 -0.378 18.257 1.00 91.62 318 MET A O 1
ATOM 2500 N N . VAL A 1 319 ? -6.633 -1.995 19.444 1.00 92.62 319 VAL A N 1
ATOM 2501 C CA . VAL A 1 319 ? -7.863 -2.746 19.726 1.00 92.62 319 VAL A CA 1
ATOM 2502 C C . VAL A 1 319 ? -8.824 -1.888 20.542 1.00 92.62 319 VAL A C 1
ATOM 2504 O O . VAL A 1 319 ? -9.991 -1.764 20.174 1.00 92.62 319 VAL A O 1
ATOM 2507 N N . ASN A 1 320 ? -8.341 -1.230 21.598 1.00 91.56 320 ASN A N 1
ATOM 2508 C CA . ASN A 1 320 ? -9.175 -0.372 22.433 1.00 91.56 320 ASN A CA 1
ATOM 2509 C C . ASN A 1 320 ? -9.727 0.841 21.663 1.00 91.56 320 ASN A C 1
ATOM 2511 O O . ASN A 1 320 ? -10.920 1.129 21.737 1.00 91.56 320 ASN A O 1
ATOM 2515 N N . LEU A 1 321 ? -8.899 1.519 20.864 1.00 90.00 321 LEU A N 1
ATOM 2516 C CA . LEU A 1 321 ? -9.346 2.597 19.977 1.00 90.00 321 LEU A CA 1
ATOM 2517 C C . LEU A 1 321 ? -10.352 2.086 18.943 1.00 90.00 321 LEU A C 1
ATOM 2519 O O . LEU A 1 321 ? -11.332 2.764 18.645 1.00 90.00 321 LEU A O 1
ATOM 2523 N N . GLY A 1 322 ? -10.145 0.877 18.425 1.00 89.94 322 GLY A N 1
ATOM 2524 C CA . GLY A 1 322 ? -11.074 0.202 17.534 1.00 89.94 322 GLY A CA 1
ATOM 2525 C C . GLY A 1 322 ? -12.435 -0.053 18.178 1.00 89.94 322 GLY A C 1
ATOM 2526 O O . GLY A 1 322 ? -13.453 0.189 17.534 1.00 89.94 322 GLY A O 1
ATOM 2527 N N . LEU A 1 323 ? -12.466 -0.457 19.450 1.00 90.38 323 LEU A N 1
ATOM 2528 C CA . LEU A 1 323 ? -13.701 -0.621 20.222 1.00 90.38 323 LEU A CA 1
ATOM 2529 C C . LEU A 1 323 ? -14.402 0.723 20.465 1.00 90.38 323 LEU A C 1
ATOM 2531 O O . LEU A 1 323 ? -15.601 0.829 20.221 1.00 90.38 323 LEU A O 1
ATOM 2535 N N . LEU A 1 324 ? -13.659 1.761 20.868 1.00 88.56 324 LEU A N 1
ATOM 2536 C CA . LEU A 1 324 ? -14.206 3.104 21.113 1.00 88.56 324 LEU A CA 1
ATOM 2537 C C . LEU A 1 324 ? -14.763 3.763 19.844 1.00 88.56 324 LEU A C 1
ATOM 2539 O O . LEU A 1 324 ? -15.764 4.471 19.901 1.00 88.56 324 LEU A O 1
ATOM 2543 N N . LEU A 1 325 ? -14.115 3.542 18.699 1.00 86.31 325 LEU A N 1
ATOM 2544 C CA . LEU A 1 325 ? -14.499 4.125 17.411 1.00 86.31 325 LEU A CA 1
ATOM 2545 C C . LEU A 1 325 ? -15.437 3.229 16.586 1.00 86.31 325 LEU A C 1
ATOM 2547 O O . LEU A 1 325 ? -15.827 3.622 15.487 1.00 86.31 325 LEU A O 1
ATOM 2551 N N . GLY A 1 326 ? -15.754 2.016 17.053 1.00 87.62 326 GLY A N 1
ATOM 2552 C CA . GLY A 1 326 ? -16.494 1.015 16.271 1.00 87.62 326 GLY A CA 1
ATOM 2553 C C . GLY A 1 326 ? -15.764 0.562 14.995 1.00 87.62 326 GLY A C 1
ATOM 2554 O O . GLY A 1 326 ? -16.386 0.110 14.031 1.00 87.62 326 GLY A O 1
ATOM 2555 N N . SER A 1 327 ? -14.436 0.701 14.949 1.00 89.56 327 SER A N 1
ATOM 2556 C CA . SER A 1 327 ? -13.615 0.421 13.771 1.00 89.56 327 SER A CA 1
ATOM 2557 C C . SER A 1 327 ? -13.142 -1.031 13.753 1.00 89.56 327 SER A C 1
ATOM 2559 O O . SER A 1 327 ? -12.135 -1.383 14.368 1.00 89.56 327 SER A O 1
ATOM 2561 N N . ARG A 1 328 ? -13.819 -1.872 12.955 1.00 92.69 328 ARG A N 1
ATOM 2562 C CA . ARG A 1 328 ? -13.406 -3.271 12.709 1.00 92.69 328 ARG A CA 1
ATOM 2563 C C . ARG A 1 328 ? -11.974 -3.381 12.182 1.00 92.69 328 ARG A C 1
ATOM 2565 O O . ARG A 1 328 ? -11.285 -4.345 12.481 1.00 92.69 328 ARG A O 1
ATOM 2572 N N . TYR A 1 329 ? -11.525 -2.391 11.411 1.00 91.94 329 TYR A N 1
ATOM 2573 C CA . TYR A 1 329 ? -10.172 -2.369 10.860 1.00 91.94 329 TYR A CA 1
ATOM 2574 C C . TYR A 1 329 ? -9.104 -2.293 11.955 1.00 91.94 329 TYR A C 1
ATOM 2576 O O . TYR A 1 329 ? -8.170 -3.083 11.933 1.00 91.94 329 TYR A O 1
ATOM 2584 N N . LEU A 1 330 ? -9.256 -1.380 12.921 1.00 90.94 330 LEU A N 1
ATOM 2585 C CA . LEU A 1 330 ? -8.298 -1.219 14.020 1.00 90.94 330 LEU A CA 1
ATOM 2586 C C . LEU A 1 330 ? -8.259 -2.454 14.923 1.00 90.94 330 LEU A C 1
ATOM 2588 O O . LEU A 1 330 ? -7.178 -2.883 15.313 1.00 90.94 330 LEU A O 1
ATOM 2592 N N . ILE A 1 331 ? -9.427 -3.044 15.199 1.00 91.94 331 ILE A N 1
ATOM 2593 C CA . ILE A 1 331 ? -9.535 -4.279 15.984 1.00 91.94 331 ILE A CA 1
ATOM 2594 C C . ILE A 1 331 ? -8.817 -5.423 15.264 1.00 91.94 331 ILE A C 1
ATOM 2596 O O . ILE A 1 331 ? -7.957 -6.069 15.853 1.00 91.94 331 ILE A O 1
ATOM 2600 N N . ASN A 1 332 ? -9.134 -5.651 13.985 1.00 93.38 332 ASN A N 1
ATOM 2601 C CA . ASN A 1 332 ? -8.556 -6.753 13.219 1.00 93.38 332 ASN A CA 1
ATOM 2602 C C . ASN A 1 332 ? -7.052 -6.573 13.003 1.00 93.38 332 ASN A C 1
ATOM 2604 O O . ASN A 1 332 ? -6.310 -7.538 13.131 1.00 93.38 332 ASN A O 1
ATOM 2608 N N . LEU A 1 333 ? -6.601 -5.352 12.698 1.00 93.62 333 LEU A N 1
ATOM 2609 C CA . LEU A 1 333 ? -5.182 -5.057 12.525 1.00 93.62 333 LEU A CA 1
ATOM 2610 C C . LEU A 1 333 ? -4.427 -5.227 13.847 1.00 93.62 333 LEU A C 1
ATOM 2612 O O . LEU A 1 333 ? -3.416 -5.917 13.872 1.00 93.62 333 LEU A O 1
ATOM 2616 N N . GLY A 1 334 ? -4.949 -4.684 14.952 1.00 92.50 334 GLY A N 1
ATOM 2617 C CA . GLY A 1 334 ? -4.352 -4.855 16.276 1.00 92.50 334 GLY A CA 1
ATOM 2618 C C . GLY A 1 334 ? -4.284 -6.322 16.708 1.00 92.50 334 GLY A C 1
ATOM 2619 O O . GLY A 1 334 ? -3.257 -6.756 17.214 1.00 92.50 334 GLY A O 1
ATOM 2620 N N . LEU A 1 335 ? -5.328 -7.117 16.453 1.00 91.44 335 LEU A N 1
ATOM 2621 C CA . LEU A 1 335 ? -5.333 -8.550 16.765 1.00 91.44 335 LEU A CA 1
ATOM 2622 C C . LEU A 1 335 ? -4.378 -9.353 15.867 1.00 91.44 335 LEU A C 1
ATOM 2624 O O . LEU A 1 335 ? -3.697 -10.256 16.352 1.00 91.44 335 LEU A O 1
ATOM 2628 N N . ALA A 1 336 ? -4.313 -9.032 14.572 1.00 92.12 336 ALA A N 1
ATOM 2629 C CA . ALA A 1 336 ? -3.393 -9.676 13.639 1.00 92.12 336 ALA A CA 1
ATOM 2630 C C . ALA A 1 336 ? -1.933 -9.399 14.022 1.00 92.12 336 ALA A C 1
ATOM 2632 O O . ALA A 1 336 ? -1.131 -10.327 14.080 1.00 92.12 336 ALA A O 1
ATOM 2633 N N . LEU A 1 337 ? -1.612 -8.144 14.352 1.00 92.69 337 LEU A N 1
ATOM 2634 C CA . LEU A 1 337 ? -0.285 -7.740 14.814 1.00 92.69 337 LEU A CA 1
ATOM 2635 C C . LEU A 1 337 ? 0.062 -8.365 16.163 1.00 92.69 337 LEU A C 1
ATOM 2637 O O . LEU A 1 337 ? 1.170 -8.855 16.318 1.00 92.69 337 LEU A O 1
ATOM 2641 N N . LEU A 1 338 ? -0.886 -8.421 17.101 1.00 91.44 338 LEU A N 1
ATOM 2642 C CA . LEU A 1 338 ? -0.695 -9.090 18.387 1.00 91.44 338 LEU A CA 1
ATOM 2643 C C . LEU A 1 338 ? -0.380 -10.576 18.198 1.00 91.44 338 LEU A C 1
ATOM 2645 O O . LEU A 1 338 ? 0.527 -11.111 18.824 1.00 91.44 338 LEU A O 1
ATOM 2649 N N . THR A 1 339 ? -1.128 -11.243 17.317 1.00 87.25 339 THR A N 1
ATOM 2650 C CA . THR A 1 339 ? -0.899 -12.655 16.993 1.00 87.25 339 THR A CA 1
ATOM 2651 C C . THR A 1 339 ? 0.485 -12.842 16.380 1.00 87.25 339 THR A C 1
ATOM 2653 O O . THR A 1 339 ? 1.218 -13.741 16.780 1.00 87.25 339 THR A O 1
ATOM 2656 N N . PHE A 1 340 ? 0.861 -11.972 15.442 1.00 90.00 340 PHE A N 1
ATOM 2657 C CA . PHE A 1 340 ? 2.175 -11.997 14.813 1.00 90.00 340 PHE A CA 1
ATOM 2658 C C . PHE A 1 340 ? 3.308 -11.762 15.822 1.00 90.00 340 PHE A C 1
ATOM 2660 O O . PHE A 1 340 ? 4.259 -12.531 15.841 1.00 90.00 340 PHE A O 1
ATOM 2667 N N . ASP A 1 341 ? 3.186 -10.760 16.692 1.00 88.88 341 ASP A N 1
ATOM 2668 C CA . ASP A 1 341 ? 4.161 -10.432 17.739 1.00 88.88 341 ASP A CA 1
ATOM 2669 C C . ASP A 1 341 ? 4.367 -11.607 18.706 1.00 88.88 341 ASP A C 1
ATOM 2671 O O . ASP A 1 341 ? 5.498 -12.015 18.962 1.00 88.88 341 ASP A O 1
ATOM 2675 N N . VAL A 1 342 ? 3.278 -12.252 19.145 1.00 85.75 342 VAL A N 1
ATOM 2676 C CA . VAL A 1 342 ? 3.341 -13.470 19.971 1.00 85.75 342 VAL A CA 1
ATOM 2677 C C . VAL A 1 342 ? 4.041 -14.615 19.235 1.00 85.75 342 VAL A C 1
ATOM 2679 O O . VAL A 1 342 ? 4.853 -15.317 19.838 1.00 85.75 342 VAL A O 1
ATOM 2682 N N . ILE A 1 343 ? 3.769 -14.805 17.939 1.00 85.19 343 ILE A N 1
ATOM 2683 C CA . ILE A 1 343 ? 4.462 -15.811 17.121 1.00 85.19 343 ILE A CA 1
ATOM 2684 C C . ILE A 1 343 ? 5.955 -15.476 17.012 1.00 85.19 343 ILE A C 1
ATOM 2686 O O . ILE A 1 343 ? 6.787 -16.358 17.198 1.00 85.19 343 ILE A O 1
ATOM 2690 N N . VAL A 1 344 ? 6.336 -14.225 16.755 1.00 84.69 344 VAL A N 1
ATOM 2691 C CA . VAL A 1 344 ? 7.754 -13.843 16.651 1.00 84.69 344 VAL A CA 1
ATOM 2692 C C . VAL A 1 344 ? 8.473 -14.022 17.988 1.00 84.69 344 VAL A C 1
ATOM 2694 O O . VAL A 1 344 ? 9.553 -14.614 18.024 1.00 84.69 344 VAL A O 1
ATOM 2697 N N . ALA A 1 345 ? 7.856 -13.600 19.094 1.00 81.25 345 ALA A N 1
ATOM 2698 C CA . ALA A 1 345 ? 8.367 -13.840 20.440 1.00 81.25 345 ALA A CA 1
ATOM 2699 C C . ALA A 1 345 ? 8.540 -15.345 20.718 1.00 81.25 345 ALA A C 1
ATOM 2701 O O . ALA A 1 345 ? 9.561 -15.761 21.265 1.00 81.25 345 ALA A O 1
ATOM 2702 N N . TYR A 1 346 ? 7.591 -16.175 20.272 1.00 74.50 346 TYR A N 1
ATOM 2703 C CA . TYR A 1 346 ? 7.680 -17.634 20.343 1.00 74.50 346 TYR A CA 1
ATOM 2704 C C . TYR A 1 346 ? 8.896 -18.171 19.577 1.00 74.50 346 TYR A C 1
ATOM 2706 O O . TYR A 1 346 ? 9.694 -18.915 20.150 1.00 74.50 346 TYR A O 1
ATOM 2714 N N . VAL A 1 347 ? 9.073 -17.785 18.304 1.00 78.50 347 VAL A N 1
ATOM 2715 C CA . VAL A 1 347 ? 10.199 -18.268 17.481 1.00 78.50 347 VAL A CA 1
ATOM 2716 C C . VAL A 1 347 ? 11.536 -17.816 18.078 1.00 78.50 347 VAL A C 1
ATOM 2718 O O . VAL A 1 347 ? 12.497 -18.579 18.071 1.00 78.50 347 VAL A O 1
ATOM 2721 N N . ARG A 1 348 ? 11.610 -16.620 18.677 1.00 75.56 348 ARG A N 1
ATOM 2722 C CA . ARG A 1 348 ? 12.821 -16.147 19.376 1.00 75.56 348 ARG A CA 1
ATOM 2723 C C . ARG A 1 348 ? 13.171 -16.952 20.623 1.00 75.56 348 ARG A C 1
ATOM 2725 O O . ARG A 1 348 ? 14.347 -17.110 20.949 1.00 75.56 348 ARG A O 1
ATOM 2732 N N . LEU A 1 349 ? 12.168 -17.453 21.341 1.00 72.12 349 LEU A N 1
ATOM 2733 C CA . LEU A 1 349 ? 12.376 -18.286 22.529 1.00 72.12 349 LEU A CA 1
ATOM 2734 C C . LEU A 1 349 ? 12.771 -19.721 22.180 1.00 72.12 349 LEU A C 1
ATOM 2736 O O . LEU A 1 349 ? 13.244 -20.444 23.064 1.00 72.12 349 LEU A O 1
ATOM 2740 N N . PHE A 1 350 ? 12.608 -20.126 20.919 1.00 65.19 350 PHE A N 1
ATOM 2741 C CA . PHE A 1 350 ? 12.968 -21.439 20.394 1.00 65.19 350 PHE A CA 1
ATOM 2742 C C . PHE A 1 350 ? 14.498 -21.612 20.409 1.00 65.19 350 PHE A C 1
ATOM 2744 O O . PHE A 1 350 ? 15.198 -21.320 19.448 1.00 65.19 350 PHE A O 1
ATOM 2751 N N . GLY A 1 351 ? 15.039 -22.037 21.554 1.00 60.81 351 GLY A N 1
ATOM 2752 C CA . GLY A 1 351 ? 16.467 -22.340 21.702 1.00 60.81 351 GLY A CA 1
ATOM 2753 C C . GLY A 1 351 ? 16.744 -23.543 22.602 1.00 60.81 351 GLY A C 1
ATOM 2754 O O . GLY A 1 351 ? 17.462 -24.441 22.192 1.00 60.81 351 GLY A O 1
ATOM 2755 N N . SER A 1 352 ? 16.136 -23.646 23.789 1.00 65.38 352 SER A N 1
ATOM 2756 C CA . SER A 1 352 ? 16.187 -24.887 24.577 1.00 65.38 352 SER A CA 1
ATOM 2757 C C . SER A 1 352 ? 14.778 -25.262 25.005 1.00 65.38 352 SER A C 1
ATOM 2759 O O . SER A 1 352 ? 14.072 -24.437 25.583 1.00 65.38 352 SER A O 1
ATOM 2761 N N . MET A 1 353 ? 14.374 -26.506 24.730 1.00 62.31 353 MET A N 1
ATOM 2762 C CA . MET A 1 353 ? 13.020 -27.015 25.001 1.00 62.31 353 MET A CA 1
ATOM 2763 C C . MET A 1 353 ? 12.568 -26.739 26.447 1.00 62.31 353 MET A C 1
ATOM 2765 O O . MET A 1 353 ? 11.399 -26.450 26.685 1.00 62.31 353 MET A O 1
ATOM 2769 N N . ALA A 1 354 ? 13.505 -26.745 27.404 1.00 66.12 354 ALA A N 1
ATOM 2770 C CA . ALA A 1 354 ? 13.251 -26.444 28.811 1.00 66.12 354 ALA A CA 1
ATOM 2771 C C . ALA A 1 354 ? 12.928 -24.961 29.080 1.00 66.12 354 ALA A C 1
ATOM 2773 O O . ALA A 1 354 ? 11.964 -24.668 29.784 1.00 66.12 354 ALA A O 1
ATOM 2774 N N . VAL A 1 355 ? 13.689 -24.017 28.508 1.00 64.12 355 VAL A N 1
ATOM 2775 C CA . VAL A 1 355 ? 13.427 -22.574 28.689 1.00 64.12 355 VAL A CA 1
ATOM 2776 C C . VAL A 1 355 ? 12.156 -22.175 27.950 1.00 64.12 355 VAL A C 1
ATOM 2778 O O . VAL A 1 355 ? 11.337 -21.434 28.486 1.00 64.12 355 VAL A O 1
ATOM 2781 N N . THR A 1 356 ? 11.948 -22.715 26.750 1.00 58.91 356 THR A N 1
ATOM 2782 C CA . THR A 1 356 ? 10.727 -22.492 25.974 1.00 58.91 356 THR A CA 1
ATOM 2783 C C . THR A 1 356 ? 9.498 -23.046 26.714 1.00 58.91 356 THR A C 1
ATOM 2785 O O . THR A 1 356 ? 8.499 -22.342 26.847 1.00 58.91 356 THR A O 1
ATOM 2788 N N . GLY A 1 357 ? 9.591 -24.252 27.290 1.00 68.25 357 GLY A N 1
ATOM 2789 C CA . GLY A 1 357 ? 8.534 -24.843 28.119 1.00 68.25 357 GLY A CA 1
ATOM 2790 C C . GLY A 1 357 ? 8.230 -24.040 29.389 1.00 68.25 357 GLY A C 1
ATOM 2791 O O . GLY A 1 357 ? 7.064 -23.787 29.691 1.00 68.25 357 GLY A O 1
ATOM 2792 N N . ALA A 1 358 ? 9.259 -23.569 30.100 1.00 72.50 358 ALA A N 1
ATOM 2793 C CA . ALA A 1 358 ? 9.088 -22.713 31.275 1.00 72.50 358 ALA A CA 1
ATOM 2794 C C . ALA A 1 358 ? 8.403 -21.383 30.919 1.00 72.50 358 ALA A C 1
ATOM 2796 O O . ALA A 1 358 ? 7.476 -20.961 31.611 1.00 72.50 358 ALA A O 1
ATOM 2797 N N . MET A 1 359 ? 8.793 -20.761 29.802 1.00 64.81 359 MET A N 1
ATOM 2798 C CA . MET A 1 359 ? 8.150 -19.541 29.313 1.00 64.81 359 MET A CA 1
ATOM 2799 C C . MET A 1 359 ? 6.683 -19.778 28.928 1.00 64.81 359 MET A C 1
ATOM 2801 O O . MET A 1 359 ? 5.851 -18.941 29.263 1.00 64.81 359 MET A O 1
ATOM 2805 N N . PHE A 1 360 ? 6.314 -20.923 28.333 1.00 64.94 360 PHE A N 1
ATOM 2806 C CA . PHE A 1 360 ? 4.895 -21.239 28.086 1.00 64.94 360 PHE A CA 1
ATOM 2807 C C . PHE A 1 360 ? 4.075 -21.358 29.356 1.00 64.94 360 PHE A C 1
ATOM 2809 O O . PHE A 1 360 ? 2.943 -20.879 29.392 1.00 64.94 360 PHE A O 1
ATOM 2816 N N . ILE A 1 361 ? 4.636 -21.968 30.396 1.00 74.88 361 ILE A N 1
ATOM 2817 C CA . ILE A 1 361 ? 3.952 -22.080 31.682 1.00 74.88 361 ILE A CA 1
ATOM 2818 C C . ILE A 1 361 ? 3.755 -20.681 32.274 1.00 74.88 361 ILE A C 1
ATOM 2820 O O . ILE A 1 361 ? 2.637 -20.331 32.646 1.00 74.88 361 ILE A O 1
ATOM 2824 N N . VAL A 1 362 ? 4.797 -19.845 32.292 1.00 73.94 362 VAL A N 1
ATOM 2825 C CA . VAL A 1 362 ? 4.724 -18.483 32.847 1.00 73.94 362 VAL A CA 1
ATOM 2826 C C . VAL A 1 362 ? 3.750 -17.604 32.060 1.00 73.94 362 VAL A C 1
ATOM 2828 O O . VAL A 1 362 ? 2.868 -16.982 32.653 1.00 73.94 362 VAL A O 1
ATOM 2831 N N . SER A 1 363 ? 3.856 -17.572 30.731 1.00 58.50 363 SER A N 1
ATOM 2832 C CA . SER A 1 363 ? 2.968 -16.784 29.872 1.00 58.50 363 SER A CA 1
ATOM 2833 C C . SER A 1 363 ? 1.527 -17.297 29.914 1.00 58.50 363 SER A C 1
ATOM 2835 O O . SER A 1 363 ? 0.598 -16.495 29.999 1.00 58.50 363 SER A O 1
ATOM 2837 N N . GLY A 1 364 ? 1.323 -18.617 29.912 1.00 68.69 364 GLY A N 1
ATOM 2838 C CA . GLY A 1 364 ? 0.003 -19.239 30.021 1.00 68.69 364 GLY A CA 1
ATOM 2839 C C . GLY A 1 364 ? -0.677 -18.918 31.351 1.00 68.69 364 GLY A C 1
ATOM 2840 O O . GLY A 1 364 ? -1.821 -18.464 31.367 1.00 68.69 364 GLY A O 1
ATOM 2841 N N . VAL A 1 365 ? 0.046 -19.056 32.467 1.00 82.62 365 VAL A N 1
ATOM 2842 C CA . VAL A 1 365 ? -0.443 -18.660 33.797 1.00 82.62 365 VAL A CA 1
ATOM 2843 C C . VAL A 1 365 ? -0.733 -17.159 33.841 1.00 82.62 365 VAL A C 1
ATOM 2845 O O . VAL A 1 365 ? -1.792 -16.760 34.322 1.00 82.62 365 VAL A O 1
ATOM 2848 N N . GLY A 1 366 ? 0.149 -16.324 33.284 1.00 76.25 366 GLY A N 1
ATOM 2849 C CA . GLY A 1 366 ? -0.044 -14.875 33.209 1.00 76.25 366 GLY A CA 1
ATOM 2850 C C . GLY A 1 366 ? -1.322 -14.479 32.464 1.00 76.25 366 GLY A C 1
ATOM 2851 O O . GLY A 1 366 ? -2.096 -13.661 32.963 1.00 76.25 366 GLY A O 1
ATOM 2852 N N . LEU A 1 367 ? -1.593 -15.101 31.313 1.00 68.06 367 LEU A N 1
ATOM 2853 C CA . LEU A 1 367 ? -2.817 -14.872 30.537 1.00 68.06 367 LEU A CA 1
ATOM 2854 C C . LEU A 1 367 ? -4.074 -15.337 31.279 1.00 68.06 367 LEU A C 1
ATOM 2856 O O . LEU A 1 367 ? -5.083 -14.631 31.266 1.00 68.06 367 LEU A O 1
ATOM 2860 N N . ILE A 1 368 ? -4.015 -16.480 31.967 1.00 80.94 368 ILE A N 1
ATOM 2861 C CA . ILE A 1 368 ? -5.126 -16.977 32.791 1.00 80.94 368 ILE A CA 1
ATOM 2862 C C . ILE A 1 368 ? -5.418 -15.996 33.932 1.00 80.94 368 ILE A C 1
ATOM 2864 O O . ILE A 1 368 ? -6.567 -15.595 34.122 1.00 80.94 368 ILE A O 1
ATOM 2868 N N . VAL A 1 369 ? -4.390 -15.554 34.660 1.00 84.62 369 VAL A N 1
ATOM 2869 C CA . VAL A 1 369 ? -4.532 -14.584 35.757 1.00 84.62 369 VAL A CA 1
ATOM 2870 C C . VAL A 1 369 ? -5.101 -13.265 35.241 1.00 84.62 369 VAL A C 1
ATOM 2872 O O . VAL A 1 369 ? -6.049 -12.736 35.823 1.00 84.62 369 VAL A O 1
ATOM 2875 N N . LEU A 1 370 ? -4.579 -12.752 34.126 1.00 70.62 370 LEU A N 1
ATOM 2876 C CA . LEU A 1 370 ? -5.078 -11.532 33.501 1.00 70.62 370 LEU A CA 1
ATOM 2877 C C . LEU A 1 370 ? -6.552 -11.674 33.096 1.00 70.62 370 LEU A C 1
ATOM 2879 O O . LEU A 1 370 ? -7.356 -10.794 33.405 1.00 70.62 370 LEU A O 1
ATOM 2883 N N . GLY A 1 371 ? -6.927 -12.797 32.477 1.00 70.81 371 GLY A N 1
ATOM 2884 C CA . GLY A 1 371 ? -8.312 -13.103 32.117 1.00 70.81 371 GLY A CA 1
ATOM 2885 C C . GLY A 1 371 ? -9.242 -13.112 33.333 1.00 70.81 371 GLY A C 1
ATOM 2886 O O . GLY A 1 371 ? -10.305 -12.490 33.310 1.00 70.81 371 GLY A O 1
ATOM 2887 N N . VAL A 1 372 ? -8.809 -13.727 34.437 1.00 84.69 372 VAL A N 1
ATOM 2888 C CA . VAL A 1 372 ? -9.553 -13.750 35.707 1.00 84.69 372 VAL A CA 1
ATOM 2889 C C . VAL A 1 372 ? -9.700 -12.344 36.298 1.00 84.69 372 VAL A C 1
ATOM 2891 O O . VAL A 1 372 ? -10.780 -11.982 36.767 1.00 84.69 372 VAL A O 1
ATOM 2894 N N . VAL A 1 373 ? -8.642 -11.528 36.279 1.00 85.25 373 VAL A N 1
ATOM 2895 C CA . VAL A 1 373 ? -8.672 -10.147 36.792 1.00 85.25 373 VAL A CA 1
ATOM 2896 C C . VAL A 1 373 ? -9.620 -9.275 35.969 1.00 85.25 373 VAL A C 1
ATOM 2898 O O . VAL A 1 373 ? -10.411 -8.519 36.542 1.00 85.25 373 VAL A O 1
ATOM 2901 N N . ILE A 1 374 ? -9.572 -9.391 34.641 1.00 84.31 374 ILE A N 1
ATOM 2902 C CA . ILE A 1 374 ? -10.461 -8.661 33.732 1.00 84.31 374 ILE A CA 1
ATOM 2903 C C . ILE A 1 374 ? -11.918 -9.064 33.976 1.00 84.31 374 ILE A C 1
ATOM 2905 O O . ILE A 1 374 ? -12.766 -8.188 34.152 1.00 84.31 374 ILE A O 1
ATOM 2909 N N . GLU A 1 375 ? -12.215 -10.361 34.068 1.00 84.56 375 GLU A N 1
ATOM 2910 C CA . GLU A 1 375 ? -13.575 -10.852 34.316 1.00 84.56 375 GLU A CA 1
ATOM 2911 C C . GLU A 1 375 ? -14.094 -10.427 35.699 1.00 84.56 375 GLU A C 1
ATOM 2913 O O . GLU A 1 375 ? -15.240 -9.989 35.824 1.00 84.56 375 GLU A O 1
ATOM 2918 N N . LYS A 1 376 ? -13.248 -10.448 36.740 1.00 82.31 376 LYS A N 1
ATOM 2919 C CA . LYS A 1 376 ? -13.608 -9.910 38.063 1.00 82.31 376 LYS A CA 1
ATOM 2920 C C . LYS A 1 376 ? -13.944 -8.421 37.990 1.00 82.31 376 LYS A C 1
ATOM 2922 O O . LYS A 1 376 ? -14.987 -8.013 38.496 1.00 82.31 376 LYS A O 1
ATOM 2927 N N . ARG A 1 377 ? -13.109 -7.606 37.334 1.00 79.44 377 ARG A N 1
ATOM 2928 C CA . ARG A 1 377 ? -13.377 -6.165 37.164 1.00 79.44 377 ARG A CA 1
ATOM 2929 C C . ARG A 1 377 ? -14.661 -5.915 36.379 1.00 79.44 377 ARG A C 1
ATOM 2931 O O . ARG A 1 377 ? -15.455 -5.070 36.786 1.00 79.44 377 ARG A O 1
ATOM 2938 N N . ARG A 1 378 ? -14.901 -6.676 35.308 1.00 86.06 378 ARG A N 1
ATOM 2939 C CA . ARG A 1 378 ? -16.138 -6.614 34.520 1.00 86.06 378 ARG A CA 1
ATOM 2940 C C . ARG A 1 378 ? -17.362 -6.893 35.387 1.00 86.06 378 ARG A C 1
ATOM 2942 O O . ARG A 1 378 ? -18.298 -6.099 35.375 1.00 86.06 378 ARG A O 1
ATOM 2949 N N . ARG A 1 379 ? -17.351 -7.973 36.173 1.00 83.75 379 ARG A N 1
ATOM 2950 C CA . ARG A 1 379 ? -18.465 -8.322 37.074 1.00 83.75 379 ARG A CA 1
ATOM 2951 C C . ARG A 1 379 ? -18.721 -7.244 38.122 1.00 83.75 379 ARG A C 1
ATOM 2953 O O . ARG A 1 379 ? -19.874 -6.894 38.351 1.00 83.75 379 ARG A O 1
ATOM 2960 N N . THR A 1 380 ? -17.671 -6.670 38.707 1.00 85.00 380 THR A N 1
ATOM 2961 C CA . THR A 1 380 ? -17.805 -5.565 39.668 1.00 85.00 380 THR A CA 1
ATOM 2962 C C . THR A 1 380 ? -18.412 -4.314 39.029 1.00 85.00 380 THR A C 1
ATOM 2964 O O . THR A 1 380 ? -19.266 -3.676 39.636 1.00 85.00 380 THR A O 1
ATOM 2967 N N . LEU A 1 381 ? -18.014 -3.967 37.800 1.00 81.75 381 LEU A N 1
ATOM 2968 C CA . LEU A 1 381 ? -18.587 -2.834 37.064 1.00 81.75 381 LEU A CA 1
ATOM 2969 C C . LEU A 1 381 ? -20.061 -3.065 36.710 1.00 81.75 381 LEU A C 1
ATOM 2971 O O . LEU A 1 381 ? -20.878 -2.173 36.918 1.00 81.75 381 LEU A O 1
ATOM 2975 N N . LEU A 1 382 ? -20.413 -4.265 36.241 1.00 82.88 382 LEU A N 1
ATOM 2976 C CA . LEU A 1 382 ? -21.803 -4.633 35.948 1.00 82.88 382 LEU A CA 1
ATOM 2977 C C . LEU A 1 382 ? -22.681 -4.587 37.202 1.00 82.88 382 LEU A C 1
ATOM 2979 O O . LEU A 1 382 ? -23.805 -4.100 37.143 1.00 82.88 382 LEU A O 1
ATOM 2983 N N . ARG A 1 383 ? -22.153 -5.033 38.347 1.00 85.31 383 ARG A N 1
ATOM 2984 C CA . ARG A 1 383 ? -22.858 -4.968 39.629 1.00 85.31 383 ARG A CA 1
ATOM 2985 C C . ARG A 1 383 ? -23.112 -3.524 40.071 1.00 85.31 383 ARG A C 1
ATOM 2987 O O . ARG A 1 383 ? -24.238 -3.203 40.427 1.00 85.31 383 ARG A O 1
ATOM 2994 N N . LYS A 1 384 ? -22.116 -2.638 39.950 1.00 82.25 384 LYS A N 1
ATOM 2995 C CA . LYS A 1 384 ? -22.276 -1.200 40.235 1.00 82.25 384 LYS A CA 1
ATOM 2996 C C . LYS A 1 384 ? -23.315 -0.528 39.330 1.00 82.25 384 LYS A C 1
ATOM 2998 O O . LYS A 1 384 ? -24.082 0.295 39.810 1.00 82.25 384 LYS A O 1
ATOM 3003 N N . LEU A 1 385 ? -23.357 -0.891 38.045 1.00 79.81 385 LEU A N 1
ATOM 3004 C CA . LEU A 1 385 ? -24.351 -0.376 37.091 1.00 79.81 385 LEU A CA 1
ATOM 3005 C C . LEU A 1 385 ? -25.774 -0.877 37.394 1.00 79.81 385 LEU A C 1
ATOM 3007 O O . LEU A 1 385 ? -26.739 -0.130 37.232 1.00 79.81 385 LEU A O 1
ATOM 3011 N N . ALA A 1 386 ? -25.914 -2.125 37.850 1.00 76.81 386 ALA A N 1
ATOM 3012 C CA . ALA A 1 386 ? -27.193 -2.687 38.289 1.00 76.81 386 ALA A CA 1
ATOM 3013 C C . ALA A 1 386 ? -27.691 -2.034 39.594 1.00 76.81 386 ALA A C 1
ATOM 3015 O O . ALA A 1 386 ? -28.865 -1.695 39.722 1.00 76.81 386 ALA A O 1
ATOM 3016 N N . GLU A 1 387 ? -26.788 -1.787 40.545 1.00 77.56 387 GLU A N 1
ATOM 3017 C CA . GLU A 1 387 ? -27.099 -1.094 41.801 1.00 77.56 387 GLU A CA 1
ATOM 3018 C C . GLU A 1 387 ? -27.479 0.381 41.558 1.00 77.56 387 GLU A C 1
ATOM 3020 O O . GLU A 1 387 ? -28.417 0.874 42.176 1.00 77.56 387 GLU A O 1
ATOM 3025 N N . SER A 1 388 ? -26.846 1.073 40.600 1.00 69.25 388 SER A N 1
ATOM 3026 C CA . SER A 1 388 ? -27.176 2.470 40.259 1.00 69.25 388 SER A CA 1
ATOM 3027 C C . SER A 1 388 ? -28.441 2.653 39.412 1.00 69.25 388 SER A C 1
ATOM 3029 O O . SER A 1 388 ? -28.908 3.777 39.259 1.00 69.25 388 SER A O 1
ATOM 3031 N N . SER A 1 389 ? -28.968 1.585 38.807 1.00 63.72 389 SER A N 1
ATOM 3032 C CA . SER A 1 389 ? -30.199 1.609 37.993 1.00 63.72 389 SER A CA 1
ATOM 3033 C C . SER A 1 389 ? -31.439 1.132 38.758 1.00 63.72 389 SER A C 1
ATOM 3035 O O . SER A 1 389 ? -32.535 1.095 38.201 1.00 63.72 389 SER A O 1
ATOM 3037 N N . SER A 1 390 ? -31.283 0.800 40.043 1.00 54.94 390 SER A N 1
ATOM 3038 C CA . SER A 1 390 ? -32.385 0.431 40.931 1.00 54.94 390 SER A CA 1
ATOM 3039 C C . SER A 1 390 ? -33.089 1.702 41.445 1.00 54.94 390 SER A C 1
ATOM 3041 O O . SER A 1 390 ? -32.404 2.573 41.984 1.00 54.94 390 SER A O 1
ATOM 3043 N N . PRO A 1 391 ? -34.420 1.859 41.293 1.00 56.66 391 PRO A N 1
ATOM 3044 C CA . PRO A 1 391 ? -35.129 3.045 41.779 1.00 56.66 391 PRO A CA 1
ATOM 3045 C C . PRO A 1 391 ? -35.042 3.149 43.313 1.00 56.66 391 PRO A C 1
ATOM 3047 O O . PRO A 1 391 ? -34.940 2.113 43.982 1.00 56.66 391 PRO A O 1
ATOM 3050 N N . PRO A 1 392 ? -35.070 4.372 43.887 1.00 55.28 392 PRO A N 1
ATOM 3051 C CA . PRO A 1 392 ? -35.025 4.544 45.333 1.00 55.28 392 PRO A CA 1
ATOM 3052 C C . PRO A 1 392 ? -36.196 3.786 45.959 1.00 55.28 392 PRO A C 1
ATOM 3054 O O . PRO A 1 392 ? -37.338 3.908 45.511 1.00 55.28 392 PRO A O 1
ATOM 3057 N N . LYS A 1 393 ? -35.885 2.949 46.954 1.00 58.75 393 LYS A N 1
ATOM 3058 C CA . LYS A 1 393 ? -36.910 2.227 47.706 1.00 58.75 393 LYS A CA 1
ATOM 3059 C C . LYS A 1 393 ? -37.810 3.253 48.416 1.00 58.75 393 LYS A C 1
ATOM 3061 O O . LYS A 1 393 ? -37.250 4.187 48.994 1.00 58.75 393 LYS A O 1
ATOM 3066 N N . PRO A 1 394 ? -39.141 3.098 48.313 1.00 60.66 394 PRO A N 1
ATOM 3067 C CA . PRO A 1 394 ? -40.112 4.008 48.911 1.00 60.66 394 PRO A CA 1
ATOM 3068 C C . PRO A 1 394 ? -40.041 4.028 50.438 1.00 60.66 394 PRO A C 1
ATOM 3070 O O . PRO A 1 394 ? -39.601 3.009 51.026 1.00 60.66 394 PRO A O 1
#

Foldseek 3Di:
DALVVLVVCVVVVVDPPVVSVCVCVVVVHDPDPPVVVVVVVVVVVVVVVVVVVVVCVVCVVVDDPCNLLVVLVCQLVVLQVVLVVCVVPPVVCPVVSLVSNVSSLVSQLVSLVSVCVSVVDPDQPLVSLVVSLVVLVVVCVVVVHQVSNLVSVVSVVVSLLSLCPPCPRPNDDQFSLVVLLQQLLVLLLQLLVLLVCCVDPNVSNSVVSNLSSVLSNLVSLVLLLQQFHAEDPPVVDDPVVVPVSVVSNVSSLVSQLPRVPQDDNVLSVVLSVLSVCVSVLSVVRHNPHDHGDDRPLALPPVSSVVSLVSLLVVLVSLLVVCVSVVPPSSNVSSVVSNVVSVVSVLVSQPDDPVSSVVVCVVVVVVVVVVVVVVVVVVVVVVVVVVVVPDPPDD

pLDDT: mean 83.6, std 12.69, range [46.34, 98.38]

Mean predicted aligned error: 11.34 Å

Radius of gyration: 27.72 Å; Cα contacts (8 Å, |Δi|>4): 382; chains: 1; bounding box: 72×58×84 Å